Protein AF-A0A956JDY3-F1 (afdb_monomer)

Structure (mmCIF, N/CA/C/O backbone):
data_AF-A0A956JDY3-F1
#
_entry.id   AF-A0A956JDY3-F1
#
loop_
_atom_site.group_PDB
_atom_site.id
_atom_site.type_symbol
_atom_site.label_atom_id
_atom_site.label_alt_id
_atom_site.label_comp_id
_atom_site.label_asym_id
_atom_site.label_entity_id
_atom_site.label_seq_id
_atom_site.pdbx_PDB_ins_code
_atom_site.Cartn_x
_atom_site.Cartn_y
_atom_site.Cartn_z
_atom_site.occupancy
_atom_site.B_iso_or_equiv
_atom_site.auth_seq_id
_atom_site.auth_comp_id
_atom_site.auth_asym_id
_atom_site.auth_atom_id
_atom_site.pdbx_PDB_model_num
ATOM 1 N N . MET A 1 1 ? 41.246 -22.229 20.701 1.00 49.53 1 MET A N 1
ATOM 2 C CA . MET A 1 1 ? 40.883 -23.102 19.560 1.00 49.53 1 MET A CA 1
ATOM 3 C C . MET A 1 1 ? 39.778 -24.095 19.900 1.00 49.53 1 MET A C 1
ATOM 5 O O . MET A 1 1 ? 38.794 -24.085 19.185 1.00 49.53 1 MET A O 1
ATOM 9 N N . ALA A 1 2 ? 39.863 -24.865 20.994 1.00 47.56 2 ALA A N 1
ATOM 10 C CA . ALA A 1 2 ? 38.877 -25.912 21.323 1.00 47.56 2 ALA A CA 1
ATOM 11 C C . ALA A 1 2 ? 37.399 -25.456 21.405 1.00 47.56 2 ALA A C 1
ATOM 13 O O . ALA A 1 2 ? 36.505 -26.220 21.066 1.00 47.56 2 ALA A O 1
ATOM 14 N N . ARG A 1 3 ? 37.134 -24.202 21.802 1.00 42.91 3 ARG A N 1
ATOM 15 C CA . ARG A 1 3 ? 35.769 -23.659 21.934 1.00 42.91 3 ARG A CA 1
ATOM 16 C C . ARG A 1 3 ? 35.073 -23.411 20.584 1.00 42.91 3 ARG A C 1
ATOM 18 O O . ARG A 1 3 ? 33.914 -23.765 20.437 1.00 42.91 3 ARG A O 1
ATOM 25 N N . ARG A 1 4 ? 35.815 -22.939 19.570 1.00 52.34 4 ARG A N 1
ATOM 26 C CA . ARG A 1 4 ? 35.287 -22.730 18.204 1.00 52.34 4 ARG A CA 1
ATOM 27 C C . ARG A 1 4 ? 34.946 -24.043 17.500 1.00 52.34 4 ARG A C 1
ATOM 29 O O . ARG A 1 4 ? 34.009 -24.095 16.718 1.00 52.34 4 ARG A O 1
ATOM 36 N N . THR A 1 5 ? 35.691 -25.110 17.783 1.00 54.28 5 THR A N 1
ATOM 37 C CA . THR A 1 5 ? 35.414 -26.434 17.207 1.00 54.28 5 THR A CA 1
ATOM 38 C C . THR A 1 5 ? 34.152 -27.054 17.812 1.00 54.28 5 THR A C 1
ATOM 40 O O . THR A 1 5 ? 33.411 -27.719 17.102 1.00 54.28 5 THR A O 1
ATOM 43 N N . ALA A 1 6 ? 33.871 -26.802 19.096 1.00 50.78 6 ALA A N 1
ATOM 44 C CA . ALA A 1 6 ? 32.648 -27.273 19.743 1.00 50.78 6 ALA A CA 1
ATOM 45 C C . ALA A 1 6 ? 31.396 -26.531 19.237 1.00 50.78 6 ALA A C 1
ATOM 47 O O . ALA A 1 6 ? 30.384 -27.169 18.966 1.00 50.78 6 ALA A O 1
ATOM 48 N N . GLU A 1 7 ? 31.479 -25.211 19.043 1.00 59.22 7 GLU A N 1
ATOM 49 C CA . GLU A 1 7 ? 30.368 -24.395 18.524 1.00 59.22 7 GLU A CA 1
ATOM 50 C C . GLU A 1 7 ? 30.001 -24.770 17.076 1.00 59.22 7 GLU A C 1
ATOM 52 O O . GLU A 1 7 ? 28.821 -24.904 16.760 1.00 59.22 7 GLU A O 1
ATOM 57 N N . LEU A 1 8 ? 30.992 -25.056 16.221 1.00 66.75 8 LEU A N 1
ATOM 58 C CA . LEU A 1 8 ? 30.750 -25.490 14.838 1.00 66.75 8 LEU A CA 1
ATOM 59 C C . LEU A 1 8 ? 30.063 -26.869 14.761 1.00 66.75 8 LEU A C 1
ATOM 61 O O . LEU A 1 8 ? 29.167 -27.078 13.947 1.00 66.75 8 LEU A O 1
ATOM 65 N N . VAL A 1 9 ? 30.465 -27.810 15.622 1.00 65.88 9 VAL A N 1
ATOM 66 C CA . VAL A 1 9 ? 29.901 -29.172 15.643 1.00 65.88 9 VAL A CA 1
ATOM 67 C C . VAL A 1 9 ? 28.464 -29.172 16.172 1.00 65.88 9 VAL A C 1
ATOM 69 O O . VAL A 1 9 ? 27.619 -29.884 15.634 1.00 65.88 9 VAL A O 1
ATOM 72 N N . VAL A 1 10 ? 28.162 -28.347 17.180 1.00 68.81 10 VAL A N 1
ATOM 73 C CA . VAL A 1 10 ? 26.792 -28.196 17.700 1.00 68.81 10 VAL A CA 1
ATOM 74 C C . VAL A 1 10 ? 25.892 -27.490 16.679 1.00 68.81 10 VAL A C 1
ATOM 76 O O . VAL A 1 10 ? 24.768 -27.938 16.461 1.00 68.81 10 VAL A O 1
ATOM 79 N N . GLY A 1 11 ? 26.399 -26.460 15.991 1.00 63.22 11 GLY A N 1
ATOM 80 C CA . GLY A 1 11 ? 25.658 -25.755 14.939 1.00 63.22 11 GLY A CA 1
ATOM 81 C C . GLY A 1 11 ? 25.301 -26.646 13.744 1.00 63.22 11 GLY A C 1
ATOM 82 O O . GLY A 1 11 ? 24.151 -26.662 13.311 1.00 63.22 11 GLY A O 1
ATOM 83 N N . MET A 1 12 ? 26.244 -27.462 13.253 1.00 66.50 12 MET A N 1
ATOM 84 C CA . MET A 1 12 ? 25.957 -28.410 12.164 1.00 66.50 12 MET A CA 1
ATOM 85 C C . MET A 1 12 ? 24.972 -29.512 12.576 1.00 66.50 12 MET A C 1
ATOM 87 O O . MET A 1 12 ? 24.163 -29.937 11.754 1.00 66.50 12 MET A O 1
ATOM 91 N N . GLY A 1 13 ? 25.011 -29.971 13.833 1.00 67.12 13 GLY A N 1
ATOM 92 C CA . GLY A 1 13 ? 24.074 -30.979 14.338 1.00 67.12 13 GLY A CA 1
ATOM 93 C C . GLY A 1 13 ? 22.625 -30.484 14.396 1.00 67.12 13 GLY A C 1
ATOM 94 O O . GLY A 1 13 ? 21.712 -31.242 14.073 1.00 67.12 13 GLY A O 1
ATOM 95 N N . LEU A 1 14 ? 22.421 -29.211 14.752 1.00 70.94 14 LEU A N 1
ATOM 96 C CA . LEU A 1 14 ? 21.095 -28.585 14.804 1.00 70.94 14 LEU A CA 1
ATOM 97 C C . LEU A 1 14 ? 20.499 -28.331 13.414 1.00 70.94 14 LEU A C 1
ATOM 99 O O . LEU A 1 14 ? 19.296 -28.494 13.246 1.00 70.94 14 LEU A O 1
ATOM 103 N N . LEU A 1 15 ? 21.323 -27.995 12.416 1.00 72.38 15 LEU A N 1
ATOM 104 C CA . LEU A 1 15 ? 20.841 -27.725 11.055 1.00 72.38 15 LEU A CA 1
ATOM 105 C C . LEU A 1 15 ? 20.604 -28.999 10.230 1.00 72.38 15 LEU A C 1
ATOM 107 O O . LEU A 1 15 ? 19.645 -29.071 9.468 1.00 72.38 15 LEU A O 1
ATOM 111 N N . LEU A 1 16 ? 21.450 -30.024 10.376 1.00 77.25 16 LEU A N 1
ATOM 112 C CA . LEU A 1 16 ? 21.363 -31.231 9.539 1.00 77.25 16 LEU A CA 1
ATOM 113 C C . LEU A 1 16 ? 20.434 -32.313 10.108 1.00 77.25 16 LEU A C 1
ATOM 115 O O . LEU A 1 16 ? 19.968 -33.170 9.357 1.00 77.25 16 LEU A O 1
ATOM 119 N N . GLY A 1 17 ? 20.146 -32.280 11.414 1.00 80.50 17 GLY A N 1
ATOM 120 C CA . GLY A 1 17 ? 19.255 -33.241 12.072 1.00 80.50 17 GLY A CA 1
ATOM 121 C C . GLY A 1 17 ? 17.829 -33.256 11.499 1.00 80.50 17 GLY A C 1
ATOM 122 O O . GLY A 1 17 ? 17.363 -34.326 11.100 1.00 80.50 17 GLY A O 1
ATOM 123 N N . PRO A 1 18 ? 17.143 -32.101 11.398 1.00 77.38 18 PRO A N 1
ATOM 124 C CA . PRO A 1 18 ? 15.788 -32.028 10.848 1.00 77.38 18 PRO A CA 1
ATOM 125 C C . PRO A 1 18 ? 15.716 -32.440 9.372 1.00 77.38 18 PRO A C 1
ATOM 127 O O . PRO A 1 18 ? 14.791 -33.146 8.978 1.00 77.38 18 PRO A O 1
ATOM 130 N N . LEU A 1 19 ? 16.728 -32.081 8.571 1.00 73.50 19 LEU A N 1
ATOM 131 C CA . LEU A 1 19 ? 16.785 -32.424 7.147 1.00 73.50 19 LEU A CA 1
ATOM 132 C C . LEU A 1 19 ? 16.940 -33.939 6.931 1.00 73.50 19 LEU A C 1
ATOM 134 O O . LEU A 1 19 ? 16.262 -34.528 6.091 1.00 73.50 19 LEU A O 1
ATOM 138 N N . ALA A 1 20 ? 17.795 -34.593 7.723 1.00 78.19 20 ALA A N 1
ATOM 139 C CA . ALA A 1 20 ? 17.951 -36.044 7.673 1.00 78.19 20 ALA A CA 1
ATOM 140 C C . ALA A 1 20 ? 16.679 -36.777 8.133 1.00 78.19 20 ALA A C 1
ATOM 142 O O . ALA A 1 20 ? 16.345 -37.814 7.567 1.00 78.19 20 ALA A O 1
ATOM 143 N N . TYR A 1 21 ? 15.953 -36.235 9.117 1.00 78.62 21 TYR A N 1
ATOM 144 C CA . TYR A 1 21 ? 14.678 -36.797 9.567 1.00 78.62 21 TYR A CA 1
ATOM 145 C C . TYR A 1 21 ? 13.584 -36.674 8.496 1.00 78.62 21 TYR A C 1
ATOM 147 O O . TYR A 1 21 ? 12.915 -37.664 8.198 1.00 78.62 21 TYR A O 1
ATOM 155 N N . ALA A 1 22 ? 13.464 -35.511 7.846 1.00 74.75 22 ALA A N 1
ATOM 156 C CA . ALA A 1 22 ? 12.506 -35.284 6.761 1.00 74.75 22 ALA A CA 1
ATOM 157 C C . ALA A 1 22 ? 12.718 -36.244 5.574 1.00 74.75 22 ALA A C 1
ATOM 159 O O . ALA A 1 22 ? 11.753 -36.745 5.008 1.00 74.75 22 ALA A O 1
ATOM 160 N N . LEU A 1 23 ? 13.973 -36.585 5.256 1.00 78.31 23 LEU A N 1
ATOM 161 C CA . LEU A 1 23 ? 14.311 -37.555 4.205 1.00 78.31 23 LEU A CA 1
ATOM 162 C C . LEU A 1 23 ? 14.023 -39.023 4.579 1.00 78.31 23 LEU A C 1
ATOM 164 O O . LEU A 1 23 ? 14.107 -39.893 3.714 1.00 78.31 23 LEU A O 1
ATOM 168 N N . THR A 1 24 ? 13.705 -39.320 5.844 1.00 80.88 24 THR A N 1
ATOM 169 C CA . THR A 1 24 ? 13.352 -40.680 6.304 1.00 80.88 24 THR A CA 1
ATOM 170 C C . THR A 1 24 ? 11.853 -40.915 6.458 1.00 80.88 24 THR A C 1
ATOM 172 O O . THR A 1 24 ? 11.449 -42.044 6.734 1.00 80.88 24 THR A O 1
ATOM 175 N N . LEU A 1 25 ? 11.023 -39.885 6.283 1.00 68.19 25 LEU A N 1
ATOM 176 C CA . LEU A 1 25 ? 9.574 -40.041 6.322 1.00 68.19 25 LEU A CA 1
ATOM 177 C C . LEU A 1 25 ? 9.099 -40.649 4.997 1.00 68.19 25 LEU A C 1
ATOM 179 O O . LEU A 1 25 ? 9.220 -40.040 3.935 1.00 68.19 25 LEU A O 1
ATOM 183 N N . GLU A 1 26 ? 8.578 -41.875 5.059 1.00 68.19 26 GLU A N 1
ATOM 184 C CA . GLU A 1 26 ? 7.912 -42.505 3.920 1.00 68.19 26 GLU A CA 1
ATOM 185 C C . GLU A 1 26 ? 6.657 -41.694 3.541 1.00 68.19 26 GLU A C 1
ATOM 187 O O . GLU A 1 26 ? 5.884 -41.316 4.428 1.00 68.19 26 GLU A O 1
ATOM 192 N N . PRO A 1 27 ? 6.424 -41.423 2.244 1.00 61.44 27 PRO A N 1
ATOM 193 C CA . PRO A 1 27 ? 5.258 -40.671 1.803 1.00 61.44 27 PRO A CA 1
ATOM 194 C C . PRO A 1 27 ? 3.977 -41.451 2.117 1.00 61.44 27 PRO A C 1
ATOM 196 O O . PRO A 1 27 ? 3.721 -42.518 1.554 1.00 61.44 27 PRO A O 1
ATOM 199 N N . GLN A 1 28 ? 3.150 -40.909 3.013 1.00 58.81 28 GLN A N 1
ATOM 200 C CA . GLN A 1 28 ? 1.831 -41.470 3.285 1.00 58.81 28 GLN A CA 1
ATOM 201 C C . GLN A 1 28 ? 0.900 -41.155 2.118 1.00 58.81 28 GLN A C 1
ATOM 203 O O . GLN A 1 28 ? 0.497 -40.017 1.905 1.00 58.81 28 GLN A O 1
ATOM 208 N N . THR A 1 29 ? 0.583 -42.189 1.344 1.00 56.09 29 THR A N 1
ATOM 209 C CA . THR A 1 29 ? -0.400 -42.114 0.264 1.00 56.09 29 THR A CA 1
ATOM 210 C C . THR A 1 29 ? -1.698 -42.746 0.756 1.00 56.09 29 THR A C 1
ATOM 212 O O . THR A 1 29 ? -1.908 -43.943 0.584 1.00 56.09 29 THR A O 1
ATOM 215 N N . GLU A 1 30 ? -2.575 -41.956 1.370 1.00 52.97 30 GLU A N 1
ATOM 216 C CA . GLU A 1 30 ? -3.987 -42.321 1.533 1.00 52.97 30 GLU A CA 1
ATOM 217 C C . GLU A 1 30 ? -4.859 -41.222 0.927 1.00 52.97 30 GLU A C 1
ATOM 219 O O . GLU A 1 30 ? -5.243 -40.253 1.574 1.00 52.97 30 GLU A O 1
ATOM 224 N N . VAL A 1 31 ? -5.175 -41.387 -0.358 1.00 53.72 31 VAL A N 1
ATOM 225 C CA . VAL A 1 31 ? -6.261 -40.651 -1.007 1.00 53.72 31 VAL A CA 1
ATOM 226 C C . VAL A 1 31 ? -7.548 -41.420 -0.722 1.00 53.72 31 VAL A C 1
ATOM 228 O O . VAL A 1 31 ? -7.869 -42.397 -1.400 1.00 53.72 31 VAL A O 1
ATOM 231 N N . VAL A 1 32 ? -8.283 -41.001 0.307 1.00 56.09 32 VAL A N 1
ATOM 232 C CA . VAL A 1 32 ? -9.661 -41.453 0.525 1.00 56.09 32 VAL A CA 1
ATOM 233 C C . VAL A 1 32 ? -10.564 -40.622 -0.382 1.00 56.09 32 VAL A C 1
ATOM 235 O O . VAL A 1 32 ? -10.922 -39.492 -0.067 1.00 56.09 32 VAL A O 1
ATOM 238 N N . VAL A 1 33 ? -10.923 -41.185 -1.536 1.00 56.44 33 VAL A N 1
ATOM 239 C CA . VAL A 1 33 ? -11.954 -40.622 -2.416 1.00 56.44 33 VAL A CA 1
ATOM 240 C C . VAL A 1 33 ? -13.315 -40.853 -1.758 1.00 56.44 33 VAL A C 1
ATOM 242 O O . VAL A 1 33 ? -13.857 -41.959 -1.799 1.00 56.44 33 VAL A O 1
ATOM 245 N N . VAL A 1 34 ? -13.867 -39.815 -1.133 1.00 58.53 34 VAL A N 1
ATOM 246 C CA . VAL A 1 34 ? -15.262 -39.805 -0.680 1.00 58.53 34 VAL A CA 1
ATOM 247 C C . VAL A 1 34 ? -16.139 -39.524 -1.901 1.00 58.53 34 VAL A C 1
ATOM 249 O O . VAL A 1 34 ? -16.157 -38.413 -2.418 1.00 58.53 34 VAL A O 1
ATOM 252 N N . GLN A 1 35 ? -16.836 -40.549 -2.399 1.00 52.25 35 GLN A N 1
ATOM 253 C CA . GLN A 1 35 ? -17.877 -40.377 -3.414 1.00 52.25 35 GLN A CA 1
ATOM 254 C C . GLN A 1 35 ? -19.126 -39.758 -2.780 1.00 52.25 35 GLN A C 1
ATOM 256 O O . GLN A 1 35 ? -19.776 -40.376 -1.936 1.00 52.25 35 GLN A O 1
ATOM 261 N N . GLU A 1 36 ? -19.476 -38.559 -3.232 1.00 63.00 36 GLU A N 1
ATOM 262 C CA . GLU A 1 36 ? -20.750 -37.908 -2.945 1.00 63.00 36 GLU A CA 1
ATOM 263 C C . GLU A 1 36 ? -21.877 -38.563 -3.776 1.00 63.00 36 GLU A C 1
ATOM 265 O O . GLU A 1 36 ? -21.712 -38.771 -4.984 1.00 63.00 36 GLU A O 1
ATOM 270 N N . PRO A 1 37 ? -23.012 -38.960 -3.168 1.00 59.34 37 PRO A N 1
ATOM 271 C CA . PRO A 1 37 ? -24.119 -39.557 -3.903 1.00 59.34 37 PRO A CA 1
ATOM 272 C C . PRO A 1 37 ? -24.920 -38.492 -4.665 1.00 59.34 37 PRO A C 1
ATOM 274 O O . PRO A 1 37 ? -25.335 -37.481 -4.106 1.00 59.34 37 PRO A O 1
ATOM 277 N N . ALA A 1 38 ? -25.185 -38.769 -5.943 1.00 62.50 38 ALA A N 1
ATOM 278 C CA . ALA A 1 38 ? -25.967 -37.918 -6.835 1.00 62.50 38 ALA A CA 1
ATOM 279 C C . ALA A 1 38 ? -27.400 -37.650 -6.312 1.00 62.50 38 ALA A C 1
ATOM 281 O O . ALA A 1 38 ? -28.052 -38.579 -5.820 1.00 62.50 38 ALA A O 1
ATOM 282 N N . PRO A 1 39 ? -27.939 -36.425 -6.473 1.00 62.03 39 PRO A N 1
ATOM 283 C CA . PRO A 1 39 ? -29.316 -36.123 -6.105 1.00 62.03 39 PRO A CA 1
ATOM 284 C C . PRO A 1 39 ? -30.310 -36.777 -7.075 1.00 62.03 39 PRO A C 1
ATOM 286 O O . PRO A 1 39 ? -30.177 -36.708 -8.298 1.00 62.03 39 PRO A O 1
ATOM 289 N N . ALA A 1 40 ? -31.334 -37.413 -6.506 1.00 53.69 40 ALA A N 1
ATOM 290 C CA . ALA A 1 40 ? -32.451 -37.990 -7.239 1.00 53.69 40 ALA A CA 1
ATOM 291 C C . ALA A 1 40 ? -33.361 -36.885 -7.800 1.00 53.69 40 ALA A C 1
ATOM 293 O O . ALA A 1 40 ? -33.840 -36.026 -7.060 1.00 53.69 40 ALA A O 1
ATOM 294 N N . ALA A 1 41 ? -33.627 -36.936 -9.106 1.00 52.66 41 ALA A N 1
ATOM 295 C CA . ALA A 1 41 ? -34.609 -36.087 -9.766 1.00 52.66 41 ALA A CA 1
ATOM 296 C C . ALA A 1 41 ? -36.029 -36.430 -9.278 1.00 52.66 41 ALA A C 1
ATOM 298 O O . ALA A 1 41 ? -36.460 -37.580 -9.362 1.00 52.66 41 ALA A O 1
ATOM 299 N N . VAL A 1 42 ? -36.751 -35.426 -8.775 1.00 55.91 42 VAL A N 1
ATOM 300 C CA . VAL A 1 42 ? -38.174 -35.524 -8.426 1.00 55.91 42 VAL A CA 1
ATOM 301 C C . VAL A 1 42 ? -38.991 -35.023 -9.616 1.00 55.91 42 VAL A C 1
ATOM 303 O O . VAL A 1 42 ? -38.945 -33.847 -9.968 1.00 55.91 42 VAL A O 1
ATOM 306 N N . GLU A 1 43 ? -39.721 -35.937 -10.246 1.00 53.53 43 GLU A N 1
ATOM 307 C CA . GLU A 1 43 ? -40.667 -35.676 -11.330 1.00 53.53 43 GLU A CA 1
ATOM 308 C C . GLU A 1 43 ? -41.988 -35.161 -10.724 1.00 53.53 43 GLU A C 1
ATOM 310 O O . GLU A 1 43 ? -42.668 -35.872 -9.985 1.00 53.53 43 GLU A O 1
ATOM 315 N N . LEU A 1 44 ? -42.321 -33.890 -10.973 1.00 53.31 44 LEU A N 1
ATOM 316 C CA . LEU A 1 44 ? -43.567 -33.260 -10.526 1.00 53.31 44 LEU A CA 1
ATOM 317 C C . LEU A 1 44 ? -44.707 -33.605 -11.497 1.00 53.31 44 LEU A C 1
ATOM 319 O O . LEU A 1 44 ? -44.728 -33.140 -12.637 1.00 53.31 44 LEU A O 1
ATOM 323 N N . GLU A 1 45 ? -45.672 -34.400 -11.029 1.00 52.12 45 GLU A N 1
ATOM 324 C CA . GLU A 1 45 ? -46.928 -34.674 -11.733 1.00 52.12 45 GLU A CA 1
ATOM 325 C C . GLU A 1 45 ? -47.779 -33.401 -11.889 1.00 52.12 45 GLU A C 1
ATOM 327 O O . GLU A 1 45 ? -48.059 -32.677 -10.931 1.00 52.12 45 GLU A O 1
ATOM 332 N N . ALA A 1 46 ? -48.246 -33.154 -13.114 1.00 54.62 46 ALA A N 1
ATOM 333 C CA . ALA A 1 46 ? -49.186 -32.087 -13.432 1.00 54.62 46 ALA A CA 1
ATOM 334 C C . ALA A 1 46 ? -50.624 -32.478 -13.040 1.00 54.62 46 ALA A C 1
ATOM 336 O O . ALA A 1 46 ? -51.184 -33.451 -13.547 1.00 54.62 46 ALA A O 1
ATOM 337 N N . VAL A 1 47 ? -51.251 -31.675 -12.176 1.00 60.31 47 VAL A N 1
ATOM 338 C CA . VAL A 1 47 ? -52.673 -31.792 -11.809 1.00 60.31 47 VAL A CA 1
ATOM 339 C C . VAL A 1 47 ? -53.542 -31.060 -12.850 1.00 60.31 47 VAL A C 1
ATOM 341 O O . VAL A 1 47 ? -53.241 -29.914 -13.189 1.00 60.31 47 VAL A O 1
ATOM 344 N N . PRO A 1 48 ? -54.634 -31.662 -13.360 1.00 62.28 48 PRO A N 1
ATOM 345 C CA . PRO A 1 48 ? -55.509 -31.014 -14.333 1.00 62.28 48 PRO A CA 1
ATOM 346 C C . PRO A 1 48 ? -56.400 -29.939 -13.690 1.00 62.28 48 PRO A C 1
ATOM 348 O O . PRO A 1 48 ? -57.117 -30.187 -12.720 1.00 62.28 48 PRO A O 1
ATOM 351 N N . VAL A 1 49 ? -56.386 -28.745 -14.287 1.00 58.41 49 VAL A N 1
ATOM 352 C CA . VAL A 1 49 ? -57.217 -27.589 -13.922 1.00 58.41 49 VAL A CA 1
ATOM 353 C C . VAL A 1 49 ? -58.638 -27.763 -14.472 1.00 58.41 49 VAL A C 1
ATOM 355 O O . VAL A 1 49 ? -58.835 -27.935 -15.674 1.00 58.41 49 VAL A O 1
ATOM 358 N N . VAL A 1 50 ? -59.638 -27.688 -13.590 1.00 59.66 50 VAL A N 1
ATOM 359 C CA . VAL A 1 50 ? -61.067 -27.608 -13.938 1.00 59.66 50 VAL A CA 1
ATOM 360 C C . VAL A 1 50 ? -61.450 -26.131 -14.109 1.00 59.66 50 VAL A C 1
ATOM 362 O O . VAL A 1 50 ? -61.147 -25.339 -13.217 1.00 59.66 50 VAL A O 1
ATOM 365 N N . PRO A 1 51 ? -62.132 -25.722 -15.195 1.00 58.62 51 PRO A N 1
ATOM 366 C CA . PRO A 1 51 ? -62.583 -24.344 -15.340 1.00 58.62 51 PRO A CA 1
ATOM 367 C C . PRO A 1 51 ? -63.864 -24.113 -14.526 1.00 58.62 51 PRO A C 1
ATOM 369 O O . PRO A 1 51 ? -64.937 -24.603 -14.881 1.00 58.62 51 PRO A O 1
ATOM 372 N N . VAL A 1 52 ? -63.756 -23.340 -13.445 1.00 55.53 52 VAL A N 1
ATOM 373 C CA . VAL A 1 52 ? -64.905 -22.742 -12.754 1.00 55.53 52 VAL A CA 1
ATOM 374 C C . VAL A 1 52 ? -65.062 -21.315 -13.269 1.00 55.53 52 VAL A C 1
ATOM 376 O O . VAL A 1 52 ? -64.196 -20.467 -13.076 1.00 55.53 52 VAL A O 1
ATOM 379 N N . VAL A 1 53 ? -66.165 -21.073 -13.974 1.00 55.16 53 VAL A N 1
ATOM 380 C CA . VAL A 1 53 ? -66.616 -19.737 -14.367 1.00 55.16 53 VAL A CA 1
ATOM 381 C C . VAL A 1 53 ? -67.373 -19.155 -13.178 1.00 55.16 53 VAL A C 1
ATOM 383 O O . VAL A 1 53 ? -68.506 -19.558 -12.921 1.00 55.16 53 VAL A O 1
ATOM 386 N N . GLU A 1 54 ? -66.753 -18.220 -12.462 1.00 50.94 54 GLU A N 1
ATOM 387 C CA . GLU A 1 54 ? -67.429 -17.389 -11.465 1.00 50.94 54 GLU A CA 1
ATOM 388 C C . GLU A 1 54 ? -67.414 -15.919 -11.889 1.00 50.94 54 GLU A C 1
ATOM 390 O O . GLU A 1 54 ? -66.387 -15.322 -12.204 1.00 50.94 54 GLU A O 1
ATOM 395 N N . THR A 1 55 ? -68.622 -15.370 -11.937 1.00 54.09 55 THR A N 1
ATOM 396 C CA . THR A 1 55 ? -68.982 -14.009 -12.317 1.00 54.09 55 THR A CA 1
ATOM 397 C C . THR A 1 55 ? -68.529 -13.022 -11.239 1.00 54.09 55 THR A C 1
ATOM 399 O O . THR A 1 55 ? -69.110 -12.992 -10.155 1.00 54.09 55 THR A O 1
ATOM 402 N N . THR A 1 56 ? -67.534 -12.183 -11.524 1.00 46.88 56 THR A N 1
ATOM 403 C CA . THR A 1 56 ? -67.079 -11.125 -10.608 1.00 46.88 56 THR A CA 1
ATOM 404 C C . THR A 1 56 ? -67.760 -9.788 -10.899 1.00 46.88 56 THR A C 1
ATOM 406 O O . THR A 1 56 ? -67.713 -9.253 -12.004 1.00 46.88 56 THR A O 1
ATOM 409 N N . VAL A 1 57 ? -68.404 -9.252 -9.863 1.00 52.91 57 VAL A N 1
ATOM 410 C CA . VAL A 1 57 ? -68.890 -7.872 -9.768 1.00 52.91 57 VAL A CA 1
ATOM 411 C C . VAL A 1 57 ? -67.686 -6.971 -9.473 1.00 52.91 57 VAL A C 1
ATOM 413 O O . VAL A 1 57 ? -66.985 -7.201 -8.490 1.00 52.91 57 VAL A O 1
ATOM 416 N N . GLU A 1 58 ? -67.442 -5.962 -10.313 1.00 47.66 58 GLU A N 1
ATOM 417 C CA . GLU A 1 58 ? -66.394 -4.949 -10.117 1.00 47.66 58 GLU A CA 1
ATOM 418 C C . GLU A 1 58 ? -66.643 -4.145 -8.831 1.00 47.66 58 GLU A C 1
ATOM 420 O O . GLU A 1 58 ? -67.585 -3.355 -8.736 1.00 47.66 58 GLU A O 1
ATOM 425 N N . VAL A 1 59 ? -65.769 -4.331 -7.843 1.00 60.78 59 VAL A N 1
ATOM 426 C CA . VAL A 1 59 ? -65.588 -3.419 -6.710 1.00 60.78 59 VAL A CA 1
ATOM 427 C C . VAL A 1 59 ? -64.245 -2.715 -6.931 1.00 60.78 59 VAL A C 1
ATOM 429 O O . VAL A 1 59 ? -63.253 -3.407 -7.165 1.00 60.78 59 VAL A O 1
ATOM 432 N N . PRO A 1 60 ? -64.178 -1.370 -6.895 1.00 65.38 60 PRO A N 1
ATOM 433 C CA . PRO A 1 60 ? -62.927 -0.647 -7.104 1.00 65.38 60 PRO A CA 1
ATOM 434 C C . PRO A 1 60 ? -61.887 -1.059 -6.044 1.00 65.38 60 PRO A C 1
ATOM 436 O O . PRO A 1 60 ? -62.227 -1.099 -4.857 1.00 65.38 60 PRO A O 1
ATOM 439 N N . PRO A 1 61 ? -60.641 -1.379 -6.441 1.00 61.47 61 PRO A N 1
ATOM 440 C CA . PRO A 1 61 ? -59.622 -1.837 -5.509 1.00 61.47 61 PRO A CA 1
ATOM 441 C C . PRO A 1 61 ? -59.244 -0.706 -4.549 1.00 61.47 61 PRO A C 1
ATOM 443 O O . PRO A 1 61 ? -58.952 0.418 -4.961 1.00 61.47 61 PRO A O 1
ATOM 446 N N . ALA A 1 62 ? -59.259 -1.015 -3.253 1.00 64.44 62 ALA A N 1
ATOM 447 C CA . ALA A 1 62 ? -58.642 -0.168 -2.244 1.00 64.44 62 ALA A CA 1
ATOM 448 C C . ALA A 1 62 ? -57.138 -0.023 -2.557 1.00 64.44 62 ALA A C 1
ATOM 450 O O . ALA A 1 62 ? -56.544 -0.978 -3.066 1.00 64.44 62 ALA A O 1
ATOM 451 N N . PRO A 1 63 ? -56.518 1.138 -2.270 1.00 62.97 63 PRO A N 1
ATOM 452 C CA . PRO A 1 63 ? -55.085 1.317 -2.464 1.00 62.97 63 PRO A CA 1
ATOM 453 C C . PRO A 1 63 ? -54.342 0.231 -1.686 1.00 62.97 63 PRO A C 1
ATOM 455 O O . PRO A 1 63 ? -54.474 0.127 -0.465 1.00 62.97 63 PRO A O 1
ATOM 458 N N . VAL A 1 64 ? -53.608 -0.605 -2.420 1.00 68.00 64 VAL A N 1
ATOM 459 C CA . VAL A 1 64 ? -52.685 -1.583 -1.852 1.00 68.00 64 VAL A CA 1
ATOM 460 C C . VAL A 1 64 ? -51.605 -0.768 -1.157 1.00 68.00 64 VAL A C 1
ATOM 462 O O . VAL A 1 64 ? -50.790 -0.122 -1.807 1.00 68.00 64 VAL A O 1
ATOM 465 N N . VAL A 1 65 ? -51.668 -0.716 0.170 1.00 62.25 65 VAL A N 1
ATOM 466 C CA . VAL A 1 65 ? -50.572 -0.200 0.984 1.00 62.25 65 VAL A CA 1
ATOM 467 C C . VAL A 1 65 ? -49.449 -1.214 0.819 1.00 62.25 65 VAL A C 1
ATOM 469 O O . VAL A 1 65 ? -49.566 -2.332 1.323 1.00 62.25 65 VAL A O 1
ATOM 472 N N . GLU A 1 66 ? -48.421 -0.864 0.043 1.00 65.50 66 GLU A N 1
ATOM 473 C CA . GLU A 1 66 ? -47.193 -1.654 -0.020 1.00 65.50 66 GLU A CA 1
ATOM 474 C C . GLU A 1 66 ? -46.695 -1.855 1.418 1.00 65.50 66 GLU A C 1
ATOM 476 O O . GLU A 1 66 ? -46.585 -0.873 2.165 1.00 65.50 66 GLU A O 1
ATOM 481 N N . PRO A 1 67 ? -46.480 -3.107 1.863 1.00 61.22 67 PRO A N 1
ATOM 482 C CA . PRO A 1 67 ? -45.908 -3.349 3.174 1.00 61.22 67 PRO A CA 1
ATOM 483 C C . PRO A 1 67 ? -44.564 -2.626 3.230 1.00 61.22 67 PRO A C 1
ATOM 485 O O . PRO A 1 67 ? -43.734 -2.791 2.338 1.00 61.22 67 PRO A O 1
ATOM 488 N N . ALA A 1 68 ? -44.385 -1.787 4.253 1.00 64.81 68 ALA A N 1
ATOM 489 C CA . ALA A 1 68 ? -43.114 -1.131 4.507 1.00 64.81 68 ALA A CA 1
ATOM 490 C C . ALA A 1 68 ? -42.031 -2.213 4.552 1.00 64.81 68 ALA A C 1
ATOM 492 O O . ALA A 1 68 ? -42.113 -3.117 5.385 1.00 64.81 68 ALA A O 1
ATOM 493 N N . VAL A 1 69 ? -41.080 -2.149 3.618 1.00 63.22 69 VAL A N 1
ATOM 494 C CA . VAL A 1 69 ? -39.907 -3.021 3.608 1.00 63.22 69 VAL A CA 1
ATOM 495 C C . VAL A 1 69 ? -39.191 -2.771 4.927 1.00 63.22 69 VAL A C 1
ATOM 497 O O . VAL A 1 69 ? -38.709 -1.668 5.184 1.00 63.22 69 VAL A O 1
ATOM 500 N N . GLU A 1 70 ? -39.237 -3.764 5.810 1.00 56.66 70 GLU A N 1
ATOM 501 C CA . GLU A 1 70 ? -38.478 -3.752 7.051 1.00 56.66 70 GLU A CA 1
ATOM 502 C C . GLU A 1 70 ? -36.999 -3.689 6.644 1.00 56.66 70 GLU A C 1
ATOM 504 O O . GLU A 1 70 ? -36.585 -4.510 5.821 1.00 56.66 70 GLU A O 1
ATOM 509 N N . PRO A 1 71 ? -36.229 -2.679 7.090 1.00 57.69 71 PRO A N 1
ATOM 510 C CA . PRO A 1 71 ? -34.845 -2.539 6.665 1.00 57.69 71 PRO A CA 1
ATOM 511 C C . PRO A 1 71 ? -34.095 -3.808 7.062 1.00 57.69 71 PRO A C 1
ATOM 513 O O . PRO A 1 71 ? -34.141 -4.211 8.228 1.00 57.69 71 PRO A O 1
ATOM 516 N N . GLU A 1 72 ? -33.445 -4.449 6.090 1.00 54.97 72 GLU A N 1
ATOM 517 C CA . GLU A 1 72 ? -32.563 -5.572 6.381 1.00 54.97 72 GLU A CA 1
ATOM 518 C C . GLU A 1 72 ? -31.530 -5.128 7.428 1.00 54.97 72 GLU A C 1
ATOM 520 O O . GLU A 1 72 ? -31.080 -3.974 7.400 1.00 54.97 72 GLU A O 1
ATOM 525 N N . PRO A 1 73 ? -31.194 -5.994 8.401 1.00 57.44 73 PRO A N 1
ATOM 526 C CA . PRO A 1 73 ? -30.165 -5.672 9.374 1.00 57.44 73 PRO A CA 1
ATOM 527 C C . PRO A 1 73 ? -28.889 -5.312 8.615 1.00 57.44 73 PRO A C 1
ATOM 529 O O . PRO A 1 73 ? -28.436 -6.088 7.776 1.00 57.44 73 PRO A O 1
ATOM 532 N N . ALA A 1 74 ? -28.348 -4.123 8.889 1.00 65.38 74 ALA A N 1
ATOM 533 C CA . ALA A 1 74 ? -27.108 -3.678 8.275 1.00 65.38 74 ALA A CA 1
ATOM 534 C C . ALA A 1 74 ? -26.026 -4.730 8.541 1.00 65.38 74 ALA A C 1
ATOM 536 O O . ALA A 1 74 ? -25.776 -5.081 9.697 1.00 65.38 74 ALA A O 1
ATOM 537 N N . ASP A 1 75 ? -25.439 -5.255 7.470 1.00 80.56 75 ASP A N 1
ATOM 538 C CA . ASP A 1 75 ? -24.304 -6.153 7.570 1.00 80.56 75 ASP A CA 1
ATOM 539 C C . ASP A 1 75 ? -23.103 -5.353 8.079 1.00 80.56 75 ASP A C 1
ATOM 541 O O . ASP A 1 75 ? -22.578 -4.488 7.387 1.00 80.56 75 ASP A O 1
ATOM 545 N N . ASP A 1 76 ? -22.718 -5.592 9.328 1.00 87.00 76 ASP A N 1
ATOM 546 C CA . ASP A 1 76 ? -21.604 -4.915 9.987 1.00 87.00 76 ASP A CA 1
ATOM 547 C C . ASP A 1 76 ? -20.273 -5.655 9.778 1.00 87.00 76 ASP A C 1
ATOM 549 O O . ASP A 1 76 ? -19.279 -5.331 10.430 1.00 87.00 76 ASP A O 1
ATOM 553 N N . ARG A 1 77 ? -20.236 -6.678 8.915 1.00 93.69 77 ARG A N 1
ATOM 554 C CA . ARG A 1 77 ? -19.001 -7.382 8.558 1.00 93.69 77 ARG A CA 1
ATOM 555 C C . ARG A 1 77 ? -18.087 -6.468 7.751 1.00 93.69 77 ARG A C 1
ATOM 557 O O . ARG A 1 77 ? -18.513 -5.776 6.836 1.00 93.69 77 ARG A O 1
ATOM 564 N N . ILE A 1 78 ? -16.804 -6.519 8.082 1.00 94.94 78 ILE A N 1
ATOM 565 C CA . ILE A 1 78 ? -15.766 -5.738 7.417 1.00 94.94 78 ILE A CA 1
ATOM 566 C C . ILE A 1 78 ? -15.084 -6.627 6.375 1.00 94.94 78 ILE A C 1
ATOM 568 O O . ILE A 1 78 ? -14.426 -7.609 6.728 1.00 94.94 78 ILE A O 1
ATOM 572 N N . ALA A 1 79 ? -15.260 -6.282 5.100 1.00 94.88 79 ALA A N 1
ATOM 573 C CA . ALA A 1 79 ? -14.592 -6.927 3.971 1.00 94.88 79 ALA A CA 1
ATOM 574 C C . ALA A 1 79 ? -13.088 -6.608 3.931 1.00 94.88 79 ALA A C 1
ATOM 576 O O . ALA A 1 79 ? -12.274 -7.491 3.672 1.00 94.88 79 ALA A O 1
ATOM 577 N N . PHE A 1 80 ? -12.729 -5.373 4.288 1.00 95.38 80 PHE A N 1
ATOM 578 C CA . PHE A 1 80 ? -11.354 -4.898 4.314 1.00 95.38 80 PHE A CA 1
ATOM 579 C C . PHE A 1 80 ? -11.106 -3.936 5.483 1.00 95.38 80 PHE A C 1
ATOM 581 O O . PHE A 1 80 ? -11.888 -3.018 5.730 1.00 95.38 80 PHE A O 1
ATOM 588 N N . ALA A 1 81 ? -9.981 -4.118 6.167 1.00 95.69 81 ALA A N 1
ATOM 589 C CA . ALA A 1 81 ? -9.386 -3.136 7.063 1.00 95.69 81 ALA A CA 1
ATOM 590 C C . ALA A 1 81 ? -7.861 -3.190 6.963 1.00 95.69 81 ALA A C 1
ATOM 592 O O . ALA A 1 81 ? -7.279 -4.272 6.863 1.00 95.69 81 ALA A O 1
ATOM 593 N N . PHE A 1 82 ? -7.207 -2.034 7.059 1.00 95.06 82 PHE A N 1
ATOM 594 C CA . PHE A 1 82 ? -5.752 -1.980 7.155 1.00 95.06 82 PHE A CA 1
ATOM 595 C C . PHE A 1 82 ? -5.257 -2.547 8.487 1.00 95.06 82 PHE A C 1
ATOM 597 O O . PHE A 1 82 ? -5.904 -2.391 9.529 1.00 95.06 82 PHE A O 1
ATOM 604 N N . VAL A 1 83 ? -4.066 -3.143 8.457 1.00 93.94 83 VAL A N 1
ATOM 605 C CA . VAL A 1 83 ? -3.317 -3.545 9.649 1.00 93.94 83 VAL A CA 1
ATOM 606 C C . VAL A 1 83 ? -2.023 -2.735 9.716 1.00 93.94 83 VAL A C 1
ATOM 608 O O . VAL A 1 83 ? -1.317 -2.581 8.722 1.00 93.94 83 VAL A O 1
ATOM 611 N N . ASN A 1 84 ? -1.723 -2.190 10.891 1.00 89.62 84 ASN A N 1
ATOM 612 C CA . ASN A 1 84 ? -0.456 -1.531 11.196 1.00 89.62 84 ASN A CA 1
ATOM 613 C C . ASN A 1 84 ? 0.082 -2.015 12.554 1.00 89.62 84 ASN A C 1
ATOM 615 O O . ASN A 1 84 ? -0.552 -2.834 13.223 1.00 89.62 84 ASN A O 1
ATOM 619 N N . GLU A 1 85 ? 1.233 -1.497 12.988 1.00 86.69 85 GLU A N 1
ATOM 620 C CA . GLU A 1 85 ? 1.840 -1.885 14.272 1.00 86.69 85 GLU A CA 1
ATOM 621 C C . GLU A 1 85 ? 0.942 -1.624 15.494 1.00 86.69 85 GLU A C 1
ATOM 623 O O . GLU A 1 85 ? 1.053 -2.323 16.501 1.00 86.69 85 GLU A O 1
ATOM 628 N N . ALA A 1 86 ? 0.038 -0.641 15.430 1.00 89.12 86 ALA A N 1
ATOM 629 C CA . ALA A 1 86 ? -0.892 -0.352 16.520 1.00 89.12 86 ALA A CA 1
ATOM 630 C C . ALA A 1 86 ? -2.096 -1.315 16.550 1.00 89.12 86 ALA A C 1
ATOM 632 O O . ALA A 1 86 ? -2.751 -1.443 17.588 1.00 89.12 86 ALA A O 1
ATOM 633 N N . GLY A 1 87 ? -2.401 -1.986 15.435 1.00 92.94 87 GLY A N 1
ATOM 634 C CA . GLY A 1 87 ? -3.481 -2.959 15.320 1.00 92.94 87 GLY A CA 1
ATOM 635 C C . GLY A 1 87 ? -4.276 -2.848 14.017 1.00 92.94 87 GLY A C 1
ATOM 636 O O . GLY A 1 87 ? -3.778 -2.412 12.982 1.00 92.94 87 GLY A O 1
ATOM 637 N N . LEU A 1 88 ? -5.544 -3.260 14.068 1.00 95.38 88 LEU A N 1
ATOM 638 C CA . LEU A 1 88 ? -6.470 -3.184 12.937 1.00 95.38 88 LEU A CA 1
ATOM 639 C C . LEU A 1 88 ? -7.170 -1.818 12.916 1.00 95.38 88 LEU A C 1
ATOM 641 O O . LEU A 1 88 ? -7.825 -1.440 13.891 1.00 95.38 88 LEU A O 1
ATOM 645 N N . VAL A 1 89 ? -7.060 -1.084 11.808 1.00 95.19 89 VAL A N 1
ATOM 646 C CA . VAL A 1 89 ? -7.646 0.254 11.639 1.00 95.19 89 VAL A CA 1
ATOM 647 C C . VAL A 1 89 ? -9.117 0.135 11.237 1.00 95.19 89 VAL A C 1
ATOM 649 O O . VAL A 1 89 ? -9.443 -0.257 10.122 1.00 95.19 89 VAL A O 1
ATOM 652 N N . LEU A 1 90 ? -10.019 0.494 12.151 1.00 95.88 90 LEU A N 1
ATOM 653 C CA . LEU A 1 90 ? -11.472 0.482 11.940 1.00 95.88 90 LEU A CA 1
ATOM 654 C C . LEU A 1 90 ? -12.009 1.800 11.367 1.00 95.88 90 LEU A C 1
ATOM 656 O O . LEU A 1 90 ? -13.122 1.840 10.848 1.00 95.88 90 LEU A O 1
ATOM 660 N N . SER A 1 91 ? -11.271 2.899 11.530 1.00 94.00 91 SER A N 1
A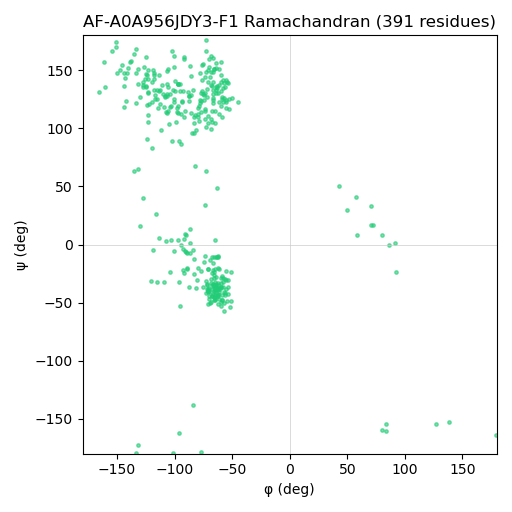TOM 661 C CA . SER A 1 91 ? -11.629 4.207 10.980 1.00 94.00 91 SER A CA 1
ATOM 662 C C . SER A 1 91 ? -10.408 5.110 10.910 1.00 94.00 91 SER A C 1
ATOM 664 O O . SER A 1 91 ? -9.675 5.218 11.892 1.00 94.00 91 SER A O 1
ATOM 666 N N . THR A 1 92 ? -10.243 5.802 9.786 1.00 90.19 92 THR A N 1
ATOM 667 C CA . THR A 1 92 ? -9.211 6.827 9.568 1.00 90.19 92 THR A CA 1
ATOM 668 C C . THR A 1 92 ? -9.678 8.239 9.944 1.00 90.19 92 THR A C 1
ATOM 670 O O . THR A 1 92 ? -8.893 9.184 9.947 1.00 90.19 92 THR A O 1
ATOM 673 N N . GLU A 1 93 ? -10.955 8.386 10.304 1.00 89.12 93 GLU A N 1
ATOM 674 C CA . GLU A 1 93 ? -11.613 9.662 10.599 1.00 89.12 93 GLU A CA 1
ATOM 675 C C . GLU A 1 93 ? -12.076 9.756 12.060 1.00 89.12 93 GLU A C 1
ATOM 677 O O . GLU A 1 93 ? -13.042 10.448 12.384 1.00 89.12 93 GLU A O 1
ATOM 682 N N . ALA A 1 94 ? -11.422 9.034 12.970 1.00 92.44 94 ALA A N 1
ATOM 683 C CA . ALA A 1 94 ? -11.847 8.978 14.358 1.00 92.44 94 ALA A CA 1
ATOM 684 C C . ALA A 1 94 ? -11.521 10.300 15.076 1.00 92.44 94 ALA A C 1
ATOM 686 O O . ALA A 1 94 ? -10.351 10.605 15.300 1.00 92.44 94 ALA A O 1
ATOM 687 N N . PRO A 1 95 ? -12.507 11.088 15.536 1.00 93.31 95 PRO A N 1
ATOM 688 C CA . PRO A 1 95 ? -12.206 12.291 16.294 1.00 93.31 95 PRO A CA 1
ATOM 689 C C . PRO A 1 95 ? -11.574 11.919 17.640 1.00 93.31 95 PRO A C 1
ATOM 691 O O . PRO A 1 95 ? -12.052 11.034 18.359 1.00 93.31 95 PRO A O 1
ATOM 694 N N . THR A 1 96 ? -10.560 12.674 18.067 1.00 93.31 96 THR A N 1
ATOM 695 C CA . THR A 1 96 ? -9.876 12.457 19.360 1.00 93.31 96 THR A CA 1
ATOM 696 C C . THR A 1 96 ? -10.836 12.471 20.558 1.00 93.31 96 THR A C 1
ATOM 698 O O . THR A 1 96 ? -10.568 11.870 21.603 1.00 93.31 96 THR A O 1
ATOM 701 N N . THR A 1 97 ? -12.006 13.107 20.425 1.00 94.88 97 THR A N 1
ATOM 702 C CA . THR A 1 97 ? -13.049 13.116 21.459 1.00 94.88 97 THR A CA 1
ATOM 703 C C . THR A 1 97 ? -13.618 11.731 21.775 1.00 94.88 97 THR A C 1
ATOM 705 O O . THR A 1 97 ? -14.149 11.559 22.879 1.00 94.88 97 THR A O 1
ATOM 708 N N . TRP A 1 98 ? -13.478 10.744 20.882 1.00 96.62 98 TRP A N 1
ATOM 709 C CA . TRP A 1 98 ? -13.817 9.342 21.144 1.00 96.62 98 TRP A CA 1
ATOM 710 C C . TRP A 1 98 ? -12.895 8.702 22.190 1.00 96.62 98 TRP A C 1
ATOM 712 O O . TRP A 1 98 ? -13.306 7.753 22.851 1.00 96.62 98 TRP A O 1
ATOM 722 N N . GLY A 1 99 ? -11.693 9.237 22.421 1.00 96.31 99 GLY A N 1
ATOM 723 C CA . GLY A 1 99 ? -10.754 8.736 23.425 1.00 96.31 99 GLY A CA 1
ATOM 724 C C . GLY A 1 99 ? -11.090 9.154 24.867 1.00 96.31 99 GLY A C 1
ATOM 725 O O . GLY A 1 99 ? -11.565 10.260 25.138 1.00 96.31 99 GLY A O 1
ATOM 726 N N . THR A 1 100 ? -10.775 8.294 25.838 1.00 96.75 100 THR A N 1
ATOM 727 C CA . THR A 1 100 ? -10.949 8.524 27.280 1.00 96.75 100 THR A CA 1
ATOM 728 C C . THR A 1 100 ? -9.762 8.018 28.108 1.00 96.75 100 THR A C 1
ATOM 730 O O . THR A 1 100 ? -8.997 7.147 27.703 1.00 96.75 100 THR A O 1
ATOM 733 N N . GLY A 1 101 ? -9.599 8.572 29.311 1.00 95.94 101 GLY A N 1
ATOM 734 C CA . GLY A 1 101 ? -8.533 8.190 30.236 1.00 95.94 101 GLY A CA 1
ATOM 735 C C . GLY A 1 101 ? -7.193 8.885 29.976 1.00 95.94 101 GLY A C 1
ATOM 736 O O . GLY A 1 101 ? -7.133 10.020 29.499 1.00 95.94 101 GLY A O 1
ATOM 737 N N . ARG A 1 102 ? -6.107 8.227 30.400 1.00 94.81 102 ARG A N 1
ATOM 738 C CA . ARG A 1 102 ? -4.740 8.762 30.314 1.00 94.81 102 ARG A CA 1
ATOM 739 C C . ARG A 1 102 ? -4.129 8.465 28.946 1.00 94.81 102 ARG A C 1
ATOM 741 O O . ARG A 1 102 ? -4.353 7.391 28.397 1.00 94.81 102 ARG A O 1
ATOM 748 N N . LEU A 1 103 ? -3.317 9.404 28.462 1.00 93.75 103 LEU A N 1
ATOM 749 C CA . LEU A 1 103 ? -2.475 9.192 27.288 1.00 93.75 103 LEU A CA 1
ATOM 750 C C . LEU A 1 103 ? -1.444 8.100 27.567 1.00 93.75 103 LEU A C 1
ATOM 752 O O . LEU A 1 103 ? -0.795 8.115 28.618 1.00 93.75 103 LEU A O 1
ATOM 756 N N . HIS A 1 104 ? -1.279 7.212 26.602 1.00 90.56 104 HIS A N 1
ATOM 757 C CA . HIS A 1 104 ? -0.212 6.223 26.538 1.00 90.56 104 HIS A CA 1
ATOM 758 C C . HIS A 1 104 ? 0.394 6.228 25.132 1.00 90.56 104 HIS A C 1
ATOM 760 O O . HIS A 1 104 ? -0.113 6.909 24.243 1.00 90.56 104 HIS A O 1
ATOM 766 N N . SER A 1 105 ? 1.528 5.553 24.983 1.00 79.19 105 SER A N 1
ATOM 767 C CA . SER A 1 105 ? 2.040 5.169 23.672 1.00 79.19 105 SER A CA 1
ATOM 768 C C . SER A 1 105 ? 1.692 3.708 23.499 1.00 79.19 105 SER A C 1
ATOM 770 O O . SER A 1 105 ? 1.958 2.933 24.424 1.00 79.19 105 SER A O 1
ATOM 772 N N . ASP A 1 106 ? 1.147 3.352 22.349 1.00 70.31 106 ASP A N 1
ATOM 773 C CA . ASP A 1 106 ? 1.290 1.982 21.880 1.00 70.31 106 ASP A CA 1
ATOM 774 C C . ASP A 1 106 ? 2.756 1.793 21.450 1.00 70.31 106 ASP A C 1
ATOM 776 O O . ASP A 1 106 ? 3.465 2.770 21.169 1.00 70.31 106 ASP A O 1
ATOM 780 N N . ALA A 1 107 ? 3.267 0.569 21.564 1.00 52.53 107 ALA A N 1
ATOM 781 C CA . ALA A 1 107 ? 4.641 0.266 21.188 1.00 52.53 107 ALA A CA 1
ATOM 782 C C . ALA A 1 107 ? 4.704 0.140 19.662 1.00 52.53 107 ALA A C 1
ATOM 784 O O . ALA A 1 107 ? 4.038 -0.723 19.110 1.00 52.53 107 ALA A O 1
ATOM 785 N N . GLY A 1 108 ? 5.496 0.988 19.015 1.00 54.28 108 GLY A N 1
ATOM 786 C CA . GLY A 1 108 ? 5.764 0.931 17.581 1.00 54.28 108 GLY A CA 1
ATOM 787 C C . GLY A 1 108 ? 6.966 1.822 17.264 1.00 54.28 108 GLY A C 1
ATOM 788 O O . GLY A 1 108 ? 7.065 2.922 17.827 1.00 54.28 108 GLY A O 1
ATOM 789 N N . PRO A 1 109 ? 7.967 1.350 16.515 1.00 46.97 109 PRO A N 1
ATOM 790 C CA . PRO A 1 109 ? 9.076 2.188 16.092 1.00 46.97 109 PRO A CA 1
ATOM 791 C C . PRO A 1 109 ? 8.654 3.234 15.034 1.00 46.97 109 PRO A C 1
ATOM 793 O O . PRO A 1 109 ? 7.710 3.066 14.276 1.00 46.97 109 PRO A O 1
ATOM 796 N N . GLY A 1 110 ? 9.368 4.361 14.985 1.00 55.81 110 GLY A N 1
ATOM 797 C CA . GLY A 1 110 ? 9.348 5.265 13.824 1.00 55.81 110 GLY A CA 1
ATOM 798 C C . GLY A 1 110 ? 8.340 6.422 13.811 1.00 55.81 110 GLY A C 1
ATOM 799 O O . GLY A 1 110 ? 8.651 7.433 13.190 1.00 55.81 110 GLY A O 1
ATOM 800 N N . SER A 1 111 ? 7.212 6.374 14.530 1.00 62.62 111 SER A N 1
ATOM 801 C CA . SER A 1 111 ? 6.217 7.469 14.511 1.00 62.62 111 SER A CA 1
ATOM 802 C C . SER A 1 111 ? 5.869 8.024 15.899 1.00 62.62 111 SER A C 1
ATOM 804 O O . SER A 1 111 ? 5.869 7.324 16.917 1.00 62.62 111 SER A O 1
ATOM 806 N N . TYR A 1 112 ? 5.574 9.328 15.964 1.00 80.31 112 TYR A N 1
ATOM 807 C CA . TYR A 1 112 ? 5.154 9.975 17.208 1.00 80.31 112 TYR A CA 1
ATOM 808 C C . TYR A 1 112 ? 3.662 9.762 17.408 1.00 80.31 112 TYR A C 1
ATOM 810 O O . TYR A 1 112 ? 2.834 10.511 16.896 1.00 80.31 112 TYR A O 1
ATOM 818 N N . CYS A 1 113 ? 3.340 8.736 18.186 1.00 87.75 113 CYS A N 1
ATOM 819 C CA . CYS A 1 113 ? 1.970 8.330 18.450 1.00 87.75 113 CYS A CA 1
ATOM 820 C C . CYS A 1 113 ? 1.503 8.705 19.860 1.00 87.75 113 CYS A C 1
ATOM 822 O O . CYS A 1 113 ? 2.276 8.762 20.823 1.00 87.75 113 CYS A O 1
ATOM 824 N N . ALA A 1 114 ? 0.202 8.941 20.002 1.00 91.69 114 ALA A N 1
ATOM 825 C CA . ALA A 1 114 ? -0.447 9.147 21.285 1.00 91.69 114 ALA A CA 1
ATOM 826 C C . ALA A 1 114 ? -1.831 8.499 21.300 1.00 91.69 114 ALA A C 1
ATOM 828 O O . ALA A 1 114 ? -2.700 8.867 20.518 1.00 91.69 114 ALA A O 1
ATOM 829 N N . SER A 1 115 ? -2.067 7.607 22.260 1.00 94.44 115 SER A N 1
ATOM 830 C CA . SER A 1 115 ? -3.296 6.817 22.313 1.00 94.44 115 SER A CA 1
ATOM 831 C C . SER A 1 115 ? -4.110 7.073 23.575 1.00 94.44 115 SER A C 1
ATOM 833 O O . SER A 1 115 ? -3.588 7.356 24.665 1.00 94.44 115 SER A O 1
ATOM 835 N N . LYS A 1 116 ? -5.429 6.926 23.446 1.00 96.44 116 LYS A N 1
ATOM 836 C CA . LYS A 1 116 ? -6.369 6.766 24.564 1.00 96.44 116 LYS A CA 1
ATOM 837 C C . LYS A 1 116 ? -7.289 5.592 24.289 1.00 96.44 116 LYS A C 1
ATOM 839 O O . LYS A 1 116 ? -7.642 5.333 23.149 1.00 96.44 116 LYS A O 1
ATOM 844 N N . ARG A 1 117 ? -7.769 4.939 25.347 1.00 97.38 117 ARG A N 1
ATOM 845 C CA . ARG A 1 117 ? -8.832 3.937 25.209 1.00 97.38 117 ARG A CA 1
ATOM 846 C C . ARG A 1 117 ? -10.073 4.590 24.603 1.00 97.38 117 ARG A C 1
ATOM 848 O O . ARG A 1 117 ? -10.419 5.699 25.006 1.00 97.38 117 ARG A O 1
ATOM 855 N N . ALA A 1 118 ? -10.764 3.912 23.702 1.00 97.62 118 ALA A N 1
ATOM 856 C CA . ALA A 1 118 ? -12.005 4.419 23.137 1.00 97.62 118 ALA A CA 1
ATOM 857 C C . ALA A 1 118 ? -13.163 4.398 24.168 1.00 97.62 118 ALA A C 1
ATOM 859 O O . ALA A 1 118 ? -13.303 3.465 24.965 1.00 97.62 118 ALA A O 1
ATOM 860 N N . ASP A 1 119 ? -13.996 5.444 24.190 1.00 98.00 119 ASP A N 1
ATOM 861 C CA . ASP A 1 119 ? -15.216 5.537 25.005 1.00 98.00 119 ASP A CA 1
ATOM 862 C C . ASP A 1 119 ? -16.382 4.887 24.253 1.00 98.00 119 ASP A C 1
ATOM 864 O O . ASP A 1 119 ? -16.872 5.423 23.258 1.00 98.00 119 ASP A O 1
ATOM 868 N N . ALA A 1 120 ? -16.872 3.767 24.789 1.00 97.12 120 ALA A N 1
ATOM 869 C CA . ALA A 1 120 ? -17.988 2.986 24.251 1.00 97.12 120 ALA A CA 1
ATOM 870 C C . ALA A 1 120 ? -19.255 3.798 23.943 1.00 97.12 120 ALA A C 1
ATOM 872 O O . ALA A 1 120 ? -20.092 3.367 23.162 1.00 97.12 120 ALA A O 1
ATOM 873 N N . ARG A 1 121 ? -19.440 4.949 24.600 1.00 97.38 121 ARG A N 1
ATOM 874 C CA . ARG A 1 121 ? -20.627 5.801 24.421 1.00 97.38 121 ARG A CA 1
ATOM 875 C C . ARG A 1 121 ? -20.463 6.837 23.312 1.00 97.38 121 ARG A C 1
ATOM 877 O O . ARG A 1 121 ? -21.403 7.583 23.060 1.00 97.38 121 ARG A O 1
ATOM 884 N N . LYS A 1 122 ? -19.262 6.959 22.745 1.00 97.44 122 LYS A N 1
ATOM 885 C CA . LYS A 1 122 ? -18.924 7.960 21.726 1.00 97.44 122 LYS A CA 1
ATOM 886 C C . LYS A 1 122 ? -18.582 7.335 20.380 1.00 97.44 122 LYS A C 1
ATOM 888 O O . LYS A 1 122 ? -18.866 7.955 19.364 1.00 97.44 122 LYS A O 1
ATOM 893 N N . VAL A 1 123 ? -17.989 6.143 20.386 1.00 97.19 123 VAL A N 1
ATOM 894 C CA . VAL A 1 123 ? -17.716 5.377 19.165 1.00 97.19 123 VAL A CA 1
ATOM 895 C C . VAL A 1 123 ? -19.038 4.913 18.536 1.00 97.19 123 VAL A C 1
ATOM 897 O O . VAL A 1 123 ? -19.909 4.447 19.277 1.00 97.19 123 VAL A O 1
ATOM 900 N N . PRO A 1 124 ? -19.206 5.012 17.203 1.00 96.19 124 PRO A N 1
ATOM 901 C CA . PRO A 1 124 ? -20.356 4.459 16.498 1.00 96.19 124 PRO A CA 1
ATOM 902 C C . PRO A 1 124 ? -20.560 2.974 16.808 1.00 96.19 124 PRO A C 1
ATOM 904 O O . PRO A 1 124 ? -19.603 2.200 16.843 1.00 96.19 124 PRO A O 1
ATOM 907 N N . GLU A 1 125 ? -21.815 2.561 16.996 1.00 94.75 125 GLU A N 1
ATOM 908 C CA . GLU A 1 125 ? -22.150 1.184 17.381 1.00 94.75 125 GLU A CA 1
ATOM 909 C C . GLU A 1 125 ? -21.577 0.157 16.396 1.00 94.75 125 GLU A C 1
ATOM 911 O O . GLU A 1 125 ? -20.940 -0.793 16.839 1.00 94.75 125 GLU A O 1
ATOM 916 N N . ALA A 1 126 ? -21.687 0.414 15.086 1.00 92.88 126 ALA A N 1
ATOM 917 C CA . ALA A 1 126 ? -21.169 -0.452 14.020 1.00 92.88 126 ALA A CA 1
ATOM 918 C C . ALA A 1 126 ? -19.651 -0.722 14.105 1.00 92.88 126 ALA A C 1
ATOM 920 O O . ALA A 1 126 ? -19.188 -1.794 13.722 1.00 92.88 126 ALA A O 1
ATOM 921 N N . MET A 1 127 ? -18.870 0.212 14.657 1.00 95.69 127 MET A N 1
ATOM 922 C CA . MET A 1 127 ? -17.438 0.011 14.909 1.00 95.69 127 MET A CA 1
ATOM 923 C C . MET A 1 127 ? -17.196 -0.643 16.273 1.00 95.69 127 MET A C 1
ATOM 925 O O . MET A 1 127 ? -16.317 -1.488 16.424 1.00 95.69 127 MET A O 1
ATOM 929 N N . TRP A 1 128 ? -17.991 -0.289 17.288 1.00 96.50 128 TRP A N 1
ATOM 930 C CA . TRP A 1 128 ? -17.839 -0.841 18.635 1.00 96.50 128 TRP A CA 1
ATOM 931 C C . TRP A 1 128 ? -18.129 -2.347 18.700 1.00 96.50 128 TRP A C 1
ATOM 933 O O . TRP A 1 128 ? -17.465 -3.073 19.444 1.00 96.50 128 TRP A O 1
ATOM 943 N N . VAL A 1 129 ? -19.095 -2.831 17.914 1.00 95.50 129 VAL A N 1
ATOM 944 C CA . VAL A 1 129 ? -19.458 -4.260 17.835 1.00 95.50 129 VAL A CA 1
ATOM 945 C C . VAL A 1 129 ? -18.357 -5.137 17.235 1.00 95.50 129 VAL A C 1
ATOM 947 O O . VAL A 1 129 ? -18.361 -6.345 17.468 1.00 95.50 129 VAL A O 1
ATOM 950 N N . GLN A 1 130 ? -17.363 -4.550 16.558 1.00 97.25 130 GLN A N 1
ATOM 951 C CA . GLN A 1 130 ? -16.207 -5.290 16.039 1.00 97.25 130 GLN A CA 1
ATOM 952 C C . GLN A 1 130 ? -15.332 -5.865 17.157 1.00 97.25 130 GLN A C 1
ATOM 954 O O . GLN A 1 130 ? -14.639 -6.871 16.991 1.00 97.25 130 GLN A O 1
ATOM 959 N N . ARG A 1 131 ? -15.404 -5.262 18.346 1.00 97.25 131 ARG A N 1
ATOM 960 C CA . ARG A 1 131 ? -14.644 -5.675 19.518 1.00 97.25 131 ARG A CA 1
ATOM 961 C C . ARG A 1 131 ? -14.960 -7.118 19.916 1.00 97.25 131 ARG A C 1
ATOM 963 O O . ARG A 1 131 ? -16.071 -7.442 20.337 1.00 97.25 131 ARG A O 1
ATOM 970 N N . GLY A 1 132 ? -13.947 -7.976 19.894 1.00 97.00 132 GLY A N 1
ATOM 971 C CA . GLY A 1 132 ? -14.063 -9.389 20.239 1.00 97.00 132 GLY A CA 1
ATOM 972 C C . GLY A 1 132 ? -14.478 -10.310 19.092 1.00 97.00 132 GLY A C 1
ATOM 973 O O . GLY A 1 132 ? -14.570 -11.517 19.336 1.00 97.00 132 GLY A O 1
ATOM 974 N N . ARG A 1 133 ? -14.712 -9.783 17.884 1.00 97.56 133 ARG A N 1
ATOM 975 C CA . ARG A 1 133 ? -14.860 -10.593 16.667 1.00 97.56 133 ARG A CA 1
ATOM 976 C C . ARG A 1 133 ? -13.511 -11.152 16.226 1.00 97.56 133 ARG A C 1
ATOM 978 O O . ARG A 1 133 ? -12.464 -10.735 16.725 1.00 97.56 133 ARG A O 1
ATOM 985 N N . THR A 1 134 ? -13.551 -12.117 15.318 1.00 98.19 134 THR A N 1
ATOM 986 C CA . THR A 1 134 ? -12.366 -12.742 14.733 1.00 98.19 134 THR A CA 1
ATOM 987 C C . THR A 1 134 ? -12.160 -12.274 13.303 1.00 98.19 134 THR A C 1
ATOM 989 O O . THR A 1 134 ? -13.111 -12.175 12.526 1.00 98.19 134 THR A O 1
ATOM 992 N N . PHE A 1 135 ? -10.908 -12.006 12.967 1.00 98.50 135 PHE A N 1
ATOM 993 C CA . PHE A 1 135 ? -10.473 -11.523 11.670 1.00 98.50 135 PHE A CA 1
ATOM 994 C C . PHE A 1 135 ? -9.390 -12.444 11.135 1.00 98.50 135 PHE A C 1
ATOM 996 O O . PHE A 1 135 ? -8.553 -12.933 11.896 1.00 98.50 135 PHE A O 1
ATOM 1003 N N . ASP A 1 136 ? -9.428 -12.672 9.833 1.00 98.50 136 ASP A N 1
ATOM 1004 C CA . ASP A 1 136 ? -8.339 -13.280 9.091 1.00 98.50 136 ASP A CA 1
ATOM 1005 C C . ASP A 1 136 ? -7.384 -12.170 8.659 1.00 98.50 136 ASP A C 1
ATOM 1007 O O . ASP A 1 136 ? -7.822 -11.163 8.105 1.00 98.50 136 ASP A O 1
ATOM 1011 N N . LEU A 1 137 ? -6.099 -12.341 8.967 1.00 98.25 137 LEU A N 1
ATOM 1012 C CA . LEU A 1 137 ? -5.046 -11.372 8.685 1.00 98.25 137 LEU A CA 1
ATOM 1013 C C . LEU A 1 137 ? -4.212 -11.874 7.513 1.00 98.25 137 LEU A C 1
ATOM 1015 O O . LEU A 1 137 ? -3.839 -13.050 7.472 1.00 98.25 137 LEU A O 1
ATOM 1019 N N . TYR A 1 138 ? -3.915 -10.975 6.586 1.00 97.56 138 TYR A N 1
ATOM 1020 C CA . TYR A 1 138 ? -3.292 -11.279 5.309 1.00 97.56 138 TYR A CA 1
ATOM 1021 C C . TYR A 1 138 ? -2.019 -10.452 5.133 1.00 97.56 138 TYR A C 1
ATOM 1023 O O . TYR A 1 138 ? -1.995 -9.257 5.434 1.00 97.56 138 TYR A O 1
ATOM 1031 N N . GLY A 1 139 ? -0.964 -11.105 4.657 1.00 94.88 139 GLY A N 1
ATOM 1032 C CA . GLY A 1 139 ? 0.237 -10.460 4.134 1.00 94.88 139 GLY A CA 1
ATOM 1033 C C . GLY A 1 139 ? 0.171 -10.338 2.610 1.00 94.88 139 GLY A C 1
ATOM 1034 O O . GLY A 1 139 ? -0.895 -10.490 2.012 1.00 94.88 139 GLY A O 1
ATOM 1035 N N . ALA A 1 140 ? 1.327 -10.122 1.983 1.00 89.94 140 ALA A N 1
ATOM 1036 C CA . ALA A 1 140 ? 1.459 -10.059 0.524 1.00 89.94 140 ALA A CA 1
ATOM 1037 C C . ALA A 1 140 ? 1.072 -11.382 -0.168 1.00 89.94 140 ALA A C 1
ATOM 1039 O O . ALA A 1 140 ? 0.422 -11.396 -1.206 1.00 89.94 140 ALA A O 1
ATOM 1040 N N . GLU A 1 141 ? 1.434 -12.515 0.441 1.00 89.12 141 GLU A N 1
ATOM 1041 C CA . GLU A 1 141 ? 1.260 -13.847 -0.159 1.00 89.12 141 GLU A CA 1
ATOM 1042 C C . GLU A 1 141 ? -0.066 -14.533 0.219 1.00 89.12 141 GLU A C 1
ATOM 1044 O O . GLU A 1 141 ? -0.372 -15.622 -0.270 1.00 89.12 141 GLU A O 1
ATOM 1049 N N . GLY A 1 142 ? -0.866 -13.910 1.090 1.00 94.81 142 GLY A N 1
ATOM 1050 C CA . GLY A 1 142 ? -2.162 -14.422 1.530 1.00 94.81 142 GLY A CA 1
ATOM 1051 C C . GLY A 1 142 ? -2.311 -14.505 3.046 1.00 94.81 142 GLY A C 1
ATOM 1052 O O . GLY A 1 142 ? -1.703 -13.738 3.793 1.00 94.81 142 GLY A O 1
ATOM 1053 N N . LYS A 1 143 ? -3.189 -15.402 3.510 1.00 97.31 143 LY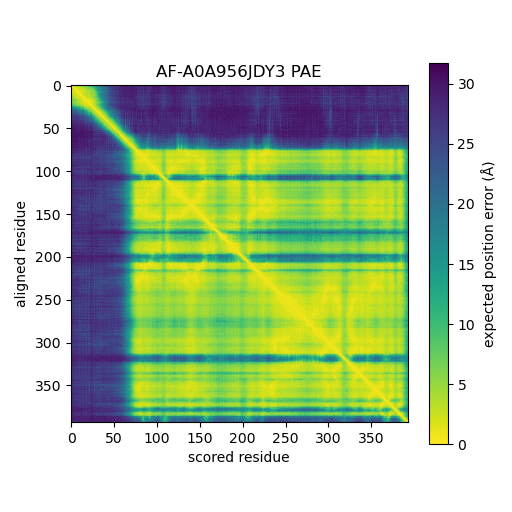S A N 1
ATOM 1054 C CA . LYS A 1 143 ? -3.576 -15.494 4.925 1.00 97.31 143 LYS A CA 1
ATOM 1055 C C . LYS A 1 143 ? -2.407 -15.955 5.796 1.00 97.31 143 LYS A C 1
ATOM 1057 O O . LYS A 1 143 ? -1.865 -17.036 5.581 1.00 97.31 143 LYS A O 1
ATOM 1062 N N . LEU A 1 144 ? -2.110 -15.183 6.836 1.00 97.31 144 LEU A N 1
ATOM 1063 C CA . LEU A 1 144 ? -1.087 -15.489 7.835 1.00 97.31 144 LEU A CA 1
ATOM 1064 C C . LEU A 1 144 ? -1.694 -16.178 9.061 1.00 97.31 144 LEU A C 1
ATOM 1066 O O . LEU A 1 144 ? -1.276 -17.268 9.449 1.00 97.31 144 LEU A O 1
ATOM 1070 N N . CYS A 1 145 ? -2.728 -15.570 9.646 1.00 98.25 145 CYS A N 1
ATOM 1071 C CA . CYS A 1 145 ? -3.340 -16.042 10.885 1.00 98.25 145 CYS A CA 1
ATOM 1072 C C . CYS A 1 145 ? -4.837 -15.680 10.965 1.00 98.25 145 CYS A C 1
ATOM 1074 O O . CYS A 1 145 ? -5.374 -14.947 10.132 1.00 98.25 145 CYS A O 1
ATOM 1076 N N . THR A 1 146 ? -5.512 -16.179 12.002 1.00 98.31 146 THR A N 1
ATOM 1077 C CA . THR A 1 146 ? -6.815 -15.668 12.453 1.00 98.31 146 THR A CA 1
ATOM 1078 C C . THR A 1 146 ? -6.639 -15.134 13.869 1.00 98.31 146 THR A C 1
ATOM 1080 O O . THR A 1 146 ? -6.206 -15.878 14.751 1.00 98.31 146 THR A O 1
ATOM 1083 N N . ALA A 1 147 ? -7.005 -13.878 14.111 1.00 98.19 147 ALA A N 1
ATOM 1084 C CA . ALA A 1 147 ? -6.868 -13.230 15.412 1.00 98.19 147 ALA A CA 1
ATOM 1085 C C . ALA A 1 147 ? -8.203 -12.669 15.906 1.00 98.19 147 ALA A C 1
ATOM 1087 O O . ALA A 1 147 ? -9.149 -12.477 15.142 1.00 98.19 147 ALA A O 1
ATOM 1088 N N . ARG A 1 148 ? -8.295 -12.404 17.210 1.00 98.19 148 ARG A N 1
ATOM 1089 C CA . ARG A 1 148 ? -9.460 -11.750 17.818 1.00 98.19 148 ARG A CA 1
ATOM 1090 C C . ARG A 1 148 ? -9.167 -10.270 18.031 1.00 98.19 148 ARG A C 1
ATOM 1092 O O . ARG A 1 148 ? -8.092 -9.932 18.512 1.00 98.19 148 ARG A O 1
ATOM 1099 N N . LEU A 1 149 ? -10.145 -9.400 17.788 1.00 97.75 149 LEU A N 1
ATOM 1100 C CA . LEU A 1 149 ? -10.013 -7.987 18.142 1.00 97.75 149 LEU A CA 1
ATOM 1101 C C . LEU A 1 149 ? -10.158 -7.778 19.654 1.00 97.75 149 LEU A C 1
ATOM 1103 O O . LEU A 1 149 ? -11.148 -8.193 20.267 1.00 97.75 149 LEU A O 1
ATOM 1107 N N . GLY A 1 150 ? -9.142 -7.161 20.247 1.00 96.88 150 GLY A N 1
ATOM 1108 C CA . GLY A 1 150 ? -9.008 -6.834 21.660 1.00 96.88 150 GLY A CA 1
ATOM 1109 C C . GLY A 1 150 ? -9.708 -5.533 22.023 1.00 96.88 150 GLY A C 1
ATOM 1110 O O . GLY A 1 150 ? -10.849 -5.299 21.629 1.00 96.88 150 GLY A O 1
ATOM 1111 N N . GLU A 1 151 ? -9.071 -4.702 22.844 1.00 96.75 151 GLU A N 1
ATOM 1112 C CA . GLU A 1 151 ? -9.629 -3.392 23.189 1.00 96.75 151 GLU A CA 1
ATOM 1113 C C . GLU A 1 151 ? -9.488 -2.387 22.035 1.00 96.75 151 GLU A C 1
ATOM 1115 O O . GLU A 1 151 ? -8.614 -2.506 21.181 1.00 96.75 151 GLU A O 1
ATOM 1120 N N . LEU A 1 152 ? -10.375 -1.386 22.019 1.00 97.56 152 LEU A N 1
ATOM 1121 C CA . LEU A 1 152 ? -10.336 -0.303 21.036 1.00 97.56 152 LEU A CA 1
ATOM 1122 C C . LEU A 1 152 ? -9.634 0.926 21.624 1.00 97.56 152 LEU A C 1
ATOM 1124 O O . LEU A 1 152 ? -9.910 1.326 22.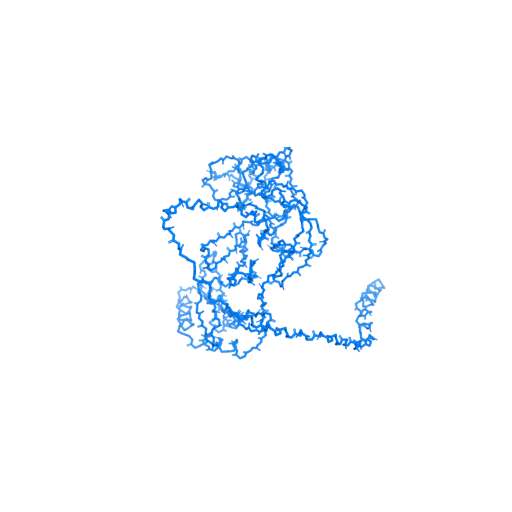767 1.00 97.56 152 LEU A O 1
ATOM 1128 N N . SER A 1 153 ? -8.785 1.564 20.827 1.00 97.06 153 SER A N 1
ATOM 1129 C CA . SER A 1 153 ? -8.096 2.813 21.141 1.00 97.06 153 SER A CA 1
ATOM 1130 C C . SER A 1 153 ? -8.322 3.849 20.040 1.00 97.06 153 SER A C 1
ATOM 1132 O O . SER A 1 153 ? -8.597 3.528 18.888 1.00 97.06 153 SER A O 1
ATOM 1134 N N . VAL A 1 154 ? -8.257 5.120 20.424 1.00 96.12 154 VAL A N 1
ATOM 1135 C CA . VAL A 1 154 ? -8.095 6.223 19.481 1.00 96.12 154 VAL A CA 1
ATOM 1136 C C . VAL A 1 154 ? -6.621 6.573 19.482 1.00 96.12 154 VAL A C 1
ATOM 1138 O O . VAL A 1 154 ? -6.098 6.963 20.533 1.00 96.12 154 VAL A O 1
ATOM 1141 N N . LEU A 1 155 ? -5.989 6.402 18.332 1.00 93.44 155 LEU A N 1
ATOM 1142 C CA . LEU A 1 155 ? -4.588 6.676 1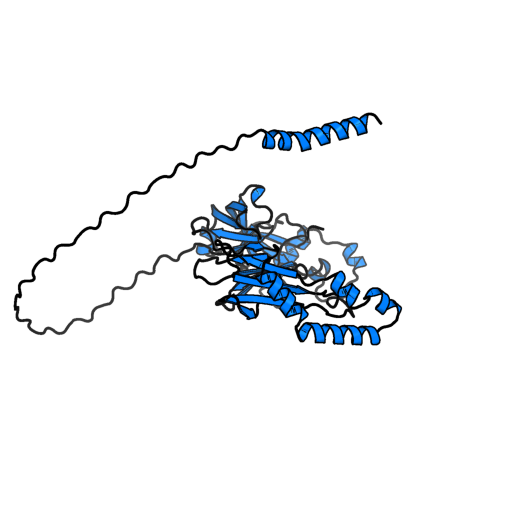8.063 1.00 93.44 155 LEU A CA 1
ATOM 1143 C C . LEU A 1 155 ? -4.498 8.021 17.348 1.00 93.44 155 LEU A C 1
ATOM 1145 O O . LEU A 1 155 ? -5.117 8.189 16.310 1.00 93.44 155 LEU A O 1
ATOM 1149 N N . ALA A 1 156 ? -3.749 8.968 17.896 1.00 91.25 156 ALA A N 1
ATOM 1150 C CA . ALA A 1 156 ? -3.333 10.171 17.187 1.00 91.25 156 ALA A CA 1
ATOM 1151 C C . ALA A 1 156 ? -1.892 9.976 16.709 1.00 91.25 156 ALA A C 1
ATOM 1153 O O . ALA A 1 156 ? -1.040 9.580 17.514 1.00 91.25 156 ALA A O 1
ATOM 1154 N N . GLN A 1 157 ? -1.630 10.275 15.441 1.00 86.69 157 GLN A N 1
ATOM 1155 C CA . GLN A 1 157 ? -0.312 10.158 14.826 1.00 86.69 157 GLN A CA 1
ATOM 1156 C C . GLN A 1 157 ? 0.122 11.494 14.223 1.00 86.69 157 GLN A C 1
ATOM 1158 O O . GLN A 1 157 ? -0.694 12.270 13.728 1.00 86.69 157 GLN A O 1
ATOM 1163 N N . HIS A 1 158 ? 1.427 11.740 14.286 1.00 83.06 158 HIS A N 1
ATOM 1164 C CA . HIS A 1 158 ? 2.107 12.742 13.480 1.00 83.06 158 HIS A CA 1
ATOM 1165 C C . HIS A 1 158 ? 3.038 12.027 12.500 1.00 83.06 158 HIS A C 1
ATOM 1167 O O . HIS A 1 158 ? 3.923 11.284 12.937 1.00 83.06 158 HIS A O 1
ATOM 1173 N N . ASP A 1 159 ? 2.824 12.251 11.207 1.00 74.88 159 ASP A N 1
ATOM 1174 C CA . ASP A 1 159 ? 3.614 11.686 10.104 1.00 74.88 159 ASP A CA 1
ATOM 1175 C C . ASP A 1 159 ? 4.695 12.650 9.579 1.00 74.88 159 ASP A C 1
ATOM 1177 O O . ASP A 1 159 ? 5.416 12.335 8.635 1.00 74.88 159 ASP A O 1
ATOM 1181 N N . GLY A 1 160 ? 4.846 13.819 10.210 1.00 74.00 160 GLY A N 1
ATOM 1182 C CA . GLY A 1 160 ? 5.841 14.792 9.794 1.00 74.00 160 GLY A CA 1
ATOM 1183 C C . GLY A 1 160 ? 7.275 14.247 9.900 1.00 74.00 160 GLY A C 1
ATOM 1184 O O . GLY A 1 160 ? 7.590 13.448 10.789 1.00 74.00 160 GLY A O 1
ATOM 1185 N N . PRO A 1 161 ? 8.196 14.729 9.048 1.00 71.62 161 PRO A N 1
ATOM 1186 C CA . PRO A 1 161 ? 9.551 14.193 8.888 1.00 71.62 161 PRO A CA 1
ATOM 1187 C C . PRO A 1 161 ? 10.441 14.298 10.137 1.00 71.62 161 PRO A C 1
ATOM 1189 O O . PRO A 1 161 ? 11.542 13.749 10.150 1.00 71.62 161 PRO A O 1
ATOM 1192 N N . SER A 1 162 ? 10.040 15.029 11.188 1.00 77.00 162 SER A N 1
ATOM 1193 C CA . SER A 1 162 ? 10.833 15.121 12.421 1.00 77.00 162 SER A CA 1
ATOM 1194 C C . SER A 1 162 ? 10.049 15.603 13.648 1.00 77.00 162 SER A C 1
ATOM 1196 O O . SER A 1 162 ? 9.098 16.375 13.543 1.00 77.00 162 SER A O 1
ATOM 1198 N N . LEU A 1 163 ? 10.548 15.262 14.850 1.00 80.06 163 LEU A N 1
ATOM 1199 C CA . LEU A 1 163 ? 10.085 15.863 16.117 1.00 80.06 163 LEU A CA 1
ATOM 1200 C C . LEU A 1 163 ? 10.144 17.382 16.117 1.00 80.06 163 LEU A C 1
ATOM 1202 O O . LEU A 1 163 ? 9.396 18.027 16.840 1.00 80.06 163 LEU A O 1
ATOM 1206 N N . TYR A 1 164 ? 11.091 17.952 15.393 1.00 82.06 164 TYR A N 1
ATOM 1207 C CA . TYR A 1 164 ? 11.280 19.384 15.379 1.00 82.06 164 TYR A CA 1
ATOM 1208 C C . TYR A 1 164 ? 10.071 20.087 14.763 1.00 82.06 164 TYR A C 1
ATOM 1210 O O . TYR A 1 164 ? 9.531 20.999 15.386 1.00 82.06 164 TYR A O 1
ATOM 1218 N N . GLN A 1 165 ? 9.575 19.604 13.617 1.00 79.44 165 GLN A N 1
ATOM 1219 C CA . GLN A 1 165 ? 8.398 20.183 12.959 1.00 79.44 165 GLN A CA 1
ATOM 1220 C C . GLN A 1 165 ? 7.139 20.073 13.828 1.00 79.44 165 GLN A C 1
ATOM 1222 O O . GLN A 1 165 ? 6.342 21.004 13.879 1.00 79.44 165 GLN A O 1
ATOM 1227 N N . LEU A 1 166 ? 7.014 19.005 14.623 1.00 83.44 166 LEU A N 1
ATOM 1228 C CA . LEU A 1 166 ? 5.932 18.851 15.603 1.00 83.44 166 LEU A CA 1
ATOM 1229 C C . LEU A 1 166 ? 5.880 19.998 16.645 1.00 83.44 166 LEU A C 1
ATOM 1231 O O . LEU A 1 166 ? 4.807 20.349 17.162 1.00 83.44 166 LEU A O 1
ATOM 1235 N N . PHE A 1 167 ? 7.032 20.570 17.012 1.00 84.62 167 PHE A N 1
ATOM 1236 C CA . PHE A 1 167 ? 7.133 21.632 18.024 1.00 84.62 167 PHE A CA 1
ATOM 1237 C C . PHE A 1 167 ? 7.351 23.033 17.450 1.00 84.62 167 PHE A C 1
ATOM 1239 O O . PHE A 1 167 ? 6.984 23.998 18.121 1.00 84.62 167 PHE A O 1
ATOM 1246 N N . HIS A 1 168 ? 7.898 23.133 16.242 1.00 82.19 168 HIS A N 1
ATOM 1247 C CA . HIS A 1 168 ? 8.268 24.376 15.570 1.00 82.19 168 HIS A CA 1
ATOM 1248 C C . HIS A 1 168 ? 7.817 24.344 14.096 1.00 82.19 168 HIS A C 1
ATOM 1250 O O . HIS A 1 168 ? 8.663 24.367 13.207 1.00 82.19 168 HIS A O 1
ATOM 1256 N N . PRO A 1 169 ? 6.501 24.262 13.812 1.00 74.81 169 PRO A N 1
ATOM 1257 C CA . PRO A 1 169 ? 6.010 24.148 12.435 1.00 74.81 169 PRO A CA 1
ATOM 1258 C C . PRO A 1 169 ? 6.324 25.387 11.577 1.00 74.81 169 PRO A C 1
ATOM 1260 O O . PRO A 1 169 ? 6.519 25.259 10.373 1.00 74.81 169 PRO A O 1
ATOM 1263 N N . ASP A 1 170 ? 6.440 26.567 12.201 1.00 75.88 170 ASP A N 1
ATOM 1264 C CA . ASP A 1 170 ? 6.570 27.861 11.512 1.00 75.88 170 ASP A CA 1
ATOM 1265 C C . ASP A 1 170 ? 7.934 28.550 11.705 1.00 75.88 170 ASP A C 1
ATOM 1267 O O . ASP A 1 170 ? 8.111 29.707 11.315 1.00 75.88 170 ASP A O 1
ATOM 1271 N N . GLU A 1 171 ? 8.898 27.897 12.358 1.00 73.81 171 GLU A N 1
ATOM 1272 C CA . GLU A 1 171 ? 10.155 28.534 12.758 1.00 73.81 171 GLU A CA 1
ATOM 1273 C C . GLU A 1 171 ? 11.371 27.793 12.196 1.00 73.81 171 GLU A C 1
ATOM 1275 O O . GLU A 1 171 ? 11.526 26.594 12.401 1.00 73.81 171 GLU A O 1
ATOM 1280 N 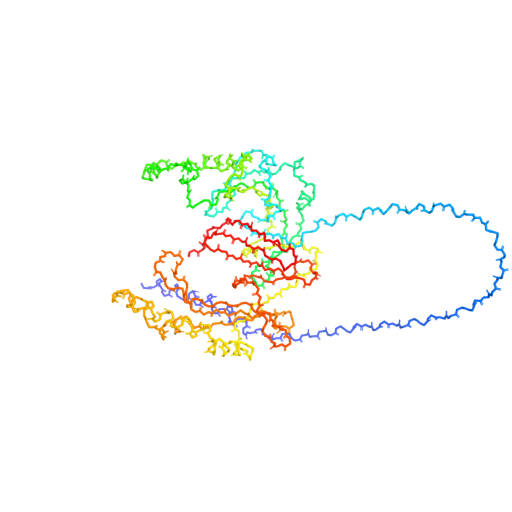N . GLU A 1 172 ? 12.304 28.540 11.592 1.00 67.06 172 GLU A N 1
ATOM 1281 C CA . GLU A 1 172 ? 13.711 28.133 11.462 1.00 67.06 172 GLU A CA 1
ATOM 1282 C C . GLU A 1 172 ? 14.391 28.240 12.846 1.00 67.06 172 GLU A C 1
ATOM 1284 O O . GLU A 1 172 ? 15.258 29.079 13.090 1.00 67.06 172 GLU A O 1
ATOM 1289 N N . ALA A 1 173 ? 13.936 27.452 13.815 1.00 61.66 173 ALA A N 1
ATOM 1290 C CA . ALA A 1 173 ? 14.630 27.258 15.082 1.00 61.66 173 ALA A CA 1
ATOM 1291 C C . ALA A 1 173 ? 15.981 26.534 14.881 1.00 61.66 173 ALA A C 1
ATOM 1293 O O . ALA A 1 173 ? 16.167 25.726 13.971 1.00 61.66 173 ALA A O 1
ATOM 1294 N N . ASP A 1 174 ? 16.943 26.802 15.753 1.00 78.75 174 ASP A N 1
ATOM 1295 C CA . ASP A 1 174 ? 18.252 26.153 15.713 1.00 78.75 174 ASP A CA 1
ATOM 1296 C C . ASP A 1 174 ? 18.117 24.655 16.065 1.00 78.75 174 ASP A C 1
ATOM 1298 O O . ASP A 1 174 ? 17.716 24.305 17.180 1.00 78.75 174 ASP A O 1
ATOM 1302 N N . TRP A 1 175 ? 18.416 23.761 15.112 1.00 79.38 175 TRP A N 1
ATOM 1303 C CA . TRP A 1 175 ? 18.344 22.308 15.323 1.00 79.38 175 TRP A CA 1
ATOM 1304 C C . TRP A 1 175 ? 19.249 21.856 16.476 1.00 79.38 175 TRP A C 1
ATOM 1306 O O . TRP A 1 175 ? 18.849 21.000 17.270 1.00 79.38 175 TRP A O 1
ATOM 1316 N N . ASP A 1 176 ? 20.420 22.484 16.629 1.00 81.44 176 ASP A N 1
ATOM 1317 C CA . ASP A 1 176 ? 21.372 22.153 17.691 1.00 81.44 176 ASP A CA 1
ATOM 1318 C C . ASP A 1 176 ? 20.784 22.485 19.077 1.00 81.44 176 ASP A C 1
ATOM 1320 O O . ASP A 1 176 ? 21.001 21.764 20.057 1.00 81.44 176 ASP A O 1
ATOM 1324 N N . GLU A 1 177 ? 19.986 23.556 19.176 1.00 80.62 177 GLU A N 1
ATOM 1325 C CA . GLU A 1 177 ? 19.285 23.923 20.410 1.00 80.62 177 GLU A CA 1
ATOM 1326 C C . GLU A 1 177 ? 18.142 22.948 20.729 1.00 80.62 177 GLU A C 1
ATOM 1328 O O . GLU A 1 177 ? 17.956 22.578 21.897 1.00 80.62 177 GLU A O 1
ATOM 1333 N N . PHE A 1 178 ? 17.395 22.508 19.712 1.00 82.75 178 PHE A N 1
ATOM 1334 C CA . PHE A 1 178 ? 16.321 21.530 19.879 1.00 82.75 178 PHE A CA 1
ATOM 1335 C C . PHE A 1 178 ? 16.860 20.166 20.326 1.00 82.75 178 PHE A C 1
ATOM 1337 O O . PHE A 1 178 ? 16.341 19.584 21.281 1.00 82.75 178 PHE A O 1
ATOM 1344 N N . GLU A 1 179 ? 17.933 19.679 19.699 1.00 81.00 179 GLU A N 1
ATOM 1345 C CA . GLU A 1 179 ? 18.562 18.401 20.048 1.00 81.00 179 GLU A CA 1
ATOM 1346 C C . GLU A 1 179 ? 19.126 18.420 21.479 1.00 81.00 179 GLU A C 1
ATOM 1348 O O . GLU A 1 179 ? 18.952 17.468 22.246 1.00 81.00 179 GLU A O 1
ATOM 1353 N N . ALA A 1 180 ? 19.718 19.540 21.903 1.00 85.56 180 ALA A N 1
ATOM 1354 C CA . ALA A 1 180 ? 20.172 19.711 23.282 1.00 85.56 180 ALA A CA 1
ATOM 1355 C C . ALA A 1 180 ? 19.017 19.719 24.308 1.00 85.56 180 ALA A C 1
ATOM 1357 O O . ALA A 1 180 ? 19.245 19.459 25.494 1.00 85.56 180 ALA A O 1
ATOM 1358 N N . ASN A 1 181 ? 17.785 20.005 23.870 1.00 85.75 181 ASN A N 1
ATOM 1359 C CA . ASN A 1 181 ? 16.601 20.170 24.714 1.00 85.75 181 ASN A CA 1
ATOM 1360 C C . ASN A 1 181 ? 15.419 19.297 24.266 1.00 85.75 181 ASN A C 1
ATOM 1362 O O . ASN A 1 181 ? 14.262 19.734 24.338 1.00 85.75 181 ASN A O 1
ATOM 1366 N N . LEU A 1 182 ? 15.700 18.055 23.851 1.00 84.50 182 LEU A N 1
ATOM 1367 C CA . LEU A 1 182 ? 14.672 17.138 23.363 1.00 84.50 182 LEU A CA 1
ATOM 1368 C C . LEU A 1 182 ? 13.476 17.052 24.333 1.00 84.50 182 LEU A C 1
ATOM 1370 O O . LEU A 1 182 ? 13.644 16.777 25.531 1.00 84.50 182 LEU A O 1
ATOM 1374 N N . PRO A 1 183 ? 12.244 17.284 23.842 1.00 85.81 183 PRO A N 1
ATOM 1375 C CA . PRO A 1 183 ? 11.035 17.132 24.634 1.00 85.81 183 PRO A CA 1
ATOM 1376 C C . PRO A 1 183 ? 10.936 15.735 25.253 1.00 85.81 183 PRO A C 1
ATOM 1378 O O . PRO A 1 183 ? 11.236 14.730 24.618 1.00 85.81 183 PRO A O 1
ATOM 1381 N N . SER A 1 184 ? 10.445 15.648 26.492 1.00 89.69 184 SER A N 1
ATOM 1382 C CA . SER A 1 184 ? 10.134 14.341 27.078 1.00 89.69 184 SER A CA 1
ATOM 1383 C C . SER A 1 184 ? 9.018 13.650 26.294 1.00 89.69 184 SER A C 1
ATOM 1385 O O . SER A 1 184 ? 8.117 14.315 25.781 1.00 89.69 184 SER A O 1
ATOM 1387 N N . GLU A 1 185 ? 8.989 12.316 26.286 1.00 86.69 185 GLU A N 1
ATOM 1388 C CA . GLU A 1 185 ? 7.931 11.565 25.594 1.00 86.69 185 GLU A CA 1
ATOM 1389 C C . GLU A 1 185 ? 6.517 11.977 26.026 1.00 86.69 185 GLU A C 1
ATOM 1391 O O . GLU A 1 185 ? 5.593 12.038 25.223 1.00 86.69 185 GLU A O 1
ATOM 1396 N N . ALA A 1 186 ? 6.324 12.301 27.309 1.00 89.75 186 ALA A N 1
ATOM 1397 C CA . ALA A 1 186 ? 5.035 12.775 27.802 1.00 89.75 186 ALA A CA 1
ATOM 1398 C C . ALA A 1 186 ? 4.632 14.121 27.172 1.00 89.75 186 ALA A C 1
ATOM 1400 O O . ALA A 1 186 ? 3.443 14.358 26.951 1.00 89.75 186 ALA A O 1
ATOM 1401 N N . LYS A 1 187 ? 5.606 14.997 26.889 1.00 91.38 187 LYS A N 1
ATOM 1402 C CA . LYS A 1 187 ? 5.390 16.262 26.180 1.00 91.38 187 LYS A CA 1
ATOM 1403 C C . LYS A 1 187 ? 5.119 16.013 24.691 1.00 91.38 187 LYS A C 1
ATOM 1405 O O . LYS A 1 187 ? 4.190 16.628 24.180 1.00 91.38 187 LYS A O 1
ATOM 1410 N N . ILE A 1 188 ? 5.845 15.089 24.052 1.00 89.12 188 ILE A N 1
ATOM 1411 C CA . ILE A 1 188 ? 5.615 14.646 22.660 1.00 89.12 188 ILE A CA 1
ATOM 1412 C C . ILE A 1 188 ? 4.185 14.129 22.505 1.00 89.12 188 ILE A C 1
ATOM 1414 O O . ILE A 1 188 ? 3.402 14.717 21.769 1.00 89.12 188 ILE A O 1
ATOM 1418 N N . ARG A 1 189 ? 3.783 13.131 23.302 1.00 90.56 189 ARG A N 1
ATOM 1419 C CA . ARG A 1 189 ? 2.428 12.556 23.246 1.00 90.56 189 ARG A CA 1
ATOM 1420 C C . ARG A 1 189 ? 1.331 13.588 23.461 1.00 90.56 189 ARG A C 1
ATOM 1422 O O . ARG A 1 189 ? 0.296 13.554 22.807 1.00 90.56 189 ARG A O 1
ATOM 1429 N N . LYS A 1 190 ? 1.535 14.506 24.410 1.00 92.50 190 LYS A N 1
ATOM 1430 C CA . LYS A 1 190 ? 0.568 15.578 24.657 1.00 92.50 190 LYS A CA 1
ATOM 1431 C C . LYS A 1 190 ? 0.452 16.510 23.449 1.00 92.50 190 LYS A C 1
ATOM 1433 O O . LYS A 1 190 ? -0.657 16.954 23.179 1.00 92.50 190 LYS A O 1
ATOM 1438 N N . ARG A 1 191 ? 1.569 16.806 22.773 1.00 90.31 191 ARG A N 1
ATOM 1439 C CA . ARG A 1 191 ? 1.609 17.667 21.587 1.00 90.31 191 ARG A CA 1
ATOM 1440 C C . ARG A 1 191 ? 0.929 17.005 20.390 1.00 90.31 191 ARG A C 1
ATOM 1442 O O . ARG A 1 191 ? 0.019 17.626 19.857 1.00 90.31 191 ARG A O 1
ATOM 1449 N N . VAL A 1 192 ? 1.284 15.758 20.067 1.00 89.19 192 VAL A N 1
ATOM 1450 C CA . VAL A 1 192 ? 0.617 14.958 19.018 1.00 89.19 192 VAL A CA 1
ATOM 1451 C C . VAL A 1 192 ? -0.890 14.943 19.257 1.00 89.19 192 VAL A C 1
ATOM 1453 O O . VAL A 1 192 ? -1.653 15.406 18.426 1.00 89.19 192 VAL A O 1
ATOM 1456 N N . TRP A 1 193 ? -1.323 14.549 20.461 1.00 92.06 193 TRP A N 1
ATOM 1457 C CA . TRP A 1 193 ? -2.751 14.499 20.779 1.00 92.06 193 TRP A CA 1
ATOM 1458 C C . TRP A 1 193 ? -3.461 15.853 20.660 1.00 92.06 193 TRP A C 1
ATOM 1460 O O . TRP A 1 193 ? -4.643 15.886 20.335 1.00 92.06 193 TRP A O 1
ATOM 1470 N N . SER A 1 194 ? -2.801 16.960 21.028 1.00 89.69 194 SER A N 1
ATOM 1471 C CA . SER A 1 194 ? -3.425 18.288 20.951 1.00 89.69 194 SER A CA 1
ATOM 1472 C C . SER A 1 194 ? -3.593 18.769 19.520 1.00 89.69 194 SER A C 1
ATOM 1474 O O . SER A 1 194 ? -4.629 19.338 19.223 1.00 89.69 194 SER A O 1
ATOM 1476 N N . LEU A 1 195 ? -2.597 18.514 18.677 1.00 84.94 195 LEU A N 1
ATOM 1477 C CA . LEU A 1 195 ? -2.588 18.927 17.281 1.00 84.94 195 LEU A CA 1
ATOM 1478 C C . LEU A 1 195 ? -3.743 18.266 16.519 1.00 84.94 195 LEU A C 1
ATOM 1480 O O . LEU A 1 195 ? -4.654 18.946 16.069 1.00 84.94 195 LEU A O 1
ATOM 1484 N N . THR A 1 196 ? -3.864 16.943 16.637 1.00 83.00 196 THR A N 1
ATOM 1485 C CA . THR A 1 196 ? -4.973 16.186 16.035 1.00 83.00 196 THR A CA 1
ATOM 1486 C C . THR A 1 196 ? -6.353 16.469 16.659 1.00 83.00 196 THR A C 1
ATOM 1488 O O . THR A 1 196 ? -7.374 15.971 16.185 1.00 83.00 196 THR A O 1
ATOM 1491 N N . ALA A 1 197 ? -6.420 17.170 17.796 1.00 82.19 197 ALA A N 1
ATOM 1492 C CA . ALA A 1 197 ? -7.684 17.500 18.458 1.00 82.19 197 ALA A CA 1
ATOM 1493 C C . ALA A 1 197 ? -8.255 18.855 18.040 1.00 82.19 197 ALA A C 1
ATOM 1495 O O . ALA A 1 197 ? -9.455 19.071 18.237 1.00 82.19 197 ALA A O 1
ATOM 1496 N N . ASP A 1 198 ? -7.418 19.747 17.522 1.00 73.00 198 ASP A N 1
ATOM 1497 C CA . ASP A 1 198 ? -7.856 21.038 17.028 1.00 73.00 198 ASP A CA 1
ATOM 1498 C C . ASP A 1 198 ? -8.439 20.812 15.619 1.00 73.00 198 ASP A C 1
ATOM 1500 O O . ASP A 1 198 ? -7.773 20.326 14.717 1.00 73.00 198 ASP A O 1
ATOM 1504 N N . ASP A 1 199 ? -9.733 21.104 15.448 1.00 56.88 199 ASP A N 1
ATOM 1505 C CA . ASP A 1 199 ? -10.538 20.840 14.231 1.00 56.88 199 ASP A CA 1
ATOM 1506 C C . ASP A 1 199 ? -10.066 21.647 12.995 1.00 56.88 199 ASP A C 1
ATOM 1508 O O . ASP A 1 199 ? -10.672 21.606 11.924 1.00 56.88 199 ASP A O 1
ATOM 1512 N N . GLU A 1 200 ? -8.980 22.406 13.143 1.00 56.84 200 GLU A N 1
ATOM 1513 C CA . GLU A 1 200 ? -8.282 23.119 12.082 1.00 56.84 200 GLU A CA 1
ATOM 1514 C C . GLU A 1 200 ? -7.336 22.132 11.382 1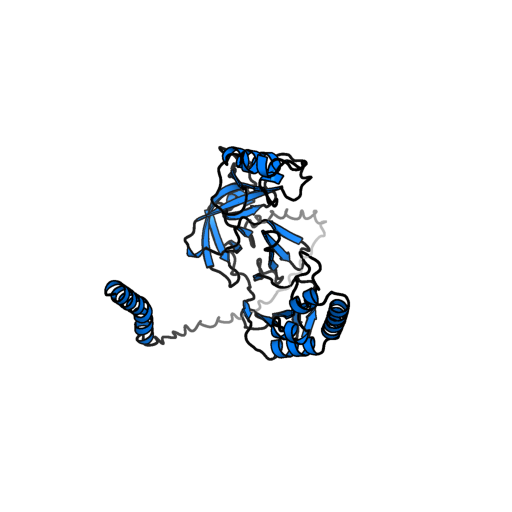.00 56.84 200 GLU A C 1
ATOM 1516 O O . GLU A 1 200 ? -6.117 22.242 11.470 1.00 56.84 200 GLU A O 1
ATOM 1521 N N . ARG A 1 201 ? -7.921 21.147 10.678 1.00 55.97 201 ARG A N 1
ATOM 1522 C CA . ARG A 1 201 ? -7.252 20.240 9.717 1.00 55.97 201 ARG A CA 1
ATOM 1523 C C . ARG A 1 201 ? -6.676 21.014 8.516 1.00 55.97 201 ARG A C 1
ATOM 1525 O O . ARG A 1 201 ? -6.943 20.686 7.364 1.00 55.97 201 ARG A O 1
ATOM 1532 N N . GLU A 1 202 ? -5.940 22.093 8.754 1.00 55.91 202 GLU A N 1
ATOM 1533 C CA . GLU A 1 202 ? -5.210 22.796 7.697 1.00 55.91 202 GLU A CA 1
ATOM 1534 C C . GLU A 1 202 ? -3.964 22.008 7.266 1.00 55.91 202 GLU A C 1
ATOM 1536 O O . GLU A 1 202 ? -3.424 22.259 6.190 1.00 55.91 202 GLU A O 1
ATOM 1541 N N . HIS A 1 203 ? -3.539 21.018 8.059 1.00 55.19 203 HIS A N 1
ATOM 1542 C CA . HIS A 1 203 ? -2.419 20.141 7.742 1.00 55.19 203 HIS A CA 1
ATOM 1543 C C . HIS A 1 203 ? -2.900 18.700 7.538 1.00 55.19 203 HIS A C 1
ATOM 1545 O O . HIS A 1 203 ? -3.431 18.067 8.447 1.00 55.19 203 HIS A O 1
ATOM 1551 N N . GLU A 1 204 ? -2.701 18.185 6.323 1.00 61.53 204 GLU A N 1
ATOM 1552 C CA . GLU A 1 204 ? -3.038 16.813 5.897 1.00 61.53 204 GLU A CA 1
ATOM 1553 C C . GLU A 1 204 ? -2.264 15.72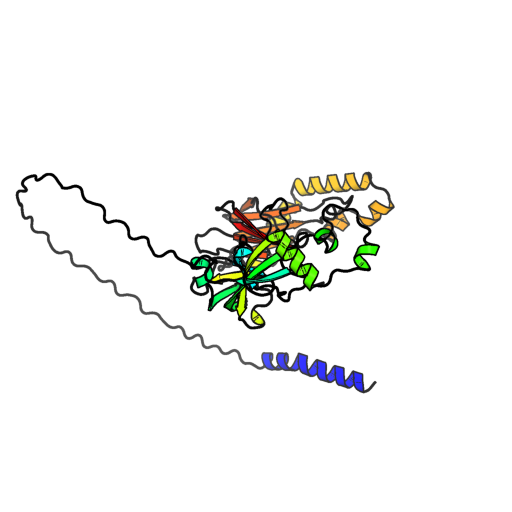7 6.680 1.00 61.53 204 GLU A C 1
ATOM 1555 O O . GLU A 1 204 ? -2.605 14.553 6.606 1.00 61.53 204 GLU A O 1
ATOM 1560 N N . THR A 1 205 ? -1.269 16.137 7.471 1.00 60.09 205 THR A N 1
ATOM 1561 C CA . THR A 1 205 ? -0.287 15.323 8.208 1.00 60.09 205 THR A CA 1
ATOM 1562 C C . THR A 1 205 ? -0.740 14.865 9.603 1.00 60.09 205 THR A C 1
ATOM 1564 O O . THR A 1 205 ? 0.005 14.243 10.369 1.00 60.09 205 THR A O 1
ATOM 1567 N N . GLU A 1 206 ? -1.964 15.217 10.003 1.00 70.00 206 GLU A N 1
ATOM 1568 C CA . GLU A 1 206 ? -2.475 14.939 11.345 1.00 70.00 206 GLU A CA 1
ATOM 1569 C C . GLU A 1 206 ? -3.762 14.122 11.281 1.00 70.00 206 GLU A C 1
ATOM 1571 O O . GLU A 1 206 ? -4.850 14.623 10.985 1.00 70.00 206 GLU A O 1
ATOM 1576 N N . ALA A 1 207 ? -3.646 12.837 11.618 1.00 77.62 207 ALA A N 1
ATOM 1577 C CA . ALA A 1 207 ? -4.763 11.908 11.593 1.00 77.62 207 ALA A CA 1
ATOM 1578 C C . ALA A 1 207 ? -4.986 11.248 12.957 1.00 77.62 207 ALA A C 1
ATOM 1580 O O . ALA A 1 207 ? -4.049 10.933 13.699 1.00 77.62 207 ALA A O 1
ATOM 1581 N N . ALA A 1 208 ? -6.263 11.051 13.293 1.00 89.69 208 ALA A N 1
ATOM 1582 C CA . ALA A 1 208 ? -6.672 10.234 14.422 1.00 89.69 208 ALA A CA 1
ATOM 1583 C C . ALA A 1 208 ? -7.487 9.043 13.924 1.00 89.69 208 ALA A C 1
ATOM 1585 O O . ALA A 1 208 ? -8.453 9.192 13.173 1.00 89.69 208 ALA A O 1
ATOM 1586 N N . TRP A 1 209 ? -7.086 7.854 14.356 1.00 93.19 209 TRP A N 1
ATOM 1587 C CA . TRP A 1 209 ? -7.645 6.588 13.912 1.00 93.19 209 TRP A CA 1
ATOM 1588 C C . TRP A 1 209 ? -8.290 5.840 15.066 1.00 93.19 209 TRP A C 1
ATOM 1590 O O . TRP A 1 209 ? -7.844 5.918 16.212 1.00 93.19 209 TRP A O 1
ATOM 1600 N N . LEU A 1 210 ? -9.345 5.090 14.761 1.00 96.12 210 LEU A N 1
ATOM 1601 C CA . LEU A 1 210 ? -9.886 4.086 15.665 1.00 96.12 210 LEU A CA 1
ATOM 1602 C C . LEU A 1 210 ? -9.190 2.769 15.345 1.00 96.12 210 LEU A C 1
ATOM 1604 O O . LEU A 1 210 ? -9.377 2.226 14.258 1.00 96.12 210 LEU A O 1
ATOM 1608 N N . VAL A 1 211 ? -8.419 2.257 16.296 1.00 95.81 211 VAL A N 1
ATOM 1609 C CA . VAL A 1 211 ? -7.633 1.035 16.133 1.00 95.81 211 VAL A CA 1
ATOM 1610 C C . VAL A 1 211 ? -8.118 -0.015 17.125 1.00 95.81 211 VAL A C 1
ATOM 1612 O O . VAL A 1 211 ? -8.498 0.295 18.258 1.00 95.81 211 VAL A O 1
ATOM 1615 N N . ALA A 1 212 ? -8.146 -1.266 16.685 1.00 96.88 212 ALA A N 1
ATOM 1616 C CA . ALA A 1 212 ? -8.413 -2.426 17.514 1.00 96.88 212 ALA A CA 1
ATOM 1617 C C . ALA A 1 212 ? -7.121 -3.210 17.750 1.00 96.88 212 ALA A C 1
ATOM 1619 O O . ALA A 1 212 ? -6.439 -3.583 16.798 1.00 96.88 212 ALA A O 1
ATOM 1620 N N . GLU A 1 213 ? -6.826 -3.516 19.011 1.00 95.88 213 GLU A N 1
ATOM 1621 C CA . GLU A 1 213 ? -5.738 -4.426 19.372 1.00 95.88 213 GLU A CA 1
ATOM 1622 C C . GLU A 1 213 ? -5.927 -5.783 18.676 1.00 95.88 213 GLU A C 1
ATOM 1624 O O . GLU A 1 213 ? -7.023 -6.350 18.685 1.00 95.88 213 GLU A O 1
ATOM 1629 N N . ILE A 1 214 ? -4.857 -6.335 18.111 1.00 96.12 214 ILE A N 1
ATOM 1630 C CA . ILE A 1 214 ? -4.863 -7.681 17.537 1.00 96.12 214 ILE A CA 1
ATOM 1631 C C . ILE A 1 214 ? -4.417 -8.661 18.622 1.00 96.12 214 ILE A C 1
ATOM 1633 O O . ILE A 1 214 ? -3.257 -8.695 19.020 1.00 96.12 214 ILE A O 1
ATOM 1637 N N . VAL A 1 215 ? -5.349 -9.483 19.106 1.00 96.38 215 VAL A N 1
ATOM 1638 C CA . VAL A 1 215 ? -5.066 -10.558 20.064 1.00 96.38 215 VAL A CA 1
ATOM 1639 C C . VAL A 1 215 ? -4.836 -11.847 19.276 1.00 96.38 215 VAL A C 1
ATOM 1641 O O . VAL A 1 215 ? -5.770 -12.619 19.028 1.00 96.38 215 VAL A O 1
ATOM 1644 N N . GLY A 1 216 ? -3.587 -12.038 18.853 1.00 90.50 216 GLY A N 1
ATOM 1645 C CA . GLY A 1 216 ? -3.084 -13.202 18.119 1.00 90.50 216 GLY A CA 1
ATOM 1646 C C . GLY A 1 216 ? -1.781 -13.740 18.717 1.00 90.50 216 GLY A C 1
ATOM 1647 O O . GLY A 1 216 ? -1.366 -13.317 19.798 1.00 90.50 216 GLY A O 1
ATOM 1648 N N . ASP A 1 217 ? -1.160 -14.698 18.034 1.00 90.06 217 ASP A N 1
ATOM 1649 C CA . ASP A 1 217 ? 0.217 -15.118 18.305 1.00 90.06 217 ASP A CA 1
ATOM 1650 C C . ASP A 1 217 ? 1.181 -14.502 17.272 1.00 90.06 217 ASP A C 1
ATOM 1652 O O . ASP A 1 217 ? 0.765 -13.753 16.386 1.00 90.06 217 ASP A O 1
ATOM 1656 N N . ASP A 1 218 ? 2.472 -14.816 17.386 1.00 90.44 218 ASP A N 1
ATOM 1657 C CA . ASP A 1 218 ? 3.522 -14.261 16.521 1.00 90.44 218 ASP A CA 1
ATOM 1658 C C . ASP A 1 218 ? 3.341 -14.635 15.029 1.00 90.44 218 ASP A C 1
ATOM 1660 O O . ASP A 1 218 ? 3.993 -14.051 14.171 1.00 90.44 218 ASP A O 1
ATOM 1664 N N . SER A 1 219 ? 2.440 -15.567 14.675 1.00 94.25 219 SER A N 1
ATOM 1665 C CA . SER A 1 219 ? 2.149 -15.888 13.264 1.00 94.25 219 SER A CA 1
ATOM 1666 C C . SER A 1 219 ? 1.424 -14.768 12.516 1.00 94.25 219 SER A C 1
ATOM 1668 O O . SER A 1 219 ? 1.337 -14.808 11.293 1.00 94.25 219 SER A O 1
ATOM 1670 N N . CYS A 1 220 ? 0.900 -13.775 13.236 1.00 94.81 220 CYS A N 1
ATOM 1671 C CA . CYS A 1 220 ? 0.246 -12.608 12.655 1.00 94.81 220 CYS A CA 1
ATOM 1672 C C . CYS A 1 220 ? 1.226 -11.493 12.244 1.00 94.81 220 CYS A C 1
ATOM 1674 O O . CYS A 1 220 ? 0.790 -10.472 11.710 1.00 94.81 220 CYS A O 1
ATOM 1676 N N . GLU A 1 221 ? 2.524 -11.647 12.527 1.00 92.06 221 GLU A N 1
ATOM 1677 C CA . GLU A 1 221 ? 3.554 -10.677 12.148 1.00 92.06 221 GLU A CA 1
ATOM 1678 C C . GLU A 1 221 ? 3.628 -10.519 10.620 1.00 92.06 221 GLU A C 1
ATOM 1680 O O . GLU A 1 221 ? 3.557 -11.496 9.877 1.00 92.06 221 GLU A O 1
ATOM 1685 N N . GLY A 1 222 ? 3.754 -9.275 10.147 1.00 90.69 222 GLY A N 1
ATOM 1686 C CA . GLY A 1 222 ? 3.764 -8.957 8.714 1.00 90.69 222 GLY A CA 1
ATOM 1687 C C . GLY A 1 222 ? 2.378 -8.895 8.062 1.00 90.69 222 GLY A C 1
ATOM 1688 O O . GLY A 1 222 ? 2.288 -8.787 6.841 1.00 90.69 222 GLY A O 1
ATOM 1689 N N . ALA A 1 223 ? 1.294 -8.954 8.843 1.00 95.44 223 ALA A N 1
ATOM 1690 C CA . ALA A 1 223 ? -0.045 -8.686 8.333 1.00 95.44 223 ALA A CA 1
ATOM 1691 C C . ALA A 1 223 ? -0.181 -7.231 7.859 1.00 95.44 223 ALA A C 1
ATOM 1693 O O . ALA A 1 223 ? 0.188 -6.294 8.565 1.00 95.44 223 ALA A O 1
ATOM 1694 N N . LEU A 1 224 ? -0.755 -7.065 6.672 1.00 94.00 224 LEU A N 1
ATOM 1695 C CA . LEU A 1 224 ? -0.909 -5.791 5.968 1.00 94.00 224 LEU A CA 1
ATOM 1696 C C . LEU A 1 224 ? -2.373 -5.345 5.940 1.00 94.00 224 LEU A C 1
ATOM 1698 O O . LEU A 1 224 ? -2.685 -4.154 5.986 1.00 94.00 224 LEU A O 1
ATOM 1702 N N . TRP A 1 225 ? -3.286 -6.312 5.898 1.00 96.62 225 TRP A N 1
ATOM 1703 C CA . TRP A 1 225 ? -4.721 -6.077 5.908 1.00 96.62 225 TRP A CA 1
ATOM 1704 C C . TRP A 1 225 ? -5.468 -7.246 6.547 1.00 96.62 225 TRP A C 1
ATOM 1706 O O . TRP A 1 225 ? -4.898 -8.299 6.852 1.00 96.62 225 TRP A O 1
ATOM 1716 N N . ALA A 1 226 ? -6.754 -7.046 6.803 1.00 97.75 226 ALA A N 1
ATOM 1717 C CA . ALA A 1 226 ? -7.598 -8.021 7.463 1.00 97.75 226 ALA A CA 1
ATOM 1718 C C . ALA A 1 226 ? -9.037 -7.996 6.944 1.00 97.75 226 ALA A C 1
ATOM 1720 O O . ALA A 1 226 ? -9.541 -6.969 6.490 1.00 97.75 226 ALA A O 1
ATOM 1721 N N . ARG A 1 227 ? -9.708 -9.139 7.089 1.00 97.31 227 ARG A N 1
ATOM 1722 C CA . ARG A 1 227 ? -11.118 -9.356 6.740 1.00 97.31 227 ARG A CA 1
ATOM 1723 C C . ARG A 1 227 ? -11.825 -10.089 7.871 1.00 97.31 227 ARG A C 1
ATOM 1725 O O . ARG A 1 227 ? -11.214 -10.913 8.553 1.00 97.31 227 ARG A O 1
ATOM 1732 N N . ASP A 1 228 ? -13.110 -9.820 8.083 1.00 97.81 228 ASP A N 1
ATOM 1733 C CA . ASP A 1 228 ? -13.901 -10.580 9.053 1.00 97.81 228 ASP A CA 1
ATOM 1734 C C . ASP A 1 228 ? -13.887 -12.078 8.695 1.00 97.81 228 ASP A C 1
ATOM 1736 O O . ASP A 1 228 ? -14.290 -12.477 7.605 1.00 97.81 228 ASP A O 1
ATOM 1740 N N . SER A 1 229 ? -13.441 -12.918 9.632 1.00 97.75 229 SER A N 1
ATOM 1741 C CA . SER A 1 229 ? -13.248 -14.365 9.411 1.00 97.75 229 SER A CA 1
ATOM 1742 C C . SER A 1 229 ? -14.540 -15.157 9.160 1.00 97.75 229 SER A C 1
ATOM 1744 O O . SER A 1 229 ? -14.487 -16.339 8.825 1.00 97.75 229 SER A O 1
ATOM 1746 N N . SER A 1 230 ? -15.710 -14.547 9.371 1.00 96.88 230 SER A N 1
ATOM 1747 C CA . SER A 1 230 ? -17.005 -15.152 9.039 1.00 96.88 230 SER A CA 1
ATOM 1748 C C . SER A 1 230 ? -17.396 -14.975 7.571 1.00 96.88 230 SER A C 1
ATOM 1750 O O . SER A 1 230 ? -18.349 -15.613 7.115 1.00 96.88 230 SER A O 1
ATOM 1752 N N . LEU A 1 231 ? -16.695 -14.109 6.835 1.00 96.56 231 LEU A N 1
ATOM 1753 C CA . LEU A 1 231 ? -16.853 -13.981 5.393 1.00 96.56 231 LEU A CA 1
ATOM 1754 C C . LEU A 1 231 ? -16.148 -15.147 4.675 1.00 96.56 231 LEU A C 1
ATOM 1756 O O . LEU A 1 231 ? -15.211 -15.733 5.224 1.00 96.56 231 LEU A O 1
ATOM 1760 N N . PRO A 1 232 ? -16.581 -15.519 3.456 1.00 96.19 232 PRO A N 1
ATOM 1761 C CA . PRO A 1 232 ? -15.817 -16.452 2.636 1.00 96.19 232 PRO A CA 1
ATOM 1762 C C . PRO A 1 232 ? -14.413 -15.901 2.347 1.00 96.19 232 PRO A C 1
ATOM 1764 O O . PRO A 1 232 ? -14.188 -14.692 2.411 1.00 96.19 232 PRO A O 1
ATOM 1767 N N . ALA A 1 233 ? -13.472 -16.794 2.031 1.00 95.56 233 ALA A N 1
ATOM 1768 C CA . ALA A 1 233 ? -12.114 -16.387 1.685 1.00 95.56 233 ALA A CA 1
ATOM 1769 C C . ALA A 1 233 ? -12.126 -15.415 0.486 1.00 95.56 233 ALA A C 1
ATOM 1771 O O . ALA A 1 233 ? -12.886 -15.654 -0.457 1.00 95.56 233 ALA A O 1
ATOM 1772 N N . PRO A 1 234 ? -11.303 -14.351 0.514 1.00 96.81 234 PRO A N 1
ATOM 1773 C CA . PRO A 1 234 ? -11.157 -13.430 -0.609 1.00 96.81 234 PRO A CA 1
ATOM 1774 C C . PRO A 1 234 ? -10.569 -14.154 -1.823 1.00 96.81 234 PRO A C 1
ATOM 1776 O O . PRO A 1 234 ? -9.860 -15.156 -1.668 1.00 96.81 234 PRO A O 1
ATOM 1779 N N . ALA A 1 235 ? -10.815 -13.631 -3.024 1.00 96.75 235 ALA A N 1
ATOM 1780 C CA . ALA A 1 235 ? -9.994 -14.014 -4.166 1.00 96.75 235 ALA A CA 1
ATOM 1781 C C . ALA A 1 235 ? -8.664 -13.262 -4.059 1.00 96.75 235 ALA A C 1
ATOM 1783 O O . ALA A 1 235 ? -8.655 -12.061 -3.823 1.00 96.75 235 ALA A O 1
ATOM 1784 N N . LEU A 1 236 ? -7.545 -13.965 -4.189 1.00 96.69 236 LEU A N 1
ATOM 1785 C CA . LEU A 1 236 ? -6.205 -13.386 -4.128 1.00 96.69 236 LEU A CA 1
ATOM 1786 C C . LEU A 1 236 ? -5.505 -13.659 -5.452 1.00 96.69 236 LEU A C 1
ATOM 1788 O O . LEU A 1 236 ? -5.624 -14.767 -5.986 1.00 96.69 236 LEU A O 1
ATOM 1792 N N . LEU A 1 237 ? -4.758 -12.678 -5.951 1.00 97.50 237 LEU A N 1
ATOM 1793 C CA . LEU A 1 237 ? -3.777 -12.928 -6.995 1.00 97.50 237 LEU A CA 1
ATOM 1794 C C . LEU A 1 237 ? -2.401 -13.136 -6.375 1.00 97.50 237 LEU A C 1
ATOM 1796 O O . LEU A 1 237 ? -1.997 -12.416 -5.464 1.00 97.50 237 LEU A O 1
ATOM 1800 N N . HIS A 1 238 ? -1.674 -14.113 -6.899 1.00 96.62 238 HIS A N 1
ATOM 1801 C CA . HIS A 1 238 ? -0.339 -14.459 -6.440 1.00 96.62 238 HIS A CA 1
ATOM 1802 C C . HIS A 1 238 ? 0.706 -13.990 -7.454 1.00 96.62 238 HIS A C 1
ATOM 1804 O O . HIS A 1 238 ? 0.585 -14.329 -8.638 1.00 96.62 238 HIS A O 1
ATOM 1810 N N . PRO A 1 239 ? 1.735 -13.242 -7.024 1.00 96.81 239 PRO A N 1
ATOM 1811 C CA . PRO A 1 239 ? 2.814 -12.849 -7.912 1.00 96.81 239 PRO A CA 1
ATOM 1812 C C . PRO A 1 239 ? 3.661 -14.070 -8.291 1.00 96.81 239 PRO A C 1
ATOM 1814 O O . PRO A 1 239 ? 3.886 -14.984 -7.494 1.00 96.81 239 PRO A O 1
ATOM 1817 N N . SER A 1 240 ? 4.138 -14.090 -9.530 1.00 96.81 240 SER A N 1
ATOM 1818 C CA . SER A 1 240 ? 5.030 -15.117 -10.049 1.00 96.81 240 SER A CA 1
ATOM 1819 C C . SER A 1 240 ? 6.042 -14.514 -11.014 1.00 96.81 240 SER A C 1
ATOM 1821 O O . SER A 1 240 ? 5.684 -14.024 -12.088 1.00 96.81 240 SER A O 1
ATOM 1823 N N . ASP A 1 241 ? 7.316 -14.633 -10.649 1.00 95.75 241 ASP A N 1
ATOM 1824 C CA . ASP A 1 241 ? 8.456 -14.268 -11.497 1.00 95.75 241 ASP A CA 1
ATOM 1825 C C . ASP A 1 241 ? 8.953 -15.456 -12.337 1.00 95.75 241 ASP A C 1
ATOM 1827 O O . ASP A 1 241 ? 10.018 -15.407 -12.962 1.00 95.75 241 ASP A O 1
ATOM 1831 N N . GLU A 1 242 ? 8.214 -16.573 -12.341 1.00 96.19 242 GLU A N 1
ATOM 1832 C CA . GLU A 1 242 ? 8.606 -17.738 -13.121 1.00 96.19 242 GLU A CA 1
ATOM 1833 C C . GLU A 1 242 ? 8.533 -17.429 -14.629 1.00 96.19 242 GLU A C 1
ATOM 1835 O O . GLU A 1 242 ? 7.525 -16.915 -15.129 1.00 96.19 242 GLU A O 1
ATOM 1840 N N . PRO A 1 243 ? 9.576 -17.775 -15.410 1.00 96.19 243 PRO A N 1
ATOM 1841 C CA . PRO A 1 243 ? 9.550 -17.577 -16.851 1.00 96.19 243 PRO A CA 1
ATOM 1842 C C . PRO A 1 243 ? 8.387 -18.325 -17.511 1.00 96.19 243 PRO A C 1
ATOM 1844 O O . PRO A 1 243 ? 8.260 -19.545 -17.395 1.00 96.19 243 PRO A O 1
ATOM 1847 N N . SER A 1 244 ? 7.586 -17.606 -18.292 1.00 95.88 244 SER A N 1
ATOM 1848 C CA . SER A 1 244 ? 6.464 -18.151 -19.048 1.00 95.88 244 SER A CA 1
ATOM 1849 C C . SER A 1 244 ? 6.463 -17.594 -20.477 1.00 95.88 244 SER A C 1
ATOM 1851 O O . SER A 1 244 ? 7.129 -16.596 -20.767 1.00 95.88 244 SER A O 1
ATOM 1853 N N . PRO A 1 245 ? 5.717 -18.205 -21.418 1.00 96.81 245 PRO A N 1
ATOM 1854 C CA . PRO A 1 245 ? 5.534 -17.617 -22.744 1.00 96.81 245 PRO A CA 1
ATOM 1855 C C . PRO A 1 245 ? 4.955 -16.195 -22.693 1.00 96.81 245 PRO A C 1
ATOM 1857 O O . PRO A 1 245 ? 5.247 -15.392 -23.577 1.00 96.81 245 PRO A O 1
ATOM 1860 N N . LEU A 1 246 ? 4.155 -15.890 -21.665 1.00 96.19 246 LEU A N 1
ATOM 1861 C CA . LEU A 1 246 ? 3.557 -14.577 -21.455 1.00 96.19 246 LEU A CA 1
ATOM 1862 C C . LEU A 1 246 ? 4.615 -13.546 -21.045 1.00 96.19 246 LEU A C 1
ATOM 1864 O O . LEU A 1 246 ? 4.735 -12.516 -21.707 1.00 96.19 246 LEU A O 1
ATOM 1868 N N . THR A 1 247 ? 5.427 -13.849 -20.024 1.00 96.62 247 THR A N 1
ATOM 1869 C CA . THR A 1 247 ? 6.477 -12.931 -19.550 1.00 96.62 247 THR A CA 1
ATOM 1870 C C . THR A 1 247 ? 7.550 -12.712 -20.615 1.00 96.62 247 THR A C 1
ATOM 1872 O O . THR A 1 247 ? 7.926 -11.575 -20.888 1.00 96.62 247 THR A O 1
ATOM 1875 N N . ALA A 1 248 ? 7.952 -13.767 -21.333 1.00 97.69 248 ALA A N 1
ATOM 1876 C CA . ALA A 1 248 ? 8.881 -13.655 -22.459 1.00 97.69 248 ALA A CA 1
ATOM 1877 C C . ALA A 1 248 ? 8.340 -12.768 -23.595 1.00 97.69 248 ALA A C 1
ATOM 1879 O O . ALA A 1 248 ? 9.099 -12.011 -24.202 1.00 97.69 248 ALA A O 1
ATOM 1880 N N . ARG A 1 249 ? 7.034 -12.844 -23.891 1.00 97.88 249 ARG A N 1
ATOM 1881 C CA . ARG A 1 249 ? 6.408 -11.976 -24.896 1.00 97.88 249 ARG A CA 1
ATOM 1882 C C . ARG A 1 249 ? 6.397 -10.519 -24.442 1.00 97.88 249 ARG A C 1
ATOM 1884 O O . ARG A 1 249 ? 6.736 -9.662 -25.251 1.00 97.88 249 ARG A O 1
ATOM 1891 N N . ARG A 1 250 ? 6.052 -10.240 -23.180 1.00 97.75 250 ARG A N 1
ATOM 1892 C CA . ARG A 1 250 ? 6.031 -8.865 -22.655 1.00 97.75 250 ARG A CA 1
ATOM 1893 C C . ARG A 1 250 ? 7.422 -8.227 -22.677 1.00 97.75 250 ARG A C 1
ATOM 1895 O O . ARG A 1 250 ? 7.556 -7.099 -23.140 1.00 97.75 250 ARG A O 1
ATOM 1902 N N . ILE A 1 251 ? 8.459 -8.978 -22.295 1.00 98.06 251 ILE A N 1
ATOM 1903 C CA . ILE A 1 251 ? 9.859 -8.535 -22.418 1.00 98.06 251 ILE A CA 1
ATOM 1904 C C . ILE A 1 251 ? 10.201 -8.219 -23.880 1.00 98.06 251 ILE A C 1
ATOM 1906 O O . ILE A 1 251 ? 10.731 -7.151 -24.168 1.00 98.06 251 ILE A O 1
ATOM 1910 N N . ALA A 1 252 ? 9.856 -9.103 -24.822 1.00 98.12 252 ALA A N 1
ATOM 1911 C CA . ALA A 1 252 ? 10.143 -8.880 -26.240 1.00 98.12 252 ALA A CA 1
ATOM 1912 C C . ALA A 1 252 ? 9.400 -7.661 -26.827 1.00 98.12 252 ALA A C 1
ATOM 1914 O O . ALA A 1 252 ? 9.944 -6.962 -27.681 1.00 98.12 252 ALA A O 1
ATOM 1915 N N . GLU A 1 253 ? 8.166 -7.395 -26.386 1.00 98.06 253 GLU A N 1
ATOM 1916 C CA . GLU A 1 253 ? 7.425 -6.183 -26.756 1.00 98.06 253 GLU A CA 1
ATOM 1917 C C . GLU A 1 253 ? 8.094 -4.919 -26.210 1.00 98.06 253 GLU A C 1
ATOM 1919 O O . GLU A 1 253 ? 8.245 -3.951 -26.954 1.00 98.06 253 GLU A O 1
ATOM 1924 N N . HIS A 1 254 ? 8.548 -4.941 -24.954 1.00 97.56 254 HIS A N 1
ATOM 1925 C CA . HIS A 1 254 ? 9.297 -3.838 -24.353 1.00 97.56 254 HIS A CA 1
ATOM 1926 C C . HIS A 1 254 ? 10.616 -3.570 -25.092 1.00 97.56 254 HIS A C 1
ATOM 1928 O O . HIS A 1 254 ? 10.895 -2.429 -25.463 1.00 97.56 254 HIS A O 1
ATOM 1934 N N . GLU A 1 255 ? 11.394 -4.612 -25.397 1.00 97.88 255 GLU A N 1
ATOM 1935 C CA . GLU A 1 255 ? 12.647 -4.498 -26.158 1.00 97.88 255 GLU A CA 1
ATOM 1936 C C . GLU A 1 255 ? 12.445 -3.905 -27.564 1.00 97.88 255 GLU A C 1
ATOM 1938 O O . GLU A 1 255 ? 13.351 -3.272 -28.114 1.00 97.88 255 GLU A O 1
ATOM 1943 N N . ALA A 1 256 ? 11.263 -4.107 -28.152 1.00 98.00 256 ALA A N 1
ATOM 1944 C CA . ALA A 1 256 ? 10.883 -3.576 -29.457 1.00 98.00 256 ALA A CA 1
ATOM 1945 C C . ALA A 1 256 ? 10.114 -2.241 -29.387 1.00 98.00 256 ALA A C 1
ATOM 1947 O O . ALA A 1 256 ? 9.733 -1.717 -30.437 1.00 98.00 256 ALA A O 1
ATOM 1948 N N . SER A 1 257 ? 9.860 -1.709 -28.188 1.00 98.00 257 SER A N 1
ATOM 1949 C CA . SER A 1 257 ? 8.998 -0.543 -27.985 1.00 98.00 257 SER A CA 1
ATOM 1950 C C . SER A 1 257 ? 9.648 0.769 -28.441 1.00 98.00 257 SER A C 1
ATOM 1952 O O . SER A 1 257 ? 10.866 0.956 -28.370 1.00 98.00 257 SER A O 1
ATOM 1954 N N . GLU A 1 258 ? 8.813 1.708 -28.899 1.00 98.00 258 GLU A N 1
ATOM 1955 C CA . GLU A 1 258 ? 9.251 3.081 -29.185 1.00 98.00 258 GLU A CA 1
ATOM 1956 C C . GLU A 1 258 ? 9.662 3.812 -27.898 1.00 98.00 258 GLU A C 1
ATOM 1958 O O . GLU A 1 258 ? 10.630 4.566 -27.920 1.00 98.00 258 GLU A O 1
ATOM 1963 N N . GLU A 1 259 ? 8.999 3.517 -26.776 1.00 96.56 259 GLU A N 1
ATOM 1964 C CA . GLU A 1 259 ? 9.299 4.077 -25.454 1.00 96.56 259 GLU A CA 1
ATOM 1965 C C . GLU A 1 259 ? 10.733 3.757 -25.009 1.00 96.56 259 GLU A C 1
ATOM 1967 O O . GLU A 1 259 ? 11.494 4.667 -24.697 1.00 96.56 259 GLU A O 1
ATOM 1972 N N . LEU A 1 260 ? 11.170 2.492 -25.083 1.00 97.31 260 LEU A N 1
ATOM 1973 C CA . LEU A 1 260 ? 12.551 2.128 -24.747 1.00 97.31 260 LEU A CA 1
ATOM 1974 C C . LEU A 1 260 ? 13.571 2.817 -25.669 1.00 97.31 260 LEU A C 1
ATOM 1976 O O . LEU A 1 260 ? 14.654 3.219 -25.229 1.00 97.31 260 LEU A O 1
ATOM 1980 N N . ALA A 1 261 ? 13.245 2.959 -26.957 1.00 97.88 261 ALA A N 1
ATOM 1981 C CA . ALA A 1 261 ? 14.106 3.652 -27.911 1.00 97.88 261 ALA A CA 1
ATOM 1982 C C . ALA A 1 261 ? 14.209 5.160 -27.606 1.00 97.88 261 ALA A C 1
ATOM 1984 O O . ALA A 1 261 ? 15.295 5.742 -27.734 1.00 97.88 261 ALA A O 1
ATOM 1985 N N . GLU A 1 262 ? 13.109 5.784 -27.183 1.00 97.31 262 GLU A N 1
ATOM 1986 C CA . GLU A 1 262 ? 13.063 7.182 -26.757 1.00 97.31 262 GLU A CA 1
ATOM 1987 C C . GLU A 1 262 ? 13.833 7.391 -25.449 1.00 97.31 262 GLU A C 1
ATOM 1989 O O . GLU A 1 262 ? 14.745 8.219 -25.423 1.00 97.31 262 GLU A O 1
ATOM 1994 N N . THR A 1 263 ? 13.586 6.574 -24.422 1.00 95.62 263 THR A N 1
ATOM 1995 C CA . THR A 1 263 ? 14.313 6.607 -23.141 1.00 95.62 263 THR A CA 1
ATOM 1996 C C . THR A 1 263 ? 15.817 6.444 -23.348 1.00 95.62 263 THR A C 1
ATOM 1998 O O . THR A 1 263 ? 16.616 7.200 -22.795 1.00 95.62 263 THR A O 1
ATOM 2001 N N . ARG A 1 264 ? 16.240 5.533 -24.237 1.00 96.75 264 ARG A N 1
ATOM 2002 C CA . ARG A 1 264 ? 17.655 5.412 -24.622 1.00 96.75 264 ARG A CA 1
ATOM 2003 C C . ARG A 1 264 ? 18.205 6.705 -25.217 1.00 96.75 264 ARG A C 1
ATOM 2005 O O . ARG A 1 264 ? 19.343 7.076 -24.933 1.00 96.75 264 ARG A O 1
ATOM 2012 N N . THR A 1 265 ? 17.443 7.350 -26.093 1.00 97.44 265 THR A N 1
ATOM 2013 C CA . THR A 1 265 ? 17.867 8.586 -26.762 1.00 97.44 265 THR A CA 1
ATOM 2014 C C . THR A 1 265 ? 18.021 9.713 -25.744 1.00 97.44 265 THR A C 1
ATOM 2016 O O . THR A 1 265 ? 19.085 10.328 -25.696 1.00 97.44 265 THR A O 1
ATOM 2019 N N . GLN A 1 266 ? 17.030 9.900 -24.869 1.00 94.69 266 GLN A N 1
ATOM 2020 C CA . GLN A 1 266 ? 17.054 10.907 -23.807 1.00 94.69 266 GLN A CA 1
ATOM 2021 C C . GLN A 1 266 ? 18.215 10.676 -22.825 1.00 94.69 266 GLN A C 1
ATOM 2023 O O . GLN A 1 266 ? 18.919 11.620 -22.468 1.00 94.69 266 GLN A O 1
ATOM 2028 N N . TYR A 1 267 ? 18.490 9.423 -22.452 1.00 94.44 267 TYR A N 1
ATOM 2029 C CA . TYR A 1 267 ? 19.624 9.085 -21.587 1.00 94.44 267 TYR A CA 1
ATOM 2030 C C . TYR A 1 267 ? 20.969 9.451 -22.231 1.00 94.44 267 TYR A C 1
ATOM 2032 O O . TYR A 1 267 ? 21.852 10.019 -21.588 1.00 94.44 267 TYR A O 1
ATOM 2040 N N . LEU A 1 268 ? 21.144 9.160 -23.525 1.00 95.62 268 LEU A N 1
ATOM 2041 C CA . LEU A 1 268 ? 22.372 9.506 -24.247 1.00 95.62 268 LEU A CA 1
ATOM 2042 C C . LEU A 1 268 ? 22.545 11.023 -24.423 1.00 95.62 268 LEU A C 1
ATOM 2044 O O . LEU A 1 268 ? 23.681 11.503 -24.383 1.00 95.62 268 LEU A O 1
ATOM 2048 N N . GLU A 1 269 ? 21.452 11.766 -24.602 1.00 95.25 269 GLU A N 1
ATOM 2049 C CA . GLU A 1 269 ? 21.459 13.233 -24.618 1.00 95.25 269 GLU A CA 1
ATOM 2050 C C . GLU A 1 269 ? 21.864 13.795 -23.251 1.00 95.25 269 GLU A C 1
ATOM 2052 O O . GLU A 1 269 ? 22.802 14.587 -23.181 1.00 95.25 269 GLU A O 1
ATOM 2057 N N . PHE A 1 270 ? 21.273 13.296 -22.163 1.00 93.31 270 PHE A N 1
ATOM 2058 C CA . PHE A 1 270 ? 21.647 13.659 -20.793 1.00 93.31 270 PHE A CA 1
ATOM 2059 C C . PHE A 1 270 ? 23.142 13.438 -20.517 1.00 93.31 270 PHE A C 1
ATOM 2061 O O . PHE A 1 270 ? 23.837 14.345 -20.053 1.00 93.31 270 PHE A O 1
ATOM 2068 N N . LEU A 1 271 ? 23.685 12.265 -20.868 1.00 93.69 271 LEU A N 1
ATOM 2069 C CA . LEU A 1 271 ? 25.116 12.001 -20.694 1.00 93.69 271 LEU A CA 1
ATOM 2070 C C . LEU A 1 271 ? 25.989 12.995 -21.476 1.00 93.69 271 LEU A C 1
ATOM 2072 O O . LEU A 1 271 ? 27.084 13.333 -21.027 1.00 93.69 271 LEU A O 1
ATOM 2076 N N . ALA A 1 272 ? 25.541 13.473 -22.639 1.00 95.62 272 ALA A N 1
ATOM 2077 C CA . ALA A 1 272 ? 26.289 14.451 -23.426 1.00 95.62 272 ALA A CA 1
ATOM 2078 C C . ALA A 1 272 ? 26.320 15.854 -22.787 1.00 95.62 272 ALA A C 1
ATOM 2080 O O . ALA A 1 272 ? 27.221 16.637 -23.106 1.00 95.62 272 ALA A O 1
ATOM 2081 N N . GLU A 1 273 ? 25.377 16.165 -21.896 1.00 94.19 273 GLU A N 1
ATOM 2082 C CA . GLU A 1 273 ? 25.238 17.473 -21.246 1.00 94.19 273 GLU A CA 1
ATOM 2083 C C . GLU A 1 273 ? 25.990 17.583 -19.911 1.00 94.19 273 GLU A C 1
ATOM 2085 O O . GLU A 1 273 ? 26.385 18.685 -19.520 1.00 94.19 273 GLU A O 1
ATOM 2090 N N . ILE A 1 274 ? 26.247 16.460 -19.236 1.00 92.75 274 ILE A N 1
ATOM 2091 C CA . ILE A 1 274 ? 26.916 16.441 -17.927 1.00 92.75 274 ILE A CA 1
ATOM 2092 C C . ILE A 1 274 ? 28.446 16.296 -18.021 1.00 92.75 274 ILE A C 1
ATOM 2094 O O . ILE A 1 274 ? 29.031 15.836 -19.014 1.00 92.75 274 ILE A O 1
ATOM 2098 N N . ASP A 1 275 ? 29.133 16.692 -16.948 1.00 93.56 275 ASP A N 1
ATOM 2099 C CA . ASP A 1 275 ? 30.588 16.622 -16.855 1.00 93.56 275 ASP A CA 1
ATOM 2100 C C . ASP A 1 275 ? 31.118 15.175 -16.796 1.00 93.56 275 ASP A C 1
ATOM 2102 O O . ASP A 1 275 ? 30.398 14.214 -16.541 1.00 93.56 275 ASP A O 1
ATOM 2106 N N . GLU A 1 276 ? 32.411 15.008 -17.085 1.00 93.38 276 GLU A N 1
ATOM 2107 C CA . GLU A 1 276 ? 33.060 13.692 -17.160 1.00 93.38 276 GLU A CA 1
ATOM 2108 C C . GLU A 1 276 ? 32.980 12.878 -15.849 1.00 93.38 276 GLU A C 1
ATOM 2110 O O . GLU A 1 276 ? 32.617 11.704 -15.931 1.00 93.38 276 GLU A O 1
ATOM 2115 N N . PRO A 1 277 ? 33.280 13.444 -14.661 1.00 91.50 277 PRO A N 1
ATOM 2116 C CA . PRO A 1 277 ? 33.022 12.772 -13.387 1.00 91.50 277 PRO A CA 1
ATOM 2117 C C . PRO A 1 277 ? 31.589 12.244 -13.244 1.00 91.50 277 PRO A C 1
ATOM 2119 O O . PRO A 1 277 ? 31.413 11.067 -12.930 1.00 91.50 277 PRO A O 1
ATOM 2122 N N . SER A 1 278 ? 30.584 13.075 -13.532 1.00 89.75 278 SER A N 1
ATOM 2123 C CA . SER A 1 278 ? 29.172 12.682 -13.454 1.00 89.75 278 SER A CA 1
ATOM 2124 C C . SER A 1 278 ? 28.838 11.570 -14.454 1.00 89.75 278 SER A C 1
ATOM 2126 O O . SER A 1 278 ? 28.257 10.551 -14.085 1.00 89.75 278 SER A O 1
ATOM 2128 N N . ARG A 1 279 ? 29.306 11.674 -15.705 1.00 91.31 279 ARG A N 1
ATOM 2129 C CA . ARG A 1 279 ? 29.157 10.610 -16.718 1.00 91.31 279 ARG A CA 1
ATOM 2130 C C . ARG A 1 279 ? 29.711 9.259 -16.257 1.00 91.31 279 ARG A C 1
ATOM 2132 O O . ARG A 1 279 ? 29.121 8.225 -16.556 1.00 91.31 279 ARG A O 1
ATOM 2139 N N . GLN A 1 280 ? 30.836 9.245 -15.539 1.00 89.69 280 GLN A N 1
ATOM 2140 C CA . GLN A 1 280 ? 31.422 8.003 -15.017 1.00 89.69 280 GLN A CA 1
ATOM 2141 C C . GLN A 1 280 ? 30.573 7.367 -13.911 1.00 89.69 280 GLN A C 1
ATOM 2143 O O . GLN A 1 280 ? 30.592 6.144 -13.782 1.00 89.69 280 GLN A O 1
ATOM 2148 N N . GLN A 1 281 ? 29.837 8.173 -13.140 1.00 88.50 281 GLN A N 1
ATOM 2149 C CA . GLN A 1 281 ? 28.904 7.686 -12.126 1.00 88.50 281 GLN A CA 1
ATOM 2150 C C . GLN A 1 281 ? 27.675 7.026 -12.764 1.00 88.50 281 GLN A C 1
ATOM 2152 O O . GLN A 1 281 ? 27.330 5.916 -12.369 1.00 88.50 281 GLN A O 1
ATOM 2157 N N . TYR A 1 282 ? 27.060 7.665 -13.766 1.00 87.62 282 TYR A N 1
ATOM 2158 C CA . TYR A 1 282 ? 25.869 7.125 -14.438 1.00 87.62 282 TYR A CA 1
ATOM 2159 C C . TYR A 1 282 ? 26.177 5.928 -15.351 1.00 87.62 282 TYR A C 1
ATOM 2161 O O . TYR A 1 282 ? 25.357 5.023 -15.480 1.00 87.62 282 TYR A O 1
ATOM 2169 N N . GLY A 1 283 ? 27.371 5.874 -15.950 1.00 91.25 283 GLY A N 1
ATOM 2170 C CA . GLY A 1 283 ? 27.789 4.760 -16.802 1.00 91.25 283 GLY A CA 1
ATOM 2171 C C . GLY A 1 283 ? 27.298 4.868 -18.249 1.00 91.25 283 GLY A C 1
ATOM 2172 O O . GLY A 1 283 ? 27.026 5.952 -18.754 1.00 91.25 283 GLY A O 1
ATOM 2173 N N . SER A 1 284 ? 27.282 3.738 -18.963 1.00 94.38 284 SER A N 1
ATOM 2174 C CA . SER A 1 284 ? 26.745 3.659 -20.328 1.00 94.38 284 SER A CA 1
ATOM 2175 C C . SER A 1 284 ? 25.341 3.064 -20.323 1.00 94.38 284 SER A C 1
ATOM 2177 O O . SER A 1 284 ? 24.969 2.354 -19.391 1.00 94.38 284 SER A O 1
ATOM 2179 N N . TRP A 1 285 ? 24.597 3.266 -21.412 1.00 95.12 285 TRP A N 1
ATOM 2180 C CA . TRP A 1 285 ? 23.287 2.640 -21.599 1.00 95.12 285 TRP A CA 1
ATOM 2181 C C . TRP A 1 285 ? 23.340 1.114 -21.431 1.00 95.12 285 TRP A C 1
ATOM 2183 O O . TRP A 1 285 ? 22.501 0.522 -20.765 1.00 95.12 285 TRP A O 1
ATOM 2193 N N . GLU A 1 286 ? 24.362 0.459 -21.986 1.00 96.62 286 GLU A N 1
ATOM 2194 C CA . GLU A 1 286 ? 24.532 -0.994 -21.873 1.00 96.62 286 GLU A CA 1
ATOM 2195 C C . GLU A 1 286 ? 24.777 -1.440 -20.430 1.00 96.62 286 GLU A C 1
ATOM 2197 O O . GLU A 1 286 ? 24.364 -2.534 -20.055 1.00 96.62 286 GLU A O 1
ATOM 2202 N N . LYS A 1 287 ? 25.446 -0.605 -19.624 1.00 94.69 287 LYS A N 1
ATOM 2203 C CA . LYS A 1 287 ? 25.611 -0.860 -18.194 1.00 94.69 287 LYS A CA 1
ATOM 2204 C C . LYS A 1 287 ? 24.279 -0.701 -17.462 1.00 94.69 287 LYS A C 1
ATOM 2206 O O . LYS A 1 287 ? 23.947 -1.584 -16.687 1.00 94.69 287 LYS A O 1
ATOM 2211 N N . LEU A 1 288 ? 23.511 0.350 -17.757 1.00 93.31 288 LEU A N 1
ATOM 2212 C CA . LEU A 1 288 ? 22.179 0.565 -17.181 1.00 93.31 288 LEU A CA 1
ATOM 2213 C C . LEU A 1 288 ? 21.254 -0.627 -17.454 1.00 93.31 288 LEU A C 1
ATOM 2215 O O . LEU A 1 288 ? 20.704 -1.187 -16.517 1.00 93.31 288 LEU A O 1
ATOM 2219 N N . VAL A 1 289 ? 21.162 -1.080 -18.708 1.00 95.56 289 VAL A N 1
ATOM 2220 C CA . VAL A 1 289 ? 20.348 -2.251 -19.088 1.00 95.56 289 VAL A CA 1
ATOM 2221 C C . VAL A 1 289 ? 20.832 -3.537 -18.408 1.00 95.56 289 VAL A C 1
ATOM 2223 O O . VAL A 1 289 ? 20.027 -4.407 -18.093 1.00 95.56 289 VAL A O 1
ATOM 2226 N N . ALA A 1 290 ? 22.143 -3.693 -18.202 1.00 95.56 290 ALA A N 1
ATOM 2227 C CA . ALA A 1 290 ? 22.696 -4.876 -17.545 1.00 95.56 290 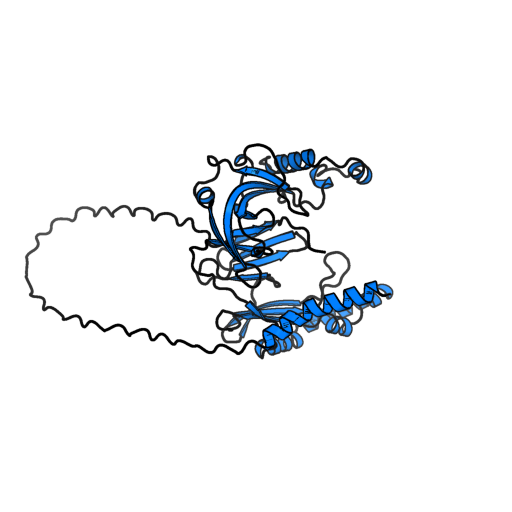ALA A CA 1
ATOM 2228 C C . ALA A 1 290 ? 22.479 -4.873 -16.024 1.00 95.56 290 ALA A C 1
ATOM 2230 O O . ALA A 1 290 ? 22.269 -5.940 -15.447 1.00 95.56 290 ALA A O 1
ATOM 2231 N N . ASP A 1 291 ? 22.556 -3.702 -15.390 1.00 93.88 291 ASP A N 1
ATOM 2232 C CA . ASP A 1 291 ? 22.374 -3.537 -13.947 1.00 93.88 291 ASP A CA 1
ATOM 2233 C C . ASP A 1 291 ? 20.878 -3.513 -13.567 1.00 93.88 291 ASP A C 1
ATOM 2235 O O . ASP A 1 291 ? 20.516 -3.993 -12.495 1.00 93.88 291 ASP A O 1
ATOM 2239 N N . HIS A 1 292 ? 20.016 -3.022 -14.466 1.00 95.06 292 HIS A N 1
ATOM 2240 C CA . HIS A 1 292 ? 18.567 -2.883 -14.287 1.00 95.06 292 HIS A CA 1
ATOM 2241 C C . HIS A 1 292 ? 17.796 -3.441 -15.501 1.00 95.06 292 HIS A C 1
ATOM 2243 O O . HIS A 1 292 ? 17.171 -2.681 -16.251 1.00 95.06 292 HIS A O 1
ATOM 2249 N N . PRO A 1 293 ? 17.876 -4.762 -15.755 1.00 96.44 293 PRO A N 1
ATOM 2250 C CA . PRO A 1 293 ? 17.190 -5.380 -16.882 1.00 96.44 293 PRO A CA 1
ATOM 2251 C C . PRO A 1 293 ? 15.671 -5.314 -16.714 1.00 96.44 293 PRO A C 1
ATOM 2253 O O . PRO A 1 293 ? 15.162 -5.179 -15.604 1.00 96.44 293 PRO A O 1
ATOM 2256 N N . ALA A 1 294 ? 14.949 -5.477 -17.823 1.00 97.31 294 ALA A N 1
ATOM 2257 C CA . ALA A 1 294 ? 13.502 -5.608 -17.769 1.00 97.31 294 ALA A CA 1
ATOM 2258 C C . ALA A 1 294 ? 13.117 -6.870 -16.980 1.00 97.31 294 ALA A C 1
ATOM 2260 O O . ALA A 1 294 ? 13.616 -7.967 -17.255 1.00 97.31 294 ALA A O 1
ATOM 2261 N N . THR A 1 295 ? 12.213 -6.713 -16.023 1.00 97.50 295 THR A N 1
ATOM 2262 C CA . THR A 1 295 ? 11.611 -7.789 -15.234 1.00 97.50 295 THR A CA 1
ATOM 2263 C C . THR A 1 295 ? 10.111 -7.803 -15.482 1.00 97.50 295 THR A C 1
ATOM 2265 O O . THR A 1 295 ? 9.520 -6.760 -15.760 1.00 97.50 295 THR A O 1
ATOM 2268 N N . VAL A 1 296 ? 9.511 -8.998 -15.468 1.00 98.12 296 VAL A N 1
ATOM 2269 C CA . VAL A 1 296 ? 8.062 -9.145 -15.619 1.00 98.12 296 VAL A CA 1
ATOM 2270 C C . VAL A 1 296 ? 7.518 -10.108 -14.577 1.00 98.12 296 VAL A C 1
ATOM 2272 O O . VAL A 1 296 ? 7.891 -11.283 -14.588 1.00 98.12 296 VAL A O 1
ATOM 2275 N N . THR A 1 297 ? 6.582 -9.628 -13.766 1.00 98.06 297 THR A N 1
ATOM 2276 C CA . THR A 1 297 ? 5.855 -10.409 -12.760 1.00 98.06 297 THR A CA 1
ATOM 2277 C C . THR A 1 297 ? 4.448 -10.699 -13.272 1.00 98.06 297 THR A C 1
ATOM 2279 O O . THR A 1 297 ? 3.744 -9.808 -13.745 1.00 98.06 297 THR A O 1
ATOM 2282 N N . SER A 1 298 ? 4.023 -11.962 -13.228 1.00 98.06 298 SER A N 1
ATOM 2283 C CA . SER A 1 298 ? 2.641 -12.348 -13.542 1.00 98.06 298 SER A CA 1
ATOM 2284 C C . SER A 1 298 ? 1.820 -12.443 -12.264 1.00 98.06 298 SER A C 1
ATOM 2286 O O . SER A 1 298 ? 2.234 -13.116 -11.327 1.00 98.06 298 SER A O 1
ATOM 2288 N N . TRP A 1 299 ? 0.633 -11.846 -12.252 1.00 97.88 299 TRP A N 1
ATOM 2289 C CA . TRP A 1 299 ? -0.314 -11.942 -11.142 1.00 97.88 299 TRP A CA 1
ATOM 2290 C C . TRP A 1 299 ? -1.368 -12.997 -11.470 1.00 97.88 299 TRP A C 1
ATOM 2292 O O . TRP A 1 299 ? -2.219 -12.798 -12.344 1.00 97.88 299 TRP A O 1
ATOM 2302 N N . LEU A 1 300 ? -1.249 -14.156 -10.824 1.00 97.62 300 LEU A N 1
ATOM 2303 C CA . LEU A 1 300 ? -1.994 -15.374 -11.138 1.00 97.62 300 LEU A CA 1
ATOM 2304 C C . LEU A 1 300 ? -3.212 -15.533 -10.228 1.00 97.62 300 LEU A C 1
ATOM 2306 O O . LEU A 1 300 ? -3.098 -15.347 -9.021 1.00 97.62 300 LEU A O 1
ATOM 2310 N N . ASP A 1 301 ? -4.352 -15.939 -10.781 1.00 96.94 301 ASP A N 1
ATOM 2311 C CA . ASP A 1 301 ? -5.511 -16.346 -9.981 1.00 96.94 301 ASP A CA 1
ATOM 2312 C C . ASP A 1 301 ? -5.355 -17.758 -9.382 1.00 96.94 301 ASP A C 1
ATOM 2314 O O . ASP A 1 301 ? -4.347 -18.445 -9.575 1.00 96.94 301 ASP A O 1
ATOM 2318 N N . ALA A 1 302 ? -6.381 -18.215 -8.657 1.00 95.31 302 ALA A N 1
ATOM 2319 C CA . ALA A 1 302 ? -6.398 -19.529 -8.012 1.00 95.31 302 ALA A CA 1
ATOM 2320 C C . ALA A 1 302 ? -6.283 -20.718 -8.993 1.00 95.31 302 ALA A C 1
ATOM 2322 O O . ALA A 1 302 ? -5.869 -21.804 -8.585 1.00 95.31 302 ALA A O 1
ATOM 2323 N N . ASP A 1 303 ? -6.611 -20.521 -10.275 1.00 96.81 303 ASP A N 1
ATOM 2324 C CA . ASP A 1 303 ? -6.475 -21.523 -11.341 1.00 96.81 303 ASP A CA 1
ATOM 2325 C C . ASP A 1 303 ? -5.113 -21.426 -12.063 1.00 96.81 303 ASP A C 1
ATOM 2327 O O . ASP A 1 303 ? -4.861 -22.127 -13.054 1.00 96.81 303 ASP A O 1
ATOM 2331 N N . GLY A 1 304 ? -4.218 -20.554 -11.587 1.00 96.25 304 GLY A N 1
ATOM 2332 C CA . GLY A 1 304 ? -2.910 -20.292 -12.179 1.00 96.25 304 GLY A CA 1
ATOM 2333 C C . GLY A 1 304 ? -2.979 -19.506 -13.489 1.00 96.25 304 GLY A C 1
ATOM 2334 O O . GLY A 1 304 ? -2.018 -19.530 -14.262 1.00 96.25 304 GLY A O 1
ATOM 2335 N N . GLN A 1 305 ? -4.104 -18.847 -13.784 1.00 96.88 305 GLN A N 1
ATOM 2336 C CA . GLN A 1 305 ? -4.232 -17.984 -14.955 1.00 96.88 305 GLN A CA 1
ATOM 2337 C C . GLN A 1 305 ? -3.726 -16.582 -14.624 1.00 96.88 305 GLN A C 1
ATOM 2339 O O . GLN A 1 305 ? -4.158 -15.969 -13.650 1.00 96.88 305 GLN A O 1
ATOM 2344 N N . ALA A 1 306 ? -2.834 -16.051 -15.460 1.00 97.50 306 ALA A N 1
ATOM 2345 C CA . ALA A 1 306 ? -2.390 -14.670 -15.331 1.00 97.50 306 ALA A CA 1
ATOM 2346 C C . ALA A 1 306 ? -3.552 -13.716 -15.628 1.00 97.50 306 ALA A C 1
ATOM 2348 O O . ALA A 1 306 ? -4.124 -13.757 -16.719 1.00 97.50 306 ALA A O 1
ATOM 2349 N N . ARG A 1 307 ? -3.879 -12.865 -14.656 1.00 97.38 307 ARG A N 1
ATOM 2350 C CA . ARG A 1 307 ? -4.862 -11.781 -14.784 1.00 97.38 307 ARG A CA 1
ATOM 2351 C C . ARG A 1 307 ? -4.202 -10.455 -15.106 1.00 97.38 307 ARG A C 1
ATOM 2353 O O . ARG A 1 307 ? -4.772 -9.664 -15.850 1.00 97.38 307 ARG A O 1
ATOM 2360 N N . PHE A 1 308 ? -2.989 -10.259 -14.601 1.00 97.88 308 PHE A N 1
ATOM 2361 C CA . PHE A 1 308 ? -2.170 -9.095 -14.901 1.00 97.88 308 PHE A CA 1
ATOM 2362 C C . PHE A 1 308 ? -0.719 -9.494 -15.129 1.00 97.88 308 PHE A C 1
ATOM 2364 O O . PHE A 1 308 ? -0.261 -10.548 -14.674 1.00 97.88 308 PHE A O 1
ATOM 2371 N N . VAL A 1 309 ? -0.003 -8.628 -15.832 1.00 98.00 309 VAL A N 1
ATOM 2372 C CA . VAL A 1 309 ? 1.452 -8.632 -15.901 1.00 98.00 309 VAL A CA 1
ATOM 2373 C C . VAL A 1 309 ? 1.969 -7.253 -15.548 1.00 98.00 309 VAL A C 1
ATOM 2375 O O . VAL A 1 309 ? 1.446 -6.237 -15.994 1.00 98.00 309 VAL A O 1
ATOM 2378 N N . GLU A 1 310 ? 3.022 -7.236 -14.760 1.00 97.88 310 GLU A N 1
ATOM 2379 C CA . GLU A 1 310 ? 3.744 -6.038 -14.389 1.00 97.88 310 GLU A CA 1
ATOM 2380 C C . GLU A 1 310 ? 5.099 -6.073 -15.074 1.00 97.88 310 GLU A C 1
ATOM 2382 O O . GLU A 1 310 ? 5.782 -7.089 -15.008 1.00 97.88 310 GLU A O 1
ATOM 2387 N N . LEU A 1 311 ? 5.476 -4.996 -15.752 1.00 98.06 311 LEU A N 1
ATOM 2388 C CA . LEU A 1 311 ? 6.784 -4.808 -16.362 1.00 98.06 311 LEU A CA 1
ATOM 2389 C C . LEU A 1 311 ? 7.501 -3.689 -15.616 1.00 98.06 311 LEU A C 1
ATOM 2391 O O . LEU A 1 311 ? 6.944 -2.605 -15.461 1.00 98.06 311 LEU A O 1
ATOM 2395 N N . GLN A 1 312 ? 8.759 -3.924 -15.260 1.00 97.31 312 GLN A N 1
ATOM 2396 C CA . GLN A 1 312 ? 9.645 -2.886 -14.749 1.00 97.31 312 GLN A CA 1
ATOM 2397 C C . GLN A 1 312 ? 10.993 -2.927 -15.457 1.00 97.31 312 GLN A C 1
ATOM 2399 O O . GLN A 1 312 ? 11.565 -3.999 -15.662 1.00 97.31 312 GLN A O 1
ATOM 2404 N N . PHE A 1 313 ? 11.523 -1.761 -15.802 1.00 96.50 313 PHE A N 1
ATOM 2405 C CA . PHE A 1 313 ? 12.840 -1.589 -16.399 1.00 96.50 313 PHE A CA 1
ATOM 2406 C C . PHE A 1 313 ? 13.497 -0.303 -15.896 1.00 96.50 313 PHE A C 1
ATOM 2408 O O . PHE A 1 313 ? 12.832 0.716 -15.711 1.00 96.50 313 PHE A O 1
ATOM 2415 N N . GLY A 1 314 ? 14.825 -0.324 -15.777 1.00 92.12 314 GLY A N 1
ATOM 2416 C CA . GLY A 1 314 ? 15.609 0.866 -15.473 1.00 92.12 314 GLY A CA 1
ATOM 2417 C C . GLY A 1 314 ? 15.601 1.227 -13.990 1.00 92.12 314 GLY A C 1
ATOM 2418 O O . GLY A 1 314 ? 15.393 0.387 -13.117 1.00 92.12 314 GLY A O 1
ATOM 2419 N N . TYR A 1 315 ? 15.912 2.487 -13.701 1.00 83.69 315 TYR A N 1
ATOM 2420 C CA . TYR A 1 315 ? 16.083 2.982 -12.338 1.00 83.69 315 TYR A CA 1
ATOM 2421 C C . TYR A 1 315 ? 15.643 4.447 -12.227 1.00 83.69 315 TYR A C 1
ATOM 2423 O O . TYR A 1 315 ? 15.738 5.213 -13.194 1.00 83.69 315 TYR A O 1
ATOM 2431 N N . SER A 1 316 ? 15.163 4.824 -11.039 1.00 74.62 316 SER A N 1
ATOM 2432 C CA . SER A 1 316 ? 14.648 6.156 -10.714 1.00 74.62 316 SER A CA 1
ATOM 2433 C C . SER A 1 316 ? 15.468 6.799 -9.584 1.00 74.62 316 SER A C 1
ATOM 2435 O O . SER A 1 316 ? 15.068 6.764 -8.423 1.00 74.62 316 SER A O 1
ATOM 2437 N N . ASP A 1 317 ? 16.613 7.414 -9.904 1.00 65.44 317 ASP A N 1
ATOM 2438 C CA . ASP A 1 317 ? 17.374 8.259 -8.956 1.00 65.44 317 ASP A CA 1
ATOM 2439 C C . ASP A 1 317 ? 16.983 9.739 -8.966 1.00 65.44 317 ASP A C 1
ATOM 2441 O O . ASP A 1 317 ? 17.441 10.505 -8.114 1.00 65.44 317 ASP A O 1
ATOM 2445 N N . ALA A 1 318 ? 16.113 10.157 -9.885 1.00 59.56 318 ALA A N 1
ATOM 2446 C CA . ALA A 1 318 ? 15.702 11.553 -10.025 1.00 59.56 318 ALA A CA 1
ATOM 2447 C C . ALA A 1 318 ? 14.931 12.106 -8.805 1.00 59.56 318 ALA A C 1
ATOM 2449 O O . ALA A 1 318 ? 14.728 13.312 -8.702 1.00 59.56 318 ALA A O 1
ATOM 2450 N N . ILE A 1 319 ? 14.519 11.253 -7.859 1.00 52.78 319 ILE A N 1
ATOM 2451 C CA . ILE A 1 319 ? 13.633 11.625 -6.743 1.00 52.78 319 ILE A CA 1
ATOM 2452 C C . ILE A 1 319 ? 14.315 12.589 -5.749 1.00 52.78 319 ILE A C 1
ATOM 2454 O O . ILE A 1 319 ? 13.632 13.386 -5.110 1.00 52.78 319 ILE A O 1
ATOM 2458 N N . CYS A 1 320 ? 15.654 12.607 -5.666 1.00 54.84 320 CYS A N 1
ATOM 2459 C CA . CYS A 1 320 ? 16.386 13.452 -4.707 1.00 54.84 320 CYS A CA 1
ATOM 2460 C C . CYS A 1 320 ? 17.529 14.301 -5.313 1.00 54.84 320 CYS A C 1
ATOM 2462 O O . CYS A 1 320 ? 18.374 14.793 -4.560 1.00 54.84 320 CYS A O 1
ATOM 2464 N N . GLY A 1 321 ? 17.599 14.498 -6.640 1.00 62.53 321 GLY A N 1
ATOM 2465 C CA . GLY A 1 321 ? 18.670 15.297 -7.264 1.00 62.53 321 GLY A CA 1
ATOM 2466 C C . GLY A 1 321 ? 18.613 15.413 -8.794 1.00 62.53 321 GLY A C 1
ATOM 2467 O O . GLY A 1 321 ? 17.599 15.103 -9.407 1.00 62.53 321 GLY A O 1
ATOM 2468 N N . ASP A 1 322 ? 19.728 15.830 -9.409 1.00 63.00 322 ASP A N 1
ATOM 2469 C CA . ASP A 1 322 ? 19.907 15.995 -10.870 1.00 63.00 322 ASP A CA 1
ATOM 2470 C C . ASP A 1 322 ? 20.040 14.643 -11.631 1.00 63.00 322 ASP A C 1
ATOM 2472 O O . ASP A 1 322 ? 20.815 14.523 -12.586 1.00 63.00 322 ASP A O 1
ATOM 2476 N N . GLY A 1 323 ? 19.345 13.602 -11.158 1.00 71.12 323 GLY A N 1
ATOM 2477 C CA . GLY A 1 323 ? 19.315 12.253 -11.737 1.00 71.12 323 GLY A CA 1
ATOM 2478 C C . GLY A 1 323 ? 18.573 12.189 -13.071 1.00 71.12 323 GLY A C 1
ATOM 2479 O O . GLY A 1 323 ? 17.756 13.059 -13.379 1.00 71.12 323 GLY A O 1
ATOM 2480 N N . HIS A 1 324 ? 18.831 11.148 -13.866 1.00 82.69 324 HIS A N 1
ATOM 2481 C CA . HIS A 1 324 ? 18.080 10.908 -15.099 1.00 82.69 324 HIS A CA 1
ATOM 2482 C C . HIS A 1 324 ? 17.068 9.788 -14.891 1.00 82.69 324 HIS A C 1
ATOM 2484 O O . HIS A 1 324 ? 17.428 8.637 -14.651 1.00 82.69 324 HIS A O 1
ATOM 2490 N N . TYR A 1 325 ? 15.793 10.124 -15.062 1.00 86.00 325 TYR A N 1
ATOM 2491 C CA . TYR A 1 325 ? 14.706 9.162 -14.988 1.00 86.00 325 TYR A CA 1
ATOM 2492 C C . TYR A 1 325 ? 14.727 8.236 -16.210 1.00 86.00 325 TYR A C 1
ATOM 2494 O O . TYR A 1 325 ? 14.358 8.633 -17.311 1.00 86.00 325 TYR A O 1
ATOM 2502 N N . SER A 1 326 ? 15.187 7.002 -16.007 1.00 90.38 326 SER A N 1
ATOM 2503 C CA . SER A 1 326 ? 15.245 5.953 -17.041 1.00 90.38 326 SER A CA 1
ATOM 2504 C C . SER A 1 326 ? 14.200 4.856 -16.841 1.00 90.38 326 SER A C 1
ATOM 2506 O O . SER A 1 326 ? 14.200 3.856 -17.560 1.00 90.38 326 SER A O 1
ATOM 2508 N N . PHE A 1 327 ? 13.363 5.024 -15.820 1.00 93.69 327 PHE A N 1
ATOM 2509 C CA . PHE A 1 327 ? 12.421 4.019 -15.381 1.00 93.69 327 PHE A CA 1
ATOM 2510 C C . PHE A 1 327 ? 11.253 3.900 -16.363 1.00 93.69 327 PHE A C 1
ATOM 2512 O O . PHE A 1 327 ? 10.649 4.901 -16.745 1.00 93.69 327 PHE A O 1
ATOM 2519 N N . ILE A 1 328 ? 10.944 2.668 -16.758 1.00 95.44 328 ILE A N 1
ATOM 2520 C CA . ILE A 1 328 ? 9.752 2.320 -17.531 1.00 95.44 328 ILE A CA 1
ATOM 2521 C C . ILE A 1 328 ? 9.009 1.264 -16.725 1.00 95.44 328 ILE A C 1
ATOM 2523 O O . ILE A 1 328 ? 9.551 0.191 -16.455 1.00 95.44 328 ILE A O 1
ATOM 2527 N N . GLY A 1 329 ? 7.771 1.573 -16.363 1.00 95.69 329 GLY A N 1
ATOM 2528 C CA . GLY A 1 329 ? 6.884 0.669 -15.651 1.00 95.69 329 GLY A CA 1
ATOM 2529 C C . GLY A 1 329 ? 5.556 0.555 -16.376 1.00 95.69 329 GLY A C 1
ATOM 2530 O O . GLY A 1 329 ? 5.027 1.557 -16.857 1.00 95.69 329 GLY A O 1
ATOM 2531 N N . SER A 1 330 ? 5.001 -0.648 -16.444 1.00 96.75 330 SER A N 1
ATOM 2532 C CA . SER A 1 330 ? 3.617 -0.830 -16.867 1.00 96.75 330 SER A CA 1
ATOM 2533 C C . SER A 1 330 ? 2.937 -1.913 -16.055 1.00 96.75 330 SER A C 1
ATOM 2535 O O . SER A 1 330 ? 3.551 -2.909 -15.676 1.00 96.75 330 SER A O 1
ATOM 2537 N N . PHE A 1 331 ? 1.641 -1.734 -15.851 1.00 97.00 331 PHE A N 1
ATOM 2538 C CA . PHE A 1 331 ? 0.775 -2.735 -15.262 1.00 97.00 331 PHE A CA 1
ATOM 2539 C C . PHE A 1 331 ? -0.351 -3.015 -16.255 1.00 97.00 331 PHE A C 1
ATOM 2541 O O . PHE A 1 331 ? -1.165 -2.139 -16.554 1.00 97.00 331 PHE A O 1
ATOM 2548 N N . ASP A 1 332 ? -0.363 -4.212 -16.830 1.00 97.44 332 ASP A N 1
ATOM 2549 C CA . ASP A 1 332 ? -1.252 -4.562 -17.932 1.00 97.44 332 ASP A CA 1
ATOM 2550 C C . ASP A 1 332 ? -2.194 -5.690 -17.516 1.00 97.44 332 ASP A C 1
ATOM 2552 O O . ASP A 1 332 ? -1.767 -6.722 -16.991 1.00 97.44 332 ASP A O 1
ATOM 2556 N N . ARG A 1 333 ? -3.483 -5.531 -17.807 1.00 97.00 333 ARG A N 1
ATOM 2557 C CA . ARG A 1 333 ? -4.465 -6.607 -17.698 1.00 97.00 333 ARG A CA 1
ATOM 2558 C C . ARG A 1 333 ? -4.266 -7.604 -18.836 1.00 97.00 333 ARG A C 1
ATOM 2560 O O . ARG A 1 333 ? -3.925 -7.236 -19.960 1.00 97.00 333 ARG A O 1
ATOM 2567 N N . VAL A 1 334 ? -4.487 -8.881 -18.549 1.00 97.44 334 VAL A N 1
ATOM 2568 C CA . VAL A 1 334 ? -4.388 -9.970 -19.522 1.00 97.44 334 VAL A CA 1
ATOM 2569 C C . VAL A 1 334 ? -5.791 -10.430 -19.917 1.00 97.44 334 VAL A C 1
ATOM 2571 O O . VAL A 1 334 ? -6.437 -11.174 -19.181 1.00 97.44 334 VAL A O 1
ATOM 2574 N N . GLU A 1 335 ? -6.246 -10.033 -21.106 1.00 95.31 335 GLU A N 1
ATOM 2575 C CA . GLU A 1 335 ? -7.542 -10.445 -21.671 1.00 95.31 335 GLU A CA 1
ATOM 2576 C C . GLU A 1 335 ? -7.336 -11.190 -22.992 1.00 95.31 335 GLU A C 1
ATOM 2578 O O . GLU A 1 335 ? -6.682 -10.689 -23.902 1.00 95.31 335 GLU A O 1
ATOM 2583 N N . ASP A 1 336 ? -7.830 -12.430 -23.095 1.00 92.56 336 ASP A N 1
ATOM 2584 C CA . ASP A 1 336 ? -7.650 -13.303 -24.273 1.00 92.56 336 ASP A CA 1
ATOM 2585 C C . ASP A 1 336 ? -6.189 -13.413 -24.759 1.00 92.56 336 ASP A C 1
ATOM 2587 O O . ASP A 1 336 ? -5.886 -13.617 -25.940 1.00 92.56 336 ASP A O 1
ATOM 2591 N N . GLY A 1 337 ? -5.252 -13.287 -23.816 1.00 89.75 337 GLY A N 1
ATOM 2592 C CA . GLY A 1 337 ? -3.825 -13.281 -24.090 1.00 89.75 337 GLY A CA 1
ATOM 2593 C C . GLY A 1 337 ? -3.330 -12.019 -24.795 1.00 89.75 337 GLY A C 1
ATOM 2594 O O . GLY A 1 337 ? -2.228 -12.067 -25.330 1.00 89.75 337 GLY A O 1
ATOM 2595 N N . ALA A 1 338 ? -4.071 -10.917 -24.819 1.00 95.31 338 ALA A N 1
ATOM 2596 C CA . ALA A 1 338 ? -3.574 -9.574 -25.114 1.00 95.31 338 ALA A CA 1
ATOM 2597 C C . ALA A 1 338 ? -3.172 -8.853 -23.815 1.00 95.31 338 ALA A C 1
ATOM 2599 O O . ALA A 1 338 ? -3.560 -9.280 -22.730 1.00 95.31 338 ALA A O 1
ATOM 2600 N N . PHE A 1 339 ? -2.361 -7.800 -23.936 1.00 97.19 339 PHE A N 1
ATOM 2601 C CA . PHE A 1 339 ? -2.020 -6.908 -22.829 1.00 97.19 339 PHE A CA 1
ATOM 2602 C C . PHE A 1 339 ? -2.807 -5.612 -22.992 1.00 97.19 339 PHE A C 1
ATOM 2604 O O . PHE A 1 339 ? -2.659 -4.924 -24.005 1.00 97.19 339 PHE A O 1
ATOM 2611 N N . GLU A 1 340 ? -3.652 -5.311 -22.020 1.00 96.56 340 GLU A N 1
ATOM 2612 C CA . GLU A 1 340 ? -4.436 -4.086 -21.972 1.00 96.56 340 GLU A CA 1
ATOM 2613 C C . GLU A 1 340 ? -3.843 -3.166 -20.901 1.00 96.56 340 GLU A C 1
ATOM 2615 O O . GLU A 1 340 ? -3.885 -3.519 -19.720 1.00 96.56 340 GLU A O 1
ATOM 2620 N N . PRO A 1 341 ? -3.271 -2.010 -21.283 1.00 94.56 341 PRO A N 1
ATOM 2621 C CA . PRO A 1 341 ? -2.699 -1.086 -20.316 1.00 94.56 341 PRO A CA 1
ATOM 2622 C C . PRO A 1 341 ? -3.747 -0.640 -19.304 1.00 94.56 341 PRO A C 1
ATOM 2624 O O . PRO A 1 341 ? -4.862 -0.266 -19.679 1.00 94.56 341 PRO A O 1
ATOM 2627 N N . THR A 1 342 ? -3.371 -0.647 -18.032 1.00 92.62 342 THR A N 1
ATOM 2628 C CA . THR A 1 342 ? -4.188 -0.088 -16.955 1.00 92.62 342 THR A CA 1
ATOM 2629 C C . THR A 1 342 ? -3.648 1.282 -16.544 1.00 92.62 342 THR A C 1
ATOM 2631 O O . THR A 1 342 ? -2.538 1.668 -16.911 1.00 92.62 342 THR A O 1
ATOM 2634 N N . ASP A 1 343 ? -4.431 2.033 -15.778 1.00 88.12 343 ASP A N 1
ATOM 2635 C CA . ASP A 1 343 ? -3.975 3.234 -15.071 1.00 88.12 343 ASP A CA 1
ATOM 2636 C C . ASP A 1 343 ? -3.375 2.904 -13.692 1.00 88.12 343 ASP A C 1
ATOM 2638 O O . ASP A 1 343 ? -3.200 3.787 -12.850 1.00 88.12 343 ASP A O 1
ATOM 2642 N N . TRP A 1 344 ? -3.097 1.623 -13.435 1.00 87.19 344 TRP A N 1
ATOM 2643 C CA . TRP A 1 344 ? -2.609 1.158 -12.152 1.00 87.19 344 TRP A CA 1
ATOM 2644 C C . TRP A 1 344 ? -1.136 1.516 -11.988 1.00 87.19 344 TRP A C 1
ATOM 2646 O O . TRP A 1 344 ? -0.335 1.412 -12.917 1.00 87.19 344 TRP A O 1
ATOM 2656 N N . GLU A 1 345 ? -0.781 1.901 -10.766 1.00 89.81 345 GLU A N 1
ATOM 2657 C CA . GLU A 1 345 ? 0.616 1.950 -10.362 1.00 89.81 345 GLU A CA 1
ATOM 2658 C C . GLU A 1 345 ? 1.169 0.521 -10.328 1.00 89.81 345 GLU A C 1
ATOM 2660 O O . GLU A 1 345 ? 0.444 -0.447 -10.070 1.00 89.81 345 GLU A O 1
ATOM 2665 N N . ILE A 1 346 ? 2.454 0.408 -10.631 1.00 92.75 346 ILE A N 1
ATOM 2666 C CA . ILE A 1 346 ? 3.237 -0.817 -10.476 1.00 92.75 346 ILE A CA 1
ATOM 2667 C C . ILE A 1 346 ? 3.524 -1.093 -8.993 1.00 92.75 346 ILE A C 1
ATOM 2669 O O . ILE A 1 346 ? 3.186 -0.284 -8.131 1.00 92.75 346 ILE A O 1
ATOM 2673 N N . GLU A 1 347 ? 4.153 -2.227 -8.704 1.00 93.19 347 GLU A N 1
ATOM 2674 C CA . GLU A 1 347 ? 4.550 -2.653 -7.361 1.00 93.19 347 GLU A CA 1
ATOM 2675 C C . GLU A 1 347 ? 3.395 -2.749 -6.342 1.00 93.19 347 GLU A C 1
ATOM 2677 O O . GLU A 1 347 ? 3.572 -2.376 -5.175 1.00 93.19 347 GLU A O 1
ATOM 2682 N N . PRO A 1 348 ? 2.196 -3.262 -6.705 1.00 95.31 348 PRO A N 1
ATOM 2683 C CA . PRO A 1 348 ? 1.227 -3.604 -5.678 1.00 95.31 348 PRO A CA 1
ATOM 2684 C C . PRO A 1 348 ? 1.805 -4.724 -4.806 1.00 95.31 348 PRO A C 1
ATOM 2686 O O . PRO A 1 348 ? 2.360 -5.706 -5.292 1.00 95.31 348 PRO A O 1
ATOM 2689 N N . VAL A 1 349 ? 1.637 -4.605 -3.495 1.00 95.00 349 VAL A N 1
ATOM 2690 C CA . VAL A 1 349 ? 2.067 -5.630 -2.537 1.00 95.00 349 VAL A CA 1
ATOM 2691 C C . VAL A 1 349 ? 1.025 -6.736 -2.401 1.00 95.00 349 VAL A C 1
ATOM 2693 O O . VAL A 1 349 ? 1.365 -7.870 -2.072 1.00 95.00 349 VAL A O 1
ATOM 2696 N N . ALA A 1 350 ? -0.244 -6.433 -2.674 1.00 95.75 350 ALA A N 1
ATOM 2697 C CA . ALA A 1 350 ? -1.299 -7.432 -2.781 1.00 95.75 350 ALA A CA 1
ATOM 2698 C C . ALA A 1 350 ? -2.384 -6.981 -3.764 1.00 95.75 350 ALA A C 1
ATOM 2700 O O . ALA A 1 350 ? -2.687 -5.789 -3.855 1.00 95.75 350 ALA A O 1
ATOM 2701 N N . ILE A 1 351 ? -2.995 -7.947 -4.455 1.00 96.62 351 ILE A N 1
ATOM 2702 C CA . ILE A 1 351 ? -4.167 -7.743 -5.313 1.00 96.62 351 ILE A CA 1
ATOM 2703 C C . ILE A 1 351 ? -5.210 -8.786 -4.933 1.00 96.62 351 ILE A C 1
ATOM 2705 O O . ILE A 1 351 ? -4.906 -9.983 -4.882 1.00 96.62 351 ILE A O 1
ATOM 2709 N N . PHE A 1 352 ? -6.423 -8.341 -4.634 1.00 96.38 352 PHE A N 1
ATOM 2710 C CA . PHE A 1 352 ? -7.467 -9.200 -4.093 1.00 96.38 352 PHE A CA 1
ATOM 2711 C C . PHE A 1 352 ? -8.865 -8.679 -4.405 1.00 96.38 352 PHE A C 1
ATOM 2713 O O . PHE A 1 352 ? -9.008 -7.549 -4.833 1.00 96.38 352 PHE A O 1
ATOM 2720 N N . ASP A 1 353 ? -9.863 -9.532 -4.205 1.00 96.06 353 ASP A N 1
ATOM 2721 C CA . ASP A 1 353 ? -11.288 -9.197 -4.190 1.00 96.06 353 ASP A CA 1
ATOM 2722 C C . ASP A 1 353 ? -11.784 -9.387 -2.745 1.00 96.06 353 ASP A C 1
ATOM 2724 O O . ASP A 1 353 ? -11.972 -10.518 -2.252 1.00 96.06 353 ASP A O 1
ATOM 2728 N N . ALA A 1 354 ? -11.859 -8.276 -2.013 1.00 94.19 354 ALA A N 1
ATOM 2729 C CA . ALA A 1 354 ? -12.096 -8.252 -0.578 1.00 94.19 354 ALA A CA 1
ATOM 2730 C C . ALA A 1 354 ? -13.550 -8.494 -0.193 1.00 94.19 354 ALA A C 1
ATOM 2732 O O . ALA A 1 354 ? -13.787 -8.922 0.937 1.00 94.19 354 ALA A O 1
ATOM 2733 N N . ASP A 1 355 ? -14.527 -8.256 -1.061 1.00 93.25 355 ASP A N 1
ATOM 2734 C CA . ASP A 1 355 ? -15.949 -8.435 -0.751 1.00 93.25 355 ASP A CA 1
ATOM 2735 C C . ASP A 1 355 ? -16.658 -9.471 -1.642 1.00 93.25 355 ASP A C 1
ATOM 2737 O O . ASP A 1 355 ? -17.740 -9.938 -1.271 1.00 93.25 355 ASP A O 1
ATOM 2741 N N . LEU A 1 356 ? -15.955 -10.005 -2.643 1.00 94.25 356 LEU A N 1
ATOM 2742 C CA . LEU A 1 356 ? -16.392 -11.006 -3.621 1.00 94.25 356 LEU A CA 1
ATOM 2743 C C . LEU A 1 356 ? -17.408 -10.472 -4.634 1.00 94.25 356 LEU A C 1
ATOM 2745 O O . LEU A 1 356 ? -18.290 -11.224 -5.075 1.00 94.25 356 LEU A O 1
ATOM 2749 N N . ASP A 1 357 ? -17.303 -9.196 -4.993 1.00 92.88 357 ASP A N 1
ATOM 2750 C CA . ASP A 1 357 ? -18.115 -8.572 -6.036 1.00 92.88 357 ASP A CA 1
ATOM 2751 C C . ASP A 1 357 ? -17.523 -8.722 -7.455 1.00 92.88 357 ASP A C 1
ATOM 2753 O O . ASP A 1 357 ? -18.223 -8.487 -8.449 1.00 92.88 357 ASP A O 1
ATOM 2757 N N . GLY A 1 358 ? -16.298 -9.248 -7.564 1.00 92.81 358 GLY A N 1
ATOM 2758 C CA . GLY A 1 358 ? -15.561 -9.443 -8.811 1.00 92.81 358 GLY A CA 1
ATOM 2759 C C . GLY A 1 358 ? -14.660 -8.268 -9.194 1.00 92.81 358 GLY A C 1
ATOM 2760 O O . GLY A 1 358 ? -14.020 -8.326 -10.250 1.00 92.81 358 GLY A O 1
ATOM 2761 N N . GLU A 1 359 ? -14.606 -7.225 -8.375 1.00 91.69 359 GLU A N 1
ATOM 2762 C CA . GLU A 1 359 ? -13.765 -6.050 -8.541 1.00 91.69 359 GLU A CA 1
ATOM 2763 C C . GLU A 1 359 ? -12.500 -6.232 -7.695 1.00 91.69 359 GLU A C 1
ATOM 2765 O O . GLU A 1 359 ? -12.518 -6.780 -6.597 1.00 91.69 359 GLU A O 1
ATOM 2770 N N . LEU A 1 360 ? -11.349 -5.852 -8.253 1.00 94.12 360 LEU A N 1
ATOM 2771 C CA . LEU A 1 360 ? -10.070 -6.084 -7.591 1.00 94.12 360 LEU A CA 1
ATOM 2772 C C . LEU A 1 360 ? -9.580 -4.817 -6.902 1.00 94.12 360 LEU A C 1
ATOM 2774 O O . LEU A 1 360 ? -9.382 -3.771 -7.536 1.00 94.12 360 LEU A O 1
ATOM 2778 N N . GLU A 1 361 ? -9.302 -4.935 -5.611 1.00 94.38 361 GLU A N 1
ATOM 2779 C CA . GLU A 1 361 ? -8.510 -3.975 -4.877 1.00 94.38 361 GLU A CA 1
ATOM 2780 C C . GLU A 1 361 ? -7.019 -4.276 -4.966 1.00 94.38 361 GLU A C 1
ATOM 2782 O O . GLU A 1 361 ? -6.560 -5.411 -5.120 1.00 94.38 361 GLU A O 1
ATOM 2787 N N . ARG A 1 362 ? -6.244 -3.207 -4.826 1.00 93.94 362 ARG A N 1
ATOM 2788 C CA . ARG A 1 362 ? -4.789 -3.242 -4.792 1.00 93.94 362 ARG A CA 1
ATOM 2789 C C . ARG A 1 362 ? -4.300 -2.530 -3.563 1.00 93.94 362 ARG A C 1
ATOM 2791 O O . ARG A 1 362 ? -4.746 -1.417 -3.279 1.00 93.94 362 ARG A O 1
ATOM 2798 N N . LEU A 1 363 ? -3.337 -3.141 -2.901 1.00 94.94 363 LEU A N 1
ATOM 2799 C CA . LEU A 1 363 ? -2.656 -2.557 -1.768 1.00 94.94 363 LEU A CA 1
ATOM 2800 C C . LEU A 1 363 ? -1.228 -2.196 -2.165 1.00 94.94 363 LEU A C 1
ATOM 2802 O O . LEU A 1 363 ? -0.439 -3.072 -2.504 1.00 94.94 363 LEU A O 1
ATOM 2806 N N . TYR A 1 364 ? -0.908 -0.912 -2.086 1.00 93.38 364 TYR A N 1
ATOM 2807 C CA . TYR A 1 364 ? 0.418 -0.355 -2.324 1.00 93.38 364 TYR A CA 1
ATOM 2808 C C . TYR A 1 364 ? 1.057 0.070 -1.008 1.00 93.38 364 TYR A C 1
ATOM 2810 O O . TYR A 1 364 ? 0.355 0.518 -0.095 1.00 93.38 364 TYR A O 1
ATOM 2818 N N . PHE A 1 365 ? 2.384 -0.006 -0.945 1.00 88.12 365 PHE A N 1
ATOM 2819 C CA . PHE A 1 365 ? 3.172 0.581 0.133 1.00 88.12 365 PHE A CA 1
ATOM 2820 C C . PHE A 1 365 ? 4.201 1.545 -0.443 1.00 88.12 365 PHE A C 1
ATOM 2822 O O . PHE A 1 365 ? 4.925 1.201 -1.371 1.00 88.12 365 PHE A O 1
ATOM 2829 N N . SER A 1 366 ? 4.246 2.754 0.112 1.00 83.38 366 SER A N 1
ATOM 2830 C CA . SER A 1 366 ? 5.251 3.762 -0.219 1.00 83.38 366 SER A CA 1
ATOM 2831 C C . SER A 1 366 ? 6.224 3.890 0.943 1.00 83.38 366 SER A C 1
ATOM 2833 O O . SER A 1 366 ? 5.846 4.366 2.015 1.00 83.38 366 SER A O 1
ATOM 2835 N N . ASP A 1 367 ? 7.483 3.515 0.714 1.00 74.12 367 ASP A N 1
ATOM 2836 C CA . ASP A 1 367 ? 8.574 3.743 1.669 1.00 74.12 367 ASP A CA 1
ATOM 2837 C C . ASP A 1 367 ? 8.869 5.239 1.849 1.00 74.12 367 ASP A C 1
ATOM 2839 O O . ASP A 1 367 ? 9.318 5.666 2.912 1.00 74.12 367 ASP A O 1
ATOM 2843 N N . HIS A 1 368 ? 8.616 6.053 0.817 1.00 72.12 368 HIS A N 1
ATOM 2844 C CA . HIS A 1 368 ? 8.897 7.488 0.855 1.00 72.12 368 HIS A CA 1
ATOM 2845 C C . HIS A 1 368 ? 8.014 8.207 1.877 1.00 72.12 368 HIS A C 1
ATOM 2847 O O . HIS A 1 368 ? 8.509 8.984 2.693 1.00 72.12 368 HIS A O 1
ATOM 2853 N N . ASP A 1 369 ? 6.722 7.880 1.863 1.00 70.56 369 ASP A N 1
ATOM 2854 C CA . ASP A 1 369 ? 5.715 8.520 2.712 1.00 70.56 369 ASP A CA 1
ATOM 2855 C C . ASP A 1 369 ? 5.317 7.644 3.907 1.00 70.56 369 ASP A C 1
ATOM 2857 O O . ASP A 1 369 ? 4.417 8.001 4.667 1.00 70.56 369 ASP A O 1
ATOM 2861 N N . ASN A 1 370 ? 5.968 6.482 4.064 1.00 75.94 370 ASN A N 1
ATOM 2862 C CA . ASN A 1 370 ? 5.593 5.420 4.998 1.00 75.94 370 ASN A CA 1
ATOM 2863 C C . ASN A 1 370 ? 4.079 5.186 4.986 1.00 75.94 370 ASN A C 1
ATOM 2865 O O . ASN A 1 370 ? 3.444 5.243 6.034 1.00 75.94 370 ASN A O 1
ATOM 2869 N N . SER A 1 371 ? 3.469 5.010 3.815 1.00 84.44 371 SER A N 1
ATOM 2870 C CA . SER A 1 371 ? 2.011 4.943 3.677 1.00 84.44 371 SER A CA 1
ATOM 2871 C C . SER A 1 371 ? 1.552 3.646 3.026 1.00 84.44 371 SER A C 1
ATOM 2873 O O . SER A 1 371 ? 2.260 3.043 2.223 1.00 84.44 371 SER A O 1
ATOM 2875 N N . ALA A 1 372 ? 0.350 3.213 3.398 1.00 89.94 372 ALA A N 1
ATOM 2876 C CA . ALA A 1 372 ? -0.374 2.128 2.761 1.00 89.94 372 ALA A CA 1
ATOM 2877 C C . ALA A 1 372 ? -1.543 2.727 1.987 1.00 89.94 372 ALA A C 1
ATOM 2879 O O . ALA A 1 372 ? -2.353 3.455 2.566 1.00 89.94 372 ALA A O 1
ATOM 2880 N N . THR A 1 373 ? -1.654 2.409 0.704 1.00 91.81 373 THR A N 1
ATOM 2881 C CA . THR A 1 373 ? -2.725 2.922 -0.149 1.00 91.81 373 THR A CA 1
ATOM 2882 C C . THR A 1 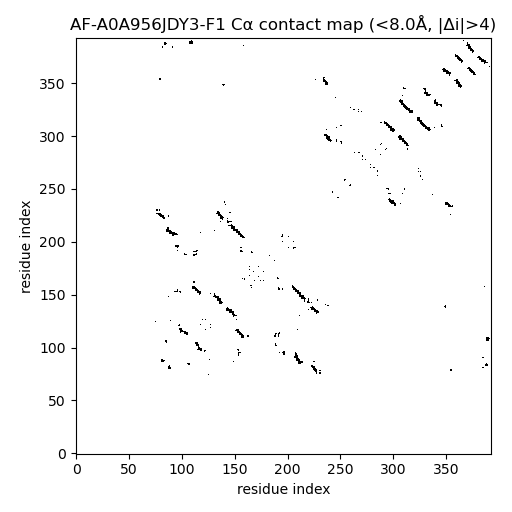373 ? -3.510 1.771 -0.755 1.00 91.81 373 THR A C 1
ATOM 2884 O O . THR A 1 373 ? -2.957 0.946 -1.474 1.00 91.81 373 THR A O 1
ATOM 2887 N N . LEU A 1 374 ? -4.810 1.731 -0.476 1.00 92.19 374 LEU A N 1
ATOM 2888 C CA . LEU A 1 374 ? -5.768 0.862 -1.143 1.00 92.19 374 LEU A CA 1
ATOM 2889 C C . LEU A 1 374 ? -6.397 1.615 -2.318 1.00 92.19 374 LEU A C 1
ATOM 2891 O O . LEU A 1 374 ? -6.876 2.741 -2.150 1.00 92.19 374 LEU A O 1
ATOM 2895 N N . ARG A 1 375 ? -6.442 0.982 -3.490 1.00 91.06 375 ARG A N 1
ATOM 2896 C CA . ARG A 1 375 ? -7.207 1.464 -4.649 1.00 91.06 375 ARG A CA 1
ATOM 2897 C C . ARG A 1 375 ? -8.171 0.394 -5.142 1.00 91.06 375 ARG A C 1
ATOM 2899 O O . ARG A 1 375 ? -7.768 -0.754 -5.311 1.00 91.06 375 ARG A O 1
ATOM 2906 N N . SER A 1 376 ? -9.403 0.801 -5.436 1.00 86.12 376 SER A N 1
ATOM 2907 C CA . SER A 1 376 ? -10.447 -0.022 -6.065 1.00 86.12 376 SER A CA 1
ATOM 2908 C C . SER A 1 376 ? -10.770 0.515 -7.470 1.00 86.12 376 SER A C 1
ATOM 2910 O O . SER A 1 376 ? -10.679 1.720 -7.709 1.00 86.12 376 SER A O 1
ATOM 2912 N N . GLU A 1 377 ? -11.093 -0.364 -8.428 1.00 72.50 377 GLU A N 1
ATOM 2913 C CA . GLU A 1 377 ? -11.398 0.019 -9.825 1.00 72.50 377 GLU A CA 1
ATOM 2914 C C . GLU A 1 377 ? -12.671 0.864 -9.983 1.00 72.50 377 GLU A C 1
ATOM 2916 O O . GLU A 1 377 ? -12.801 1.629 -10.938 1.00 72.50 377 GLU A O 1
ATOM 2921 N N . THR A 1 378 ? -13.620 0.734 -9.070 1.00 63.97 378 THR A N 1
ATOM 2922 C CA . THR A 1 378 ? -15.023 1.125 -9.294 1.00 63.97 378 THR A CA 1
ATOM 2923 C C . THR A 1 378 ? -15.518 2.172 -8.329 1.00 63.97 378 THR A C 1
ATOM 2925 O O . THR A 1 378 ? -16.326 3.027 -8.701 1.00 63.97 378 THR A O 1
ATOM 2928 N N . LEU A 1 379 ? -14.985 2.158 -7.112 1.00 54.25 379 LEU A N 1
ATOM 2929 C CA . LEU A 1 379 ? -15.296 3.172 -6.123 1.00 54.25 379 LEU A CA 1
ATOM 2930 C C . LEU A 1 379 ? -14.656 4.513 -6.494 1.00 54.25 379 LEU A C 1
ATOM 2932 O O . LEU A 1 379 ? -15.112 5.550 -6.028 1.00 54.25 379 LEU A O 1
ATOM 2936 N N . GLY A 1 380 ? -13.611 4.521 -7.338 1.00 59.91 380 GLY A N 1
ATOM 2937 C CA . GLY A 1 380 ? -12.800 5.722 -7.587 1.00 59.91 380 GLY A CA 1
ATOM 2938 C C . GLY A 1 380 ? -12.157 6.273 -6.307 1.00 59.91 380 GLY A C 1
ATOM 2939 O O . GLY A 1 380 ? -11.574 7.357 -6.314 1.00 59.91 380 GLY A O 1
ATOM 2940 N N . ASP A 1 381 ? -12.271 5.520 -5.216 1.00 72.62 381 ASP A N 1
ATOM 2941 C CA . ASP A 1 381 ? -11.851 5.891 -3.888 1.00 72.62 381 ASP A CA 1
ATOM 2942 C C . ASP A 1 381 ? -10.435 5.360 -3.684 1.00 72.62 381 ASP A C 1
ATOM 2944 O O . ASP A 1 381 ? -10.148 4.169 -3.826 1.00 72.62 381 ASP A O 1
ATOM 2948 N N . THR A 1 382 ? -9.532 6.281 -3.371 1.00 81.69 382 THR A N 1
ATOM 2949 C CA . THR A 1 382 ? -8.203 5.957 -2.861 1.00 81.69 382 THR A CA 1
ATOM 2950 C C . THR A 1 382 ? -8.264 6.077 -1.351 1.00 81.69 382 THR A C 1
ATOM 2952 O O . THR A 1 382 ? -8.573 7.152 -0.833 1.00 81.69 382 THR A O 1
ATOM 2955 N N . TRP A 1 383 ? -8.002 4.987 -0.638 1.00 84.38 383 TRP A N 1
ATOM 2956 C CA . TRP A 1 383 ? -7.896 5.026 0.816 1.00 84.38 383 TRP A CA 1
ATOM 2957 C C . TRP A 1 383 ? -6.433 4.919 1.193 1.00 84.38 383 TRP A C 1
ATOM 2959 O O . TRP A 1 383 ? -5.808 3.889 0.970 1.00 84.38 383 TRP A O 1
ATOM 2969 N N . THR A 1 384 ? -5.894 5.974 1.786 1.00 85.00 384 THR A N 1
ATOM 2970 C CA . THR A 1 384 ? -4.514 5.988 2.259 1.00 85.00 384 THR A CA 1
ATOM 2971 C C . THR A 1 384 ? -4.507 6.079 3.772 1.00 85.00 384 THR A C 1
ATOM 2973 O O . THR A 1 384 ? -5.196 6.914 4.363 1.00 85.00 384 THR A O 1
ATOM 2976 N N . ILE A 1 385 ? -3.714 5.221 4.403 1.00 82.19 385 ILE A N 1
ATOM 2977 C CA . ILE A 1 385 ? -3.267 5.431 5.773 1.00 82.19 385 ILE A CA 1
ATOM 2978 C C . ILE A 1 385 ? -1.776 5.714 5.740 1.00 82.19 385 ILE A C 1
ATOM 2980 O O . ILE A 1 385 ? -1.025 5.039 5.038 1.00 82.19 385 ILE A O 1
ATOM 2984 N N . THR A 1 386 ? -1.319 6.686 6.519 1.00 74.88 386 THR A N 1
ATOM 2985 C CA . THR A 1 386 ? 0.083 6.656 6.920 1.00 74.88 386 THR A CA 1
ATOM 2986 C C . THR A 1 386 ? 0.289 5.434 7.809 1.00 74.88 386 THR A C 1
ATOM 2988 O O . THR A 1 386 ? -0.638 4.905 8.422 1.00 74.88 386 THR A O 1
ATOM 2991 N N . GLN A 1 387 ? 1.481 4.876 7.806 1.00 65.75 387 GLN A N 1
ATOM 2992 C CA . GLN A 1 387 ? 1.799 3.730 8.626 1.00 65.75 387 GLN A CA 1
ATOM 2993 C C . GLN A 1 387 ? 2.554 4.160 9.876 1.00 65.75 387 GLN A C 1
ATOM 2995 O O . GLN A 1 387 ? 3.254 5.171 9.925 1.00 65.75 387 GLN A O 1
ATOM 3000 N N . VAL A 1 388 ? 2.399 3.342 10.907 1.00 57.28 388 VAL A N 1
ATOM 3001 C CA . VAL A 1 388 ? 3.280 3.283 12.067 1.00 57.28 388 VAL A CA 1
ATOM 3002 C C . VAL A 1 388 ? 4.234 2.130 11.746 1.00 57.28 388 VAL A C 1
ATOM 3004 O O . VAL A 1 388 ? 3.864 0.998 12.015 1.00 57.28 388 VAL A O 1
ATOM 3007 N N . TRP A 1 389 ? 5.363 2.364 11.073 1.00 52.69 389 TRP A N 1
ATOM 3008 C CA . TRP A 1 389 ? 6.477 1.402 11.040 1.00 52.69 389 TRP A CA 1
ATOM 3009 C C . TRP A 1 389 ? 7.808 2.140 11.123 1.00 52.69 389 TRP A C 1
ATOM 3011 O O . TRP A 1 389 ? 7.950 3.265 10.638 1.00 52.69 389 TRP A O 1
ATOM 3021 N N . SER A 1 390 ? 8.820 1.469 11.671 1.00 39.75 390 SER A N 1
ATOM 3022 C CA . SER A 1 390 ? 10.187 1.677 11.198 1.00 39.75 390 SER A CA 1
ATOM 3023 C C . SER A 1 390 ? 10.451 0.735 10.045 1.00 39.75 390 SER A C 1
ATOM 3025 O O . SER A 1 390 ? 10.312 -0.476 10.212 1.00 39.75 390 SER A O 1
ATOM 3027 N N . CYS A 1 391 ? 10.923 1.280 8.930 1.00 31.80 391 CYS A N 1
ATOM 3028 C CA . CYS A 1 391 ? 11.564 0.497 7.887 1.00 31.80 391 CYS A CA 1
ATOM 3029 C C . CYS A 1 391 ? 12.559 -0.497 8.534 1.00 31.80 391 CYS A C 1
ATOM 3031 O O . CYS A 1 391 ? 13.419 -0.060 9.314 1.00 31.80 391 CYS A O 1
ATOM 3033 N N . PRO A 1 392 ? 12.436 -1.819 8.313 1.00 32.19 392 PRO A N 1
ATOM 3034 C CA . PRO A 1 392 ? 13.447 -2.758 8.766 1.00 32.19 392 PRO A CA 1
ATOM 3035 C C . PRO A 1 392 ? 14.719 -2.517 7.944 1.00 32.19 392 PRO A C 1
ATOM 3037 O O . PRO A 1 392 ? 14.817 -2.945 6.799 1.00 32.19 392 PRO A O 1
ATOM 3040 N N . CYS A 1 393 ? 15.670 -1.781 8.522 1.00 31.39 393 CYS A N 1
ATOM 3041 C CA . CYS A 1 393 ? 17.002 -1.584 7.950 1.00 31.39 393 CYS A CA 1
ATOM 3042 C C . CYS A 1 393 ? 17.795 -2.892 7.838 1.00 31.39 393 CYS A C 1
ATOM 3044 O O . CYS A 1 393 ? 17.763 -3.685 8.813 1.00 31.39 393 CYS A O 1
#

Nearest PDB structures (foldseek):
  3d8p-assembly2_B  TM=3.902E-01  e=2.125E+00  Staphylococcus aureus subsp. aureus Mu50
  3d8p-assembly1_A  TM=3.862E-01  e=3.112E+00  Staphylococcus aureus subsp. aureus Mu50

Secondary structure (DSSP, 8-state):
-HHHHHHHHHHHHHHHHHHHHHTT----------PPPPPPP---PPPPPP---------PPPP--PPP-PPPPP----S-EEEETTEEEEES---GGGEEEEEEPPP-SSSEEEEEEE-TTTS-HHHHTTTT-EEEEEETTEEEEEEEEEEEEEEEEE-SS-HHHHH-TT----HHHHHHTPPPHHHHHHHHHHHTTSS----TTEEEEEEEEEE--GGGTT--EEEETTSPPPEEEEEE-S--HHHHHHHHHHHT-HHHHHHHHHHHHHHHHS-HHHHHHH--HHHHHHHS--EEEEEE-TTS-EEEEEEEES---GGGSS-----EEEEEEEETTEEEE-S--S--SEEEESSSSSPPEEEEEETTTTEEEEEETTT--EEEEE-------

pLDDT: mean 83.29, std 16.28, range [31.39, 98.5]

Mean predicted aligned error: 12.37 Å

Solvent-accessible surface area (backbone atoms only — not comparable to full-atom values): 23250 Å² total; per-residue (Å²): 114,74,66,62,57,52,53,53,55,53,52,50,51,66,64,49,48,60,56,57,52,60,74,65,59,76,85,82,85,78,85,80,82,81,82,80,82,81,84,80,86,80,84,81,81,85,80,86,86,78,91,79,90,75,90,78,80,92,69,86,80,74,84,79,76,74,75,78,78,72,78,73,80,78,79,70,74,46,44,71,30,49,34,48,60,73,20,38,44,78,34,76,78,33,60,56,80,30,32,41,87,69,82,44,65,74,79,57,53,78,48,55,46,18,26,21,43,47,34,81,91,63,47,57,65,71,64,56,66,49,53,64,40,51,30,34,27,23,33,58,94,39,82,56,37,74,28,31,30,42,64,50,30,26,38,18,41,38,73,63,99,42,76,61,49,78,76,38,77,90,52,96,65,60,64,73,61,46,67,76,58,62,75,52,69,73,55,48,29,52,47,36,40,48,57,46,54,47,89,73,73,84,51,94,55,50,45,22,26,30,28,27,30,69,52,61,64,81,61,48,67,75,37,49,30,34,27,38,55,87,52,79,84,59,54,53,39,45,81,39,74,70,91,40,78,65,43,54,48,53,52,53,50,50,78,69,32,68,64,54,55,47,49,53,50,53,51,56,52,52,51,72,74,50,55,71,74,59,35,64,71,72,55,48,72,71,52,44,46,68,78,28,50,78,45,50,38,32,29,18,38,92,86,68,48,58,47,30,38,35,39,42,30,46,48,74,59,38,86,83,52,98,45,69,74,53,56,47,74,44,28,24,37,43,56,100,86,43,79,43,81,52,94,54,74,65,76,57,53,33,40,30,15,56,78,71,84,82,57,55,35,34,35,33,69,39,83,89,71,41,25,40,36,39,40,40,85,79,77,75,48,73,50,72,43,76,52,49,56,51,82,88,125

Radius of gyration: 29.87 Å; Cα contacts (8 Å, |Δi|>4): 606; chains: 1; bounding box: 110×71×60 Å

Foldseek 3Di:
DVVVVVVVVVVCCVVVVVVVVVVPDDDDDDDPDDDDDDDDDDDDDDDDDDDDDDDDDDDPDDPDPDPPDDDDPPDLWFLKFWAFQQATFLDFADALVQFDDDWDDDDFPDWLKIKGFGDPVPDDPSSSVLQQFKKFFAALAGTQDIWGWHTKMKMKTALDPDPCCLPCVPDPDDPVVCVVVPDDSSRSNVSSSVVSNPPPPVDPRITITIHTHTGDDPSNPRGGMITGPVDPGWWWWGKDQDDDPLFVVVLVCCVVDPLLVVLLVVVVVLLVPDDPVVNVVVDHPVVQCVVWPKGKIFTATPVRDGQKIKIWTGDDPVPPDPDRPSIDIFIFGADPNDTHTDPDDPDFSIWIGSRPPPWIKTWDADPVSCKIWIDTPPVNDIDIDRHRHDDPD

Sequence (393 aa):
MARRTAELVVGMGLLLGPLAYALTLEPQTEVVVVQEPAPAAVELEAVPVVPVVETTVEVPPAPVVEPAVEPEPADDRIAFAFVNEAGLVLSTEAPTTWGTGRLHSDAGPGSYCASKRADARKVPEAMWVQRGRTFDLYGAEGKLCTARLGELSVLAQHDGPSLYQLFHPDEEADWDEFEANLPSEAKIRKRVWSLTADDEREHETEAAWLVAEIVGDDSCEGALWARDSSLPAPALLHPSDEPSPLTARRIAEHEASEELAETRTQYLEFLAEIDEPSRQQYGSWEKLVADHPATVTSWLDADGQARFVELQFGYSDAICGDGHYSFIGSFDRVEDGAFEPTDWEIEPVAIFDADLDGELERLYFSDHDNSATLRSETLGDTWTITQVWSCPC